Protein AF-0000000085050370 (afdb_homodimer)

Secondary structure (DSSP, 8-state):
-HHHHHHHHHHHHHHHHHHHHHHHHHHHHHHHHHHHHHHHSS-SS-HHHHHHHHHHHHHTT-HHHHHHHHHHHHHHHHHHHHHHHHHHHHHHTT-S-SSHHHHHHHHHHHHHHHHHHHHHTT--TTHHHHHHHHHHHHHHHHHHHHHHHTTTS--SS-HHHHHHHHHHHHHHHHHHHHH-------HHHHHHHHHHHHHHHHHHHHHHHHHHHTGGGGHHHHHHHHHHHHHHHHHHHHHHHHHHHHHS-------/-HHHHHHHHHHHHHHHHHHHHHHHHHHHHHHHHHHHHHHHSS-SS-HHHHHHHHHHHHHTT-HHHHHHHHHHHHHHHHHHHHHHHHHHHHHHTT-S-SSHHHHHHHHHHHHHHHHHHHHHTT--TTHHHHHHHHHHHHHHHHHHHHHHHTTTS--SS-HHHHHHHHHHHHHHHHHHHHH-------HHHHHHHHHHHHHHHHHHHHHHHHHHHTGGGGHHHHHHHHHHHHHHHHHHHHHHHHHHHHHS-S-TT--

pLDDT: mean 84.8, std 13.92, range [30.45, 98.19]

Sequence (510 aa):
MRRTLRQISGKRRSEMGDARLGVTLAFVAGAVNAGGFLAVGVYTSHMSGMVASFADDMVLGKLGPAVLALTYVMFFFLGAVTSSLLVNWARLKRLHSEFALTLGLEAVLLLLFGLLAAGLVGDIDLSLPLTIGLLCYLMGLQNSLMTKLSHAEIRTTHMTGIITDLGIEAGRFLFGRATHAEARFHPKKARLLVSLLGAFAAGGLTGAFGFSHMGFVTVLPLSLGLGLIALVPMLDDLSRQKRRRGLKGPTETANMRRTLRQISGKRRSEMGDARLGVTLAFVAGAVNAGGFLAVGVYTSHMSGMVASFADDMVLGKLGPAVLALTYVMFFFLGAVTSSLLVNWARLKRLHSEFALTLGLEAVLLLLFGLLAAGLVGDIDLSLPLTIGLLCYLMGLQNSLMTKLSHAEIRTTHMTGIITDLGIEAGRFLFGRATHAEARFHPKKARLLVSLLGAFAAGGLTGAFGFSHMGFVTVLPLSLGLGLIALVPMLDDLSRQKRRRGLKGPTETAN

Foldseek 3Di:
DVVVVVVVVVVVVLQVVLLVVLLLVLLLLLLCQLLLCVLQVDRQQDLVVLCVVLVVCVVVVNVVSNVLSVLSNVLLVVLLVVLVVQLVVCVVVPAPDSQLVLLQVLLVLLVVLLVLSVVCVPVVPPSNSVSSSSSNSSSSNSQNSSCVSNVNLGGNRPLVVLVVVLVVLVVLVVVCVVPVDPSPRDVVSNVSSVSSNVSSNNSNVQSNVCCVPVNSCSSVVSSVVSNVVSVVSVVVRVVVVVVVVVVVPPPPPDD/DVVVVVVVVVVVVLQVVLLVVLLLVLLLLLLCQLLLCVLQVDRQQDLVVLCVVLVVCVVVVNVVSNVLSVLSNVLLVVLLVVLVVQLVVCVVVPAPDSLLVLLQVLLVLLVVLLVLSVVCVPVVPPSRSVSSSSSNSSSSNSQNSSCVSNVNLGGNRPLVVLVVVLVVLVVLVVVCVVPVDPSPRDVVSNVSSVSSNVSSNNSNVQSNVCCVPVNSCSSVVSSVVSNVVSVVSVVVRVVVVVVVVVVVPPPDPDD

Nearest PDB structures (foldseek):
  8ex6-assembly1_A  TM=3.23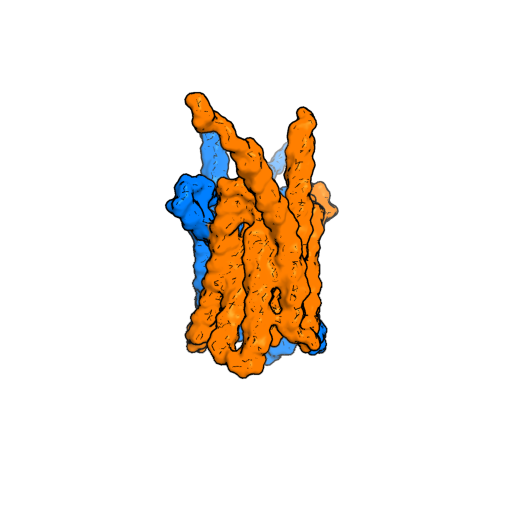5E-01  e=1.075E-02  Homo sapiens
  8ex4-assembly1_A  TM=3.701E-01  e=4.305E-02  Homo sapiens
  8jhq-assembly1_A  TM=2.964E-01  e=3.043E-02  Homo sapiens
  5ayo-assembly1_A  TM=4.835E-01  e=1.444E+00  Bdellovibrio bacteriovorus HD100
  8u3d-assembly1_A  TM=4.782E-01  e=2.042E+00  Homo sapiens

Organism: Asticcacaulis excentricus (strain ATCC 15261 / DSM 4724 / KCTC 12464 / NCIMB 9791 / VKM B-1370 / CB 48) (NCBI:txid573065)

Structure (mmCIF, N/CA/C/O backbone):
data_AF-0000000085050370-model_v1
#
loop_
_entity.id
_entity.type
_entity.pdbx_description
1 polymer 'Transmembrane protein'
#
loop_
_atom_site.group_PDB
_atom_site.id
_atom_site.type_symbol
_atom_site.label_atom_id
_atom_site.label_alt_id
_atom_site.label_comp_id
_atom_site.label_asym_id
_atom_site.label_entity_id
_atom_site.label_seq_id
_atom_site.pdbx_PDB_ins_code
_atom_site.Cartn_x
_atom_site.Cartn_y
_atom_site.Cartn_z
_atom_site.occupancy
_atom_site.B_iso_or_equiv
_atom_site.auth_seq_id
_atom_site.auth_comp_id
_atom_site.auth_asym_id
_atom_site.auth_atom_id
_atom_site.pdbx_PDB_model_num
ATOM 1 N N . MET A 1 1 ? 13.258 38.688 0.209 1 60.44 1 MET A N 1
ATOM 2 C CA . MET A 1 1 ? 12.375 38.281 -0.886 1 60.44 1 MET A CA 1
ATOM 3 C C . MET A 1 1 ? 13.094 37.344 -1.848 1 60.44 1 MET A C 1
ATOM 5 O O . MET A 1 1 ? 12.562 36.281 -2.209 1 60.44 1 MET A O 1
ATOM 9 N N . ARG A 1 2 ? 14.367 37.594 -2.285 1 59.91 2 ARG A N 1
ATOM 10 C CA . ARG A 1 2 ? 15.141 36.781 -3.197 1 59.91 2 ARG A CA 1
ATOM 11 C C . ARG A 1 2 ? 15.5 35.438 -2.555 1 59.91 2 ARG A C 1
ATOM 13 O O . ARG A 1 2 ? 15.453 34.406 -3.207 1 59.91 2 ARG A O 1
ATOM 20 N N . ARG A 1 3 ? 15.82 35.375 -1.263 1 61.56 3 ARG A N 1
ATOM 21 C CA . ARG A 1 3 ? 16.188 34.156 -0.565 1 61.56 3 ARG A CA 1
ATOM 22 C C . ARG A 1 3 ? 14.977 33.219 -0.448 1 61.56 3 ARG A C 1
ATOM 24 O O . ARG A 1 3 ? 15.109 32 -0.616 1 61.56 3 ARG A O 1
ATOM 31 N N . THR A 1 4 ? 13.828 33.781 -0.163 1 62.34 4 THR A N 1
ATOM 32 C CA . THR A 1 4 ? 12.594 33 -0.034 1 62.34 4 THR A CA 1
ATOM 33 C C . THR A 1 4 ? 12.188 32.406 -1.381 1 62.34 4 THR A C 1
ATOM 35 O O . THR A 1 4 ? 11.773 31.266 -1.458 1 62.34 4 THR A O 1
ATOM 38 N N . LEU A 1 5 ? 12.375 33.25 -2.428 1 60.25 5 LEU A N 1
ATOM 39 C CA . LEU A 1 5 ? 12.023 32.781 -3.766 1 60.25 5 LEU A CA 1
ATOM 40 C C . LEU A 1 5 ? 12.961 31.656 -4.211 1 60.25 5 LEU A C 1
ATOM 42 O O . LEU A 1 5 ? 12.531 30.688 -4.855 1 60.25 5 LEU A O 1
ATOM 46 N N . ARG A 1 6 ? 14.273 31.766 -3.881 1 55.59 6 ARG A N 1
ATOM 47 C CA . ARG A 1 6 ? 15.25 30.719 -4.203 1 55.59 6 ARG A CA 1
ATOM 48 C C . ARG A 1 6 ? 14.961 29.453 -3.412 1 55.59 6 ARG A C 1
ATOM 50 O O . ARG A 1 6 ? 15.109 28.344 -3.936 1 55.59 6 ARG A O 1
ATOM 57 N N . GLN A 1 7 ? 14.523 29.594 -2.217 1 61.25 7 GLN A N 1
ATOM 58 C CA . GLN A 1 7 ? 14.188 28.438 -1.379 1 61.25 7 GLN A CA 1
ATOM 59 C C . GLN A 1 7 ? 12.953 27.719 -1.905 1 61.25 7 GLN A C 1
ATOM 61 O O . GLN A 1 7 ? 12.914 26.484 -1.938 1 61.25 7 GLN A O 1
ATOM 66 N N . ILE A 1 8 ? 12.047 28.516 -2.312 1 59.47 8 ILE A N 1
ATOM 67 C CA . ILE A 1 8 ? 10.812 27.953 -2.859 1 59.47 8 ILE A CA 1
ATOM 68 C C . ILE A 1 8 ? 11.109 27.25 -4.188 1 59.47 8 ILE A C 1
ATOM 70 O O . ILE A 1 8 ? 10.609 26.156 -4.441 1 59.47 8 ILE A O 1
ATOM 74 N N . SER A 1 9 ? 11.914 27.859 -5.004 1 55.28 9 SER A N 1
ATOM 75 C CA . SER A 1 9 ? 12.289 27.281 -6.285 1 55.28 9 SER A CA 1
ATOM 76 C C . SER A 1 9 ? 13.078 25.984 -6.09 1 55.28 9 SER A C 1
ATOM 78 O O . SER A 1 9 ? 12.883 25.016 -6.832 1 55.28 9 SER A O 1
ATOM 80 N N . GLY A 1 10 ? 13.914 26 -5.105 1 56.84 10 GLY A N 1
ATOM 81 C CA . GLY A 1 10 ? 14.68 24.797 -4.785 1 56.84 10 GLY A CA 1
ATOM 82 C C . GLY A 1 10 ? 13.805 23.656 -4.309 1 56.84 10 GLY A C 1
ATOM 83 O O . GLY A 1 10 ? 13.992 22.5 -4.73 1 56.84 10 GLY A O 1
ATOM 84 N N . LYS A 1 11 ? 12.938 24.062 -3.535 1 62.97 11 LYS A N 1
ATOM 85 C CA . LYS A 1 11 ? 12.008 23.062 -3.018 1 62.97 11 LYS A CA 1
ATOM 86 C C . LYS A 1 11 ? 11.148 22.484 -4.137 1 62.97 11 LYS A C 1
ATOM 88 O O . LYS A 1 11 ? 10.93 21.266 -4.191 1 62.97 11 LYS A O 1
ATOM 93 N N . ARG A 1 12 ? 10.711 23.328 -4.969 1 64.44 12 ARG A N 1
ATOM 94 C CA . ARG A 1 12 ? 9.898 22.891 -6.102 1 64.44 12 ARG A CA 1
ATOM 95 C C . ARG A 1 12 ? 10.695 21.984 -7.031 1 64.44 12 ARG A C 1
ATOM 97 O O . ARG A 1 12 ? 10.172 21 -7.543 1 64.44 12 ARG A O 1
ATOM 104 N N . ARG A 1 13 ? 11.836 22.406 -7.23 1 59.69 13 ARG A N 1
ATOM 105 C CA . ARG A 1 13 ? 12.703 21.594 -8.078 1 59.69 13 ARG A CA 1
ATOM 106 C C . ARG A 1 13 ? 12.945 20.219 -7.469 1 59.69 13 ARG A C 1
ATOM 108 O O . ARG A 1 13 ? 12.961 19.203 -8.18 1 59.69 13 ARG A O 1
ATOM 115 N N . SER A 1 14 ? 12.945 20.25 -6.238 1 74.62 14 SER A N 1
ATOM 116 C CA . SER A 1 14 ? 13.164 18.984 -5.535 1 74.62 14 SER A CA 1
ATOM 117 C C . SER A 1 14 ? 11.938 18.094 -5.617 1 74.62 14 SER A C 1
ATOM 119 O O . SER A 1 14 ? 12.055 16.891 -5.855 1 74.62 14 SER A O 1
ATOM 121 N N . GLU A 1 15 ? 10.797 18.797 -5.66 1 80.12 15 GLU A N 1
ATOM 122 C CA . GLU A 1 15 ? 9.555 18.031 -5.727 1 80.12 15 GLU A CA 1
ATOM 123 C C . GLU A 1 15 ? 9.359 17.422 -7.109 1 80.12 15 GLU A C 1
ATOM 125 O O . GLU A 1 15 ? 8.922 16.281 -7.234 1 80.12 15 GLU A O 1
ATOM 130 N N . MET A 1 16 ? 9.664 18.203 -8.07 1 81.31 16 MET A N 1
ATOM 131 C CA . MET A 1 16 ? 9.531 17.719 -9.445 1 81.31 16 MET A CA 1
ATOM 132 C C . MET A 1 16 ? 10.539 16.609 -9.719 1 81.31 16 MET A C 1
ATOM 134 O O . MET A 1 16 ? 10.219 15.625 -10.398 1 81.31 16 MET A O 1
ATOM 138 N N . GLY A 1 17 ? 11.695 16.781 -9.211 1 85.88 17 GLY A N 1
ATOM 139 C CA . GLY A 1 17 ? 12.719 15.75 -9.336 1 85.88 17 GLY A CA 1
ATOM 140 C C . GLY A 1 17 ? 12.328 14.445 -8.672 1 85.88 17 GLY A C 1
ATOM 141 O O . GLY A 1 17 ? 12.516 13.367 -9.234 1 85.88 17 GLY A O 1
ATOM 142 N N . ASP A 1 18 ? 11.734 14.602 -7.539 1 89.12 18 ASP A N 1
ATOM 143 C CA . ASP A 1 18 ? 11.281 13.422 -6.805 1 89.12 18 ASP A CA 1
ATOM 144 C C . ASP A 1 18 ? 10.164 12.703 -7.559 1 89.12 18 ASP A C 1
ATOM 146 O O . ASP A 1 18 ? 10.125 11.469 -7.586 1 89.12 18 ASP A O 1
ATOM 150 N N . ALA A 1 19 ? 9.281 13.484 -8.141 1 92.44 19 ALA A N 1
ATOM 151 C CA . ALA A 1 19 ? 8.172 12.906 -8.891 1 92.44 19 ALA A CA 1
ATOM 152 C C . ALA A 1 19 ? 8.672 12.141 -10.109 1 92.44 19 ALA A C 1
ATOM 154 O O . ALA A 1 19 ? 8.227 11.023 -10.383 1 92.44 19 ALA A O 1
ATOM 155 N N . ARG A 1 20 ? 9.625 12.75 -10.82 1 92.12 20 ARG A N 1
ATOM 156 C CA . ARG A 1 20 ? 10.188 12.094 -12 1 92.12 20 ARG A CA 1
ATOM 157 C C . ARG A 1 20 ? 10.914 10.812 -11.617 1 92.12 20 ARG A C 1
ATOM 159 O O . ARG A 1 20 ? 10.758 9.781 -12.281 1 92.12 20 ARG A O 1
ATOM 166 N N . LEU A 1 21 ? 11.711 10.891 -10.562 1 91.94 21 LEU A N 1
ATOM 167 C CA . LEU A 1 21 ? 12.406 9.703 -10.07 1 91.94 21 LEU A CA 1
ATOM 168 C C . LEU A 1 21 ? 11.414 8.641 -9.609 1 91.94 21 LEU A C 1
ATOM 170 O O . LEU A 1 21 ? 11.578 7.457 -9.914 1 91.94 21 LEU A O 1
ATOM 174 N N . GLY A 1 22 ? 10.398 9.133 -8.906 1 94.75 22 GLY A N 1
ATOM 175 C CA . GLY A 1 22 ? 9.359 8.227 -8.445 1 94.75 22 GLY A CA 1
ATOM 176 C C . GLY A 1 22 ? 8.664 7.492 -9.57 1 94.75 22 GLY A C 1
ATOM 177 O O . GLY A 1 22 ? 8.453 6.281 -9.5 1 94.75 22 GLY A O 1
ATOM 178 N N . VAL A 1 23 ? 8.312 8.188 -10.609 1 96 23 VAL A N 1
ATOM 179 C CA . VAL A 1 23 ? 7.629 7.609 -11.766 1 96 23 VAL A CA 1
ATOM 180 C C . VAL A 1 23 ? 8.547 6.617 -12.469 1 96 23 VAL A C 1
ATOM 182 O O . VAL A 1 23 ? 8.117 5.527 -12.852 1 96 23 VAL A O 1
ATOM 185 N N . THR A 1 24 ? 9.781 6.977 -12.617 1 95.56 24 THR A N 1
ATOM 186 C CA . THR A 1 24 ? 10.758 6.086 -13.227 1 95.56 24 THR A CA 1
ATOM 187 C C . THR A 1 24 ? 10.914 4.809 -12.414 1 95.56 24 THR A C 1
ATOM 189 O O . THR A 1 24 ? 10.906 3.705 -12.961 1 95.56 24 THR A O 1
ATOM 192 N N . LEU A 1 25 ? 11.031 4.973 -11.133 1 95.62 25 LEU A N 1
ATOM 193 C CA . LEU A 1 25 ? 11.227 3.826 -10.258 1 95.62 25 LEU A CA 1
ATOM 194 C C . LEU A 1 25 ? 9.969 2.971 -10.195 1 95.62 25 LEU A C 1
ATOM 196 O O . LEU A 1 25 ? 10.047 1.747 -10.062 1 95.62 25 LEU A O 1
ATOM 200 N N . ALA A 1 26 ? 8.797 3.607 -10.297 1 96.44 26 ALA A N 1
ATOM 201 C CA . ALA A 1 26 ? 7.551 2.848 -10.375 1 96.44 26 ALA A CA 1
ATOM 202 C C . ALA A 1 26 ? 7.512 1.982 -11.633 1 96.44 26 ALA A C 1
ATOM 204 O O . ALA A 1 26 ? 7.059 0.836 -11.586 1 96.44 26 ALA A O 1
ATOM 205 N N . PHE A 1 27 ? 7.965 2.543 -12.734 1 96.75 27 PHE A N 1
ATOM 206 C CA . PHE A 1 27 ? 8.055 1.787 -13.977 1 96.75 27 PHE A CA 1
ATOM 207 C C . PHE A 1 27 ? 8.984 0.587 -13.812 1 96.75 27 PHE A C 1
ATOM 209 O O . PHE A 1 27 ? 8.633 -0.531 -14.195 1 96.75 27 PHE A O 1
ATOM 216 N N . VAL A 1 28 ? 10.133 0.808 -13.258 1 95.5 28 VAL A N 1
ATOM 217 C CA . VAL A 1 28 ? 11.117 -0.249 -13.039 1 95.5 28 VAL A CA 1
ATOM 218 C C . VAL A 1 28 ? 10.547 -1.307 -12.102 1 95.5 28 VAL A C 1
ATOM 220 O O . VAL A 1 28 ? 10.719 -2.506 -12.328 1 95.5 28 VAL A O 1
ATOM 223 N N . ALA A 1 29 ? 9.898 -0.861 -11.047 1 95.19 29 ALA A N 1
ATOM 224 C CA . ALA A 1 29 ? 9.289 -1.777 -10.086 1 95.19 29 ALA A CA 1
ATOM 225 C C . ALA A 1 29 ? 8.25 -2.666 -10.766 1 95.19 29 ALA A C 1
ATOM 227 O O . ALA A 1 29 ? 8.219 -3.879 -10.547 1 95.19 29 ALA A O 1
ATOM 228 N N . GLY A 1 30 ? 7.391 -2.043 -11.594 1 95.06 30 GLY A N 1
ATOM 229 C CA . GLY A 1 30 ? 6.41 -2.814 -12.344 1 95.06 30 GLY A CA 1
ATOM 230 C C . GLY A 1 30 ? 7.039 -3.838 -13.266 1 95.06 30 GLY A C 1
ATOM 231 O O . GLY A 1 30 ? 6.586 -4.98 -13.336 1 95.06 30 GLY A O 1
ATOM 232 N N . ALA A 1 31 ? 8.078 -3.441 -13.938 1 94.31 31 ALA A N 1
ATOM 233 C CA . ALA A 1 31 ? 8.766 -4.316 -14.883 1 94.31 31 ALA A CA 1
ATOM 234 C C . ALA A 1 31 ? 9.406 -5.504 -14.172 1 94.31 31 ALA A C 1
ATOM 236 O O . ALA A 1 31 ? 9.242 -6.652 -14.594 1 94.31 31 ALA A O 1
ATOM 237 N N . VAL A 1 32 ? 10.07 -5.219 -13.117 1 91.25 32 VAL A N 1
ATOM 238 C CA . VAL A 1 32 ? 10.789 -6.25 -12.367 1 91.25 32 VAL A CA 1
ATOM 239 C C . VAL A 1 32 ? 9.789 -7.18 -11.688 1 91.25 32 VAL A C 1
ATOM 241 O O . VAL A 1 32 ? 10.008 -8.391 -11.609 1 91.25 32 VAL A O 1
ATOM 244 N N . ASN A 1 33 ? 8.727 -6.613 -11.195 1 91.75 33 ASN A N 1
ATOM 245 C CA . ASN A 1 33 ? 7.695 -7.414 -10.547 1 91.75 33 ASN A CA 1
ATOM 246 C C . ASN A 1 33 ? 7.035 -8.383 -11.523 1 91.75 33 ASN A C 1
ATOM 248 O O . ASN A 1 33 ? 6.918 -9.578 -11.242 1 91.75 33 ASN A O 1
ATOM 252 N N . ALA A 1 34 ? 6.559 -7.914 -12.625 1 86.38 34 ALA A N 1
ATOM 253 C CA . ALA A 1 34 ? 5.887 -8.742 -13.625 1 86.38 34 ALA A CA 1
ATOM 254 C C . ALA A 1 34 ? 6.863 -9.711 -14.281 1 86.38 34 ALA A C 1
ATOM 256 O O . ALA A 1 34 ? 6.547 -10.883 -14.477 1 86.38 34 ALA A O 1
ATOM 257 N N . GLY A 1 35 ? 7.98 -9.211 -14.633 1 79.88 35 GLY A N 1
ATOM 258 C CA . GLY A 1 35 ? 9 -10.07 -15.203 1 79.88 35 GLY A CA 1
ATOM 259 C C . GLY A 1 35 ? 9.484 -11.148 -14.234 1 79.88 35 GLY A C 1
ATOM 260 O O . GLY A 1 35 ? 9.656 -12.305 -14.625 1 79.88 35 GLY A O 1
ATOM 261 N N . GLY A 1 36 ? 9.75 -10.703 -12.984 1 80 36 GLY A N 1
ATOM 262 C CA . GLY A 1 36 ? 10.117 -11.672 -11.969 1 80 36 GLY A CA 1
ATOM 263 C C . GLY A 1 36 ? 9.094 -12.766 -11.781 1 80 36 GLY A C 1
ATOM 264 O O . GLY A 1 36 ? 9.445 -13.938 -11.609 1 80 36 GLY A O 1
ATOM 265 N N . PHE A 1 37 ? 7.848 -12.414 -11.859 1 84.25 37 PHE A N 1
ATOM 266 C CA . PHE A 1 37 ? 6.781 -13.398 -11.719 1 84.25 37 PHE A CA 1
ATOM 267 C C . PHE A 1 37 ? 6.871 -14.453 -12.812 1 84.25 37 PHE A C 1
ATOM 269 O O . PHE A 1 37 ? 6.688 -15.648 -12.555 1 84.25 37 PHE A O 1
ATOM 276 N N . LEU A 1 38 ? 7.082 -14.031 -14.023 1 78.44 38 LEU A N 1
ATOM 277 C CA . LEU A 1 38 ? 7.188 -14.984 -15.117 1 78.44 38 LEU A CA 1
ATOM 278 C C . LEU A 1 38 ? 8.398 -15.898 -14.938 1 78.44 38 LEU A C 1
ATOM 280 O O . LEU A 1 38 ? 8.367 -17.062 -15.336 1 78.44 38 LEU A O 1
ATOM 284 N N . ALA A 1 39 ? 9.391 -15.352 -14.242 1 74.44 39 ALA A N 1
ATOM 285 C CA . ALA A 1 39 ? 10.625 -16.109 -14.047 1 74.44 39 ALA A CA 1
ATOM 286 C C . ALA A 1 39 ? 10.516 -17.031 -12.844 1 74.44 39 ALA A C 1
ATOM 288 O O . ALA A 1 39 ? 10.977 -18.188 -12.891 1 74.44 39 ALA A O 1
ATOM 289 N N . VAL A 1 40 ? 9.883 -16.531 -11.727 1 76.88 40 VAL A N 1
ATOM 290 C CA . VAL A 1 40 ? 9.984 -17.281 -10.484 1 76.88 40 VAL A CA 1
ATOM 291 C C . VAL A 1 40 ? 8.578 -17.641 -9.977 1 76.88 40 VAL A C 1
ATOM 293 O O . VAL A 1 40 ? 8.43 -18.422 -9.039 1 76.88 40 VAL A O 1
ATOM 296 N N . GLY A 1 41 ? 7.5 -17.062 -10.469 1 79.69 41 GLY A N 1
ATOM 297 C CA . GLY A 1 41 ? 6.129 -17.453 -10.18 1 79.69 41 GLY A CA 1
ATOM 298 C C . GLY A 1 41 ? 5.535 -16.734 -8.984 1 79.69 41 GLY A C 1
ATOM 299 O O . GLY A 1 41 ? 4.477 -17.125 -8.484 1 79.69 41 GLY A O 1
ATOM 300 N N . VAL A 1 42 ? 6.301 -15.703 -8.438 1 83.94 42 VAL A N 1
ATOM 301 C CA . VAL A 1 42 ? 5.836 -14.992 -7.246 1 83.94 42 VAL A CA 1
ATOM 302 C C . VAL A 1 42 ? 5.969 -13.492 -7.461 1 83.94 42 VAL A C 1
ATOM 304 O O . VAL A 1 42 ? 6.977 -13.016 -7.996 1 83.94 42 VAL A O 1
ATOM 307 N N . TYR A 1 43 ? 4.855 -12.773 -7.148 1 85.69 43 TYR A N 1
ATOM 308 C CA . TYR A 1 43 ? 4.965 -11.32 -7.137 1 85.69 43 TYR A CA 1
ATOM 309 C C . TYR A 1 43 ? 5.777 -10.852 -5.938 1 85.69 43 TYR A C 1
ATOM 311 O O . TYR A 1 43 ? 5.453 -11.172 -4.793 1 85.69 43 TYR A O 1
ATOM 319 N N . THR A 1 44 ? 6.785 -10.047 -6.203 1 88.25 44 THR A N 1
ATOM 320 C CA . THR A 1 44 ? 7.773 -9.758 -5.168 1 88.25 44 THR A CA 1
ATOM 321 C C . THR A 1 44 ? 7.543 -8.375 -4.57 1 88.25 44 THR A C 1
ATOM 323 O O . THR A 1 44 ? 8.227 -7.977 -3.627 1 88.25 44 THR A O 1
ATOM 326 N N . SER A 1 45 ? 6.633 -7.652 -5.133 1 85.62 45 SER A N 1
ATOM 327 C CA . SER A 1 45 ? 6.418 -6.293 -4.645 1 85.62 45 SER A CA 1
ATOM 328 C C . SER A 1 45 ? 5.199 -6.219 -3.732 1 85.62 45 SER A C 1
ATOM 330 O O . SER A 1 45 ? 4.938 -5.184 -3.117 1 85.62 45 SER A O 1
ATOM 332 N N . HIS A 1 46 ? 4.426 -7.262 -3.625 1 85.62 46 HIS A N 1
ATOM 333 C CA . HIS A 1 46 ? 3.156 -7.184 -2.91 1 85.62 46 HIS A CA 1
ATOM 334 C C . HIS A 1 46 ? 3.248 -7.863 -1.548 1 85.62 46 HIS A C 1
ATOM 336 O O . HIS A 1 46 ? 2.949 -9.055 -1.42 1 85.62 46 HIS A O 1
ATOM 342 N N . MET A 1 47 ? 3.502 -7.121 -0.51 1 89.19 47 MET A N 1
ATOM 343 C CA . MET A 1 47 ? 3.691 -7.656 0.834 1 89.19 47 MET A CA 1
ATOM 344 C C . MET A 1 47 ? 2.35 -7.984 1.483 1 89.19 47 MET A C 1
ATOM 346 O O . MET A 1 47 ? 2.256 -8.914 2.289 1 89.19 47 MET A O 1
ATOM 350 N N . SER A 1 48 ? 1.312 -7.27 1.07 1 88.31 48 SER A N 1
ATOM 351 C CA . SER A 1 48 ? -0.015 -7.598 1.581 1 88.31 48 SER A CA 1
ATOM 352 C C . SER A 1 48 ? -0.411 -9.023 1.214 1 88.31 48 SER A C 1
ATOM 354 O O . SER A 1 48 ? -0.903 -9.773 2.059 1 88.31 48 SER A O 1
ATOM 356 N N . GLY A 1 49 ? -0.155 -9.391 0.017 1 87.19 49 GLY A N 1
ATOM 357 C CA . GLY A 1 49 ? -0.428 -10.75 -0.425 1 87.19 49 GLY A CA 1
ATOM 358 C C . GLY A 1 49 ? 0.413 -11.789 0.29 1 87.19 49 GLY A C 1
ATOM 359 O O . GLY A 1 49 ? -0.08 -12.867 0.629 1 87.19 49 GLY A O 1
ATOM 360 N N . MET A 1 50 ? 1.685 -11.461 0.578 1 91.69 50 MET A N 1
ATOM 361 C CA . MET A 1 50 ? 2.576 -12.398 1.25 1 91.69 50 MET A CA 1
ATOM 362 C C . MET A 1 50 ? 2.131 -12.641 2.689 1 91.69 50 MET A C 1
ATOM 364 O O . MET A 1 50 ? 2.17 -13.773 3.174 1 91.69 50 MET A O 1
ATOM 368 N N . VAL A 1 51 ? 1.733 -11.594 3.348 1 91.88 51 VAL A N 1
ATOM 369 C CA . VAL A 1 51 ? 1.253 -11.727 4.719 1 91.88 51 VAL A CA 1
ATOM 370 C C . VAL A 1 51 ? -0.036 -12.539 4.742 1 91.88 51 VAL A C 1
ATOM 372 O O . VAL A 1 51 ? -0.22 -13.398 5.613 1 91.88 51 VAL A O 1
ATOM 375 N N . ALA A 1 52 ? -0.881 -12.281 3.773 1 90.44 52 ALA A N 1
ATOM 376 C CA . ALA A 1 52 ? -2.125 -13.047 3.68 1 90.44 52 ALA A CA 1
ATOM 377 C C . ALA A 1 52 ? -1.849 -14.516 3.373 1 90.44 52 ALA A C 1
ATOM 379 O O . ALA A 1 52 ? -2.473 -15.406 3.957 1 90.44 52 ALA A O 1
ATOM 380 N N . SER A 1 53 ? -0.942 -14.734 2.428 1 91.5 53 SER A N 1
ATOM 381 C CA . SER A 1 53 ? -0.608 -16.109 2.074 1 91.5 53 SER A CA 1
ATOM 382 C C . SER A 1 53 ? 0.001 -16.844 3.26 1 91.5 53 SER A C 1
ATOM 384 O O . SER A 1 53 ? -0.197 -18.062 3.41 1 91.5 53 SER A O 1
ATOM 386 N N . PHE A 1 54 ? 0.775 -16.125 4.062 1 93.62 54 PHE A N 1
ATOM 387 C CA . PHE A 1 54 ? 1.31 -16.719 5.281 1 93.62 54 PHE A CA 1
ATOM 388 C C . PHE A 1 54 ? 0.185 -17.25 6.156 1 93.62 54 PHE A C 1
ATOM 390 O O . PHE A 1 54 ? 0.241 -18.406 6.613 1 93.62 54 PHE A O 1
ATOM 397 N N . ALA A 1 55 ? -0.805 -16.469 6.406 1 91.31 55 ALA A N 1
ATOM 398 C CA . ALA A 1 55 ? -1.928 -16.859 7.258 1 91.31 55 ALA A CA 1
ATOM 399 C C . ALA A 1 55 ? -2.666 -18.062 6.668 1 91.31 55 ALA A C 1
ATOM 401 O O . ALA A 1 55 ? -2.949 -19.031 7.375 1 91.31 55 ALA A O 1
ATOM 402 N N . ASP A 1 56 ? -2.939 -18.047 5.391 1 90.44 56 ASP A N 1
ATOM 403 C CA . ASP A 1 56 ? -3.658 -19.125 4.719 1 90.44 56 ASP A CA 1
ATOM 404 C C . ASP A 1 56 ? -2.869 -20.422 4.777 1 90.44 56 ASP A C 1
ATOM 406 O O . ASP A 1 56 ? -3.418 -21.469 5.125 1 90.44 56 ASP A O 1
ATOM 410 N N . ASP A 1 57 ? -1.607 -20.328 4.387 1 92.81 57 ASP A N 1
ATOM 411 C CA . ASP A 1 57 ? -0.763 -21.516 4.34 1 92.81 57 ASP A CA 1
ATOM 412 C C . ASP A 1 57 ? -0.574 -22.109 5.73 1 92.81 57 ASP A C 1
ATOM 414 O O . ASP A 1 57 ? -0.522 -23.328 5.891 1 92.81 57 ASP A O 1
ATOM 418 N N . MET A 1 58 ? -0.519 -21.234 6.699 1 92.38 58 MET A N 1
ATOM 419 C CA . MET A 1 58 ? -0.387 -21.703 8.078 1 92.38 58 MET A CA 1
ATOM 420 C C . MET A 1 58 ? -1.617 -22.5 8.5 1 92.38 58 MET A C 1
ATOM 422 O O . MET A 1 58 ? -1.492 -23.578 9.086 1 92.38 58 MET A O 1
ATOM 426 N N . VAL A 1 59 ? -2.775 -22.094 8.234 1 91.5 59 VAL A N 1
ATOM 427 C CA . VAL A 1 59 ? -4.023 -22.734 8.641 1 91.5 59 VAL A CA 1
ATOM 428 C C . VAL A 1 59 ? -4.238 -24.016 7.832 1 91.5 59 VAL A C 1
ATOM 430 O O . VAL A 1 59 ? -4.781 -25 8.352 1 91.5 59 VAL A O 1
ATOM 433 N N . LEU A 1 60 ? -3.777 -24.016 6.57 1 90.81 60 LEU A N 1
ATOM 434 C CA . LEU A 1 60 ? -3.953 -25.172 5.699 1 90.81 60 LEU A CA 1
ATOM 435 C C . LEU A 1 60 ? -2.865 -26.203 5.949 1 90.81 60 LEU A C 1
ATOM 437 O O . LEU A 1 60 ? -2.861 -27.266 5.324 1 90.81 60 LEU A O 1
ATOM 441 N N . GLY A 1 61 ? -1.905 -25.875 6.75 1 92.69 61 GLY A N 1
ATOM 442 C CA . GLY A 1 61 ? -0.876 -26.828 7.133 1 92.69 61 GLY A CA 1
ATOM 443 C C . GLY A 1 61 ? 0.304 -26.859 6.18 1 92.69 61 GLY A C 1
ATOM 444 O O . GLY A 1 61 ? 1.113 -27.781 6.207 1 92.69 61 GLY A O 1
ATOM 445 N N . LYS A 1 62 ? 0.352 -25.938 5.344 1 94.5 62 LYS A N 1
ATOM 446 C CA . LYS A 1 62 ? 1.475 -25.797 4.418 1 94.5 62 LYS A CA 1
ATOM 447 C C . LYS A 1 62 ? 2.59 -24.953 5.023 1 94.5 62 LYS A C 1
ATOM 449 O O . LYS A 1 62 ? 2.814 -23.828 4.602 1 94.5 62 LYS A O 1
ATOM 454 N N . LEU A 1 63 ? 3.363 -25.547 5.832 1 94.5 63 LEU A N 1
ATOM 455 C CA . LEU A 1 63 ? 4.344 -24.828 6.625 1 94.5 63 LEU A CA 1
ATOM 456 C C . LEU A 1 63 ? 5.469 -24.297 5.742 1 94.5 63 LEU A C 1
ATOM 458 O O . LEU A 1 63 ? 5.973 -23.188 5.965 1 94.5 63 LEU A O 1
ATOM 462 N N . GLY A 1 64 ? 5.988 -25.062 4.766 1 92.69 64 GLY A N 1
ATOM 463 C CA . GLY A 1 64 ? 7.027 -24.609 3.852 1 92.69 64 GLY A CA 1
ATOM 464 C C . GLY A 1 64 ? 6.707 -23.281 3.182 1 92.69 64 GLY A C 1
ATOM 465 O O . GLY A 1 64 ? 7.398 -22.297 3.4 1 92.69 64 GLY A O 1
ATOM 466 N N . PRO A 1 65 ? 5.551 -23.344 2.443 1 92.06 65 PRO A N 1
ATOM 467 C CA . PRO A 1 65 ? 5.129 -22.094 1.794 1 92.06 65 PRO A CA 1
ATOM 468 C C . PRO A 1 65 ? 4.898 -20.953 2.789 1 92.06 65 PRO A C 1
ATOM 470 O O . PRO A 1 65 ? 5.195 -19.797 2.486 1 92.06 65 PRO A O 1
ATOM 473 N N . ALA A 1 66 ? 4.383 -21.25 3.959 1 94.19 66 ALA A N 1
ATOM 474 C CA . ALA A 1 66 ? 4.148 -20.219 4.977 1 94.19 66 ALA A CA 1
ATOM 475 C C . ALA A 1 66 ? 5.457 -19.578 5.414 1 94.19 66 ALA A C 1
ATOM 477 O O . ALA A 1 66 ? 5.551 -18.344 5.492 1 94.19 66 ALA A O 1
ATOM 478 N N . VAL A 1 67 ? 6.43 -20.375 5.66 1 94.44 67 VAL A N 1
ATOM 479 C CA . VAL A 1 67 ? 7.73 -19.891 6.105 1 94.44 67 VAL A CA 1
ATOM 480 C C . VAL A 1 67 ? 8.391 -19.078 4.98 1 94.44 67 VAL A C 1
ATOM 482 O O . VAL A 1 67 ? 9.023 -18.062 5.23 1 94.44 67 VAL A O 1
ATOM 485 N N . LEU A 1 68 ? 8.258 -19.516 3.805 1 93.06 68 LEU A N 1
ATOM 486 C CA . LEU A 1 68 ? 8.82 -18.812 2.664 1 93.06 68 LEU A CA 1
ATOM 487 C C . LEU A 1 68 ? 8.195 -17.422 2.521 1 93.06 68 LEU A C 1
ATOM 489 O O . LEU A 1 68 ? 8.891 -16.438 2.273 1 93.06 68 LEU A O 1
ATOM 493 N N . ALA A 1 69 ? 6.875 -17.375 2.664 1 93.75 69 ALA A N 1
ATOM 494 C CA . ALA A 1 69 ? 6.191 -16.094 2.594 1 93.75 69 ALA A CA 1
ATOM 495 C C . ALA A 1 69 ? 6.734 -15.117 3.641 1 93.75 69 ALA A C 1
ATOM 497 O O . ALA A 1 69 ? 7.027 -13.961 3.328 1 93.75 69 ALA A O 1
ATOM 498 N N . LEU A 1 70 ? 6.883 -15.602 4.812 1 95.06 70 LEU A N 1
ATOM 499 C CA . LEU A 1 70 ? 7.418 -14.781 5.891 1 95.06 70 LEU A CA 1
ATOM 500 C C . LEU A 1 70 ? 8.852 -14.359 5.594 1 95.06 70 LEU A C 1
ATOM 502 O O . LEU A 1 70 ? 9.242 -13.227 5.891 1 95.06 70 LEU A O 1
ATOM 506 N N . THR A 1 71 ? 9.625 -15.266 5.062 1 95.94 71 THR A N 1
ATOM 507 C CA . THR A 1 71 ? 11.008 -14.984 4.703 1 95.94 71 THR A CA 1
ATOM 508 C C . THR A 1 71 ? 11.086 -13.867 3.662 1 95.94 71 THR A C 1
ATOM 510 O O . THR A 1 71 ? 11.922 -12.969 3.77 1 95.94 71 THR A O 1
ATOM 513 N N . TYR A 1 72 ? 10.203 -13.898 2.695 1 96 72 TYR A N 1
ATOM 514 C CA . TYR A 1 72 ? 10.203 -12.883 1.646 1 96 72 TYR A CA 1
ATOM 515 C C . TYR A 1 72 ? 9.805 -11.523 2.201 1 96 72 TYR A C 1
ATOM 517 O O . TYR A 1 72 ? 10.367 -10.492 1.81 1 96 72 TYR A O 1
ATOM 525 N N . VAL A 1 73 ? 8.859 -11.539 3.141 1 96.81 73 VAL A N 1
ATOM 526 C CA . VAL A 1 73 ? 8.5 -10.305 3.834 1 96.81 73 VAL A CA 1
ATOM 527 C C . VAL A 1 73 ? 9.711 -9.742 4.562 1 96.81 73 VAL A C 1
ATOM 529 O O . VAL A 1 73 ? 9.953 -8.531 4.547 1 96.81 73 VAL A O 1
ATOM 532 N N . MET A 1 74 ? 10.477 -10.602 5.172 1 97.5 74 MET A N 1
ATOM 533 C CA . MET A 1 74 ? 11.656 -10.18 5.91 1 97.5 74 MET A CA 1
ATOM 534 C C . MET A 1 74 ? 12.711 -9.602 4.969 1 97.5 74 MET A C 1
ATOM 536 O O . MET A 1 74 ? 13.391 -8.633 5.309 1 97.5 74 MET A O 1
ATOM 540 N N . PHE A 1 75 ? 12.891 -10.219 3.824 1 97.44 75 PHE A N 1
ATOM 541 C CA . PHE A 1 75 ? 13.828 -9.68 2.84 1 97.44 75 PHE A CA 1
ATOM 542 C C . PHE A 1 75 ? 13.414 -8.281 2.412 1 97.44 75 PHE A C 1
ATOM 544 O O . PHE A 1 75 ? 14.25 -7.379 2.316 1 97.44 75 PHE A O 1
ATOM 551 N N . PHE A 1 76 ? 12.148 -8.094 2.15 1 97.75 76 PHE A N 1
ATOM 552 C CA . PHE A 1 76 ? 11.617 -6.77 1.825 1 97.75 76 PHE A CA 1
ATOM 553 C C . PHE A 1 76 ? 11.914 -5.777 2.945 1 97.75 76 PHE A C 1
ATOM 555 O O . PHE A 1 76 ? 12.406 -4.68 2.691 1 97.75 76 PHE A O 1
ATOM 562 N N . PHE A 1 77 ? 11.625 -6.207 4.141 1 97.88 77 PHE A N 1
ATOM 563 C CA . PHE A 1 77 ? 11.867 -5.398 5.332 1 97.88 77 PHE A CA 1
ATOM 564 C C . PHE A 1 77 ? 13.344 -5.02 5.434 1 97.88 77 PHE A C 1
ATOM 566 O O . PHE A 1 77 ? 13.672 -3.854 5.664 1 97.88 77 PHE A O 1
ATOM 573 N N . LEU A 1 78 ? 14.203 -5.945 5.273 1 98.19 78 LEU A N 1
ATOM 574 C CA . LEU A 1 78 ? 15.641 -5.703 5.371 1 98.19 78 LEU A CA 1
ATOM 575 C C . LEU A 1 78 ? 16.109 -4.754 4.27 1 98.19 78 LEU A C 1
ATOM 577 O O . LEU A 1 78 ? 17.016 -3.949 4.484 1 98.19 78 LEU A O 1
ATOM 581 N N . GLY A 1 79 ? 15.523 -4.902 3.064 1 98.06 79 GLY A N 1
ATOM 582 C CA . GLY A 1 79 ? 15.805 -3.934 2.016 1 98.06 79 GLY A CA 1
ATOM 583 C C . GLY A 1 79 ? 15.438 -2.514 2.406 1 98.06 79 GLY A C 1
ATOM 584 O O . GLY A 1 79 ? 16.219 -1.583 2.176 1 98.06 79 GLY A O 1
ATOM 585 N N . ALA A 1 80 ? 14.297 -2.379 2.998 1 97.75 80 ALA A N 1
ATOM 586 C CA . ALA A 1 80 ? 13.836 -1.067 3.453 1 97.75 80 ALA A CA 1
ATOM 587 C C . ALA A 1 80 ? 14.766 -0.51 4.531 1 97.75 80 ALA A C 1
ATOM 589 O O . ALA A 1 80 ? 15.07 0.685 4.539 1 97.75 80 ALA A O 1
ATOM 590 N N . VAL A 1 81 ? 15.242 -1.364 5.438 1 97.56 81 VAL A N 1
ATOM 591 C CA . VAL A 1 81 ? 16.172 -0.965 6.484 1 97.56 81 VAL A CA 1
ATOM 592 C C . VAL A 1 81 ? 17.469 -0.456 5.859 1 97.56 81 VAL A C 1
ATOM 594 O O . VAL A 1 81 ? 17.969 0.609 6.23 1 97.56 81 VAL A O 1
ATOM 597 N N . THR A 1 82 ? 17.984 -1.201 4.961 1 97.81 82 THR A N 1
ATOM 598 C CA . THR A 1 82 ? 19.234 -0.846 4.297 1 97.81 82 THR A CA 1
ATOM 599 C C . THR A 1 82 ? 19.125 0.522 3.629 1 97.81 82 THR A C 1
ATOM 601 O O . THR A 1 82 ? 20.016 1.358 3.764 1 97.81 82 THR A O 1
ATOM 604 N N . SER A 1 83 ? 18.047 0.697 2.893 1 97.19 83 SER A N 1
ATOM 605 C CA . SER A 1 83 ? 17.812 1.977 2.229 1 97.19 83 SER A CA 1
ATOM 606 C C . SER A 1 83 ? 17.766 3.121 3.236 1 97.19 83 SER A C 1
ATOM 608 O O . SER A 1 83 ? 18.359 4.176 3.012 1 97.19 83 SER A O 1
ATOM 610 N N . SER A 1 84 ? 17.031 2.906 4.312 1 95.44 84 SER A N 1
ATOM 611 C CA . SER A 1 84 ? 16.938 3.924 5.355 1 95.44 84 SER A CA 1
ATOM 612 C C . SER A 1 84 ? 18.297 4.254 5.93 1 95.44 84 SER A C 1
ATOM 614 O O . SER A 1 84 ? 18.625 5.426 6.137 1 95.44 84 SER A O 1
ATOM 616 N N . LEU A 1 85 ? 19.141 3.281 6.172 1 95 85 LEU A N 1
ATOM 617 C CA . LEU A 1 85 ? 20.484 3.477 6.695 1 95 85 LEU A CA 1
ATOM 618 C C . LEU A 1 85 ? 21.344 4.262 5.711 1 95 85 LEU A C 1
ATOM 620 O O . LEU A 1 85 ? 22.047 5.195 6.098 1 95 85 LEU A O 1
ATOM 624 N N . LEU A 1 86 ? 21.281 3.912 4.473 1 93.94 86 LEU A N 1
ATOM 625 C CA . LEU A 1 86 ? 22.094 4.543 3.443 1 93.94 86 LEU A CA 1
ATOM 626 C C . LEU A 1 86 ? 21.703 6.004 3.254 1 93.94 86 LEU A C 1
ATOM 628 O O . LEU A 1 86 ? 22.578 6.871 3.113 1 93.94 86 LEU A O 1
ATOM 632 N N . VAL A 1 87 ? 20.422 6.242 3.188 1 92.19 87 VAL A N 1
ATOM 633 C CA . VAL A 1 87 ? 19.953 7.613 3.008 1 92.19 87 VAL A CA 1
ATOM 634 C C . VAL A 1 87 ? 20.375 8.461 4.203 1 92.19 87 VAL A C 1
ATOM 636 O O . VAL A 1 87 ? 20.828 9.602 4.039 1 92.19 87 VAL A O 1
ATOM 639 N N . ASN A 1 88 ? 20.203 7.906 5.426 1 90.5 88 ASN A N 1
ATOM 640 C CA . ASN A 1 88 ? 20.625 8.633 6.617 1 90.5 88 ASN A CA 1
ATOM 641 C C . ASN A 1 88 ? 22.141 8.875 6.621 1 90.5 88 ASN A C 1
ATOM 643 O O . ASN A 1 88 ? 22.594 9.938 7.051 1 90.5 88 ASN A O 1
ATOM 647 N N . TRP A 1 89 ? 22.859 7.926 6.219 1 89.81 89 TRP A N 1
ATOM 648 C CA . TRP A 1 89 ? 24.312 8.062 6.121 1 89.81 89 TRP A CA 1
ATOM 649 C C . TRP A 1 89 ? 24.688 9.148 5.121 1 89.81 89 TRP A C 1
ATOM 651 O O . TRP A 1 89 ? 25.578 9.961 5.379 1 89.81 89 TRP A O 1
ATOM 661 N N . ALA A 1 90 ? 24.047 9.133 3.98 1 87.62 90 ALA A N 1
ATOM 662 C CA . ALA A 1 90 ? 24.297 10.148 2.965 1 87.62 90 ALA A CA 1
ATOM 663 C C . ALA A 1 90 ? 23.984 11.547 3.502 1 87.62 90 ALA A C 1
ATOM 665 O O . ALA A 1 90 ? 24.688 12.508 3.193 1 87.62 90 ALA A O 1
ATOM 666 N N . ARG A 1 91 ? 22.938 11.625 4.238 1 85.44 91 ARG A N 1
ATOM 667 C CA . ARG A 1 91 ? 22.562 12.906 4.84 1 85.44 91 ARG A CA 1
ATOM 668 C C . ARG A 1 91 ? 23.594 13.352 5.871 1 85.44 91 ARG A C 1
ATOM 670 O O . ARG A 1 91 ? 23.938 14.531 5.953 1 85.44 91 ARG A O 1
ATOM 677 N N . LEU A 1 92 ? 24.031 12.406 6.695 1 83.94 92 LEU A N 1
ATOM 678 C CA . LEU A 1 92 ? 25.047 12.703 7.703 1 83.94 92 LEU A CA 1
ATOM 679 C C . LEU A 1 92 ? 26.328 13.211 7.055 1 83.94 92 LEU A C 1
ATOM 681 O O . LEU A 1 92 ? 26.969 14.141 7.562 1 83.94 92 LEU A O 1
ATOM 685 N N . LYS A 1 93 ? 26.688 12.625 5.957 1 83.5 93 LYS A N 1
ATOM 686 C CA . LYS A 1 93 ? 27.922 13 5.262 1 83.5 93 LYS A CA 1
ATOM 687 C C . LYS A 1 93 ? 27.703 14.211 4.363 1 83.5 93 LYS A C 1
ATOM 689 O O . LYS A 1 93 ? 28.625 14.656 3.682 1 83.5 93 LYS A O 1
ATOM 694 N N . ARG A 1 94 ? 26.438 14.695 4.32 1 81 94 ARG A N 1
ATOM 695 C CA . ARG A 1 94 ? 26.062 15.867 3.543 1 81 94 ARG A CA 1
ATOM 696 C C . ARG A 1 94 ? 26.375 15.672 2.064 1 81 94 ARG A C 1
ATOM 698 O O . ARG A 1 94 ? 26.969 16.547 1.427 1 81 94 ARG A O 1
ATOM 705 N N . LEU A 1 95 ? 26.156 14.508 1.737 1 75.62 95 LEU A N 1
ATOM 706 C CA . LEU A 1 95 ? 26.312 14.25 0.31 1 75.62 95 LEU A CA 1
ATOM 707 C C . LEU A 1 95 ? 25.266 14.992 -0.501 1 75.62 95 LEU A C 1
ATOM 709 O O . LEU A 1 95 ? 24.156 15.234 -0.018 1 75.62 95 LEU A O 1
ATOM 713 N N . HIS A 1 96 ? 25.609 15.422 -1.665 1 73.69 96 HIS A N 1
ATOM 714 C CA . HIS A 1 96 ? 24.688 16.188 -2.508 1 73.69 96 HIS A CA 1
ATOM 715 C C . HIS A 1 96 ? 23.5 15.328 -2.938 1 73.69 96 HIS A C 1
ATOM 717 O O . HIS A 1 96 ? 22.375 15.82 -3.029 1 73.69 96 HIS A O 1
ATOM 723 N N . SER A 1 97 ? 23.812 14.141 -3.211 1 80.94 97 SER A N 1
ATOM 724 C CA . SER A 1 97 ? 22.719 13.273 -3.631 1 80.94 97 SER A CA 1
ATOM 725 C C . SER A 1 97 ? 22.438 12.195 -2.586 1 80.94 97 SER A C 1
ATOM 727 O O . SER A 1 97 ? 23.25 11.289 -2.391 1 80.94 97 SER A O 1
ATOM 729 N N . GLU A 1 98 ? 21.312 12.305 -1.947 1 84.69 98 GLU A N 1
ATOM 730 C CA . GLU A 1 98 ? 20.922 11.375 -0.894 1 84.69 98 GLU A CA 1
ATOM 731 C C . GLU A 1 98 ? 20.484 10.031 -1.477 1 84.69 98 GLU A C 1
ATOM 733 O O . GLU A 1 98 ? 20.516 9.008 -0.789 1 84.69 98 GLU A O 1
ATOM 738 N N . PHE A 1 99 ? 20.156 10.031 -2.746 1 86.69 99 PHE A N 1
ATOM 739 C CA . PHE A 1 99 ? 19.531 8.852 -3.328 1 86.69 99 PHE A CA 1
ATOM 740 C C . PHE A 1 99 ? 20.531 8.062 -4.16 1 86.69 99 PHE A C 1
ATOM 742 O O . PHE A 1 99 ? 20.297 6.898 -4.496 1 86.69 99 PHE A O 1
ATOM 749 N N . ALA A 1 100 ? 21.672 8.625 -4.492 1 87.94 100 ALA A N 1
ATOM 750 C CA . ALA A 1 100 ? 22.578 8.07 -5.496 1 87.94 100 ALA A CA 1
ATOM 751 C C . ALA A 1 100 ? 23.125 6.723 -5.047 1 87.94 100 ALA A C 1
ATOM 753 O O . ALA A 1 100 ? 23.172 5.77 -5.828 1 87.94 100 ALA A O 1
ATOM 754 N N . LEU A 1 101 ? 23.5 6.637 -3.799 1 89.44 101 LEU A N 1
ATOM 755 C CA . LEU A 1 101 ? 24.094 5.41 -3.281 1 89.44 101 LEU A CA 1
ATOM 756 C C . LEU A 1 101 ? 23.078 4.273 -3.289 1 89.44 101 LEU A C 1
ATOM 758 O O . LEU A 1 101 ? 23.391 3.156 -3.711 1 89.44 101 LEU A O 1
ATOM 762 N N . THR A 1 102 ? 21.875 4.562 -2.803 1 93.56 102 THR A N 1
ATOM 763 C CA . THR A 1 102 ? 20.828 3.555 -2.758 1 93.56 102 THR A CA 1
ATOM 764 C C . THR A 1 102 ? 20.422 3.121 -4.168 1 93.56 102 THR A C 1
ATOM 766 O O . THR A 1 102 ? 20.234 1.932 -4.426 1 93.56 102 THR A O 1
ATOM 769 N N . LEU A 1 103 ? 20.312 4.059 -5.039 1 93.62 103 LEU A N 1
ATOM 770 C CA . LEU A 1 103 ? 19.969 3.768 -6.43 1 93.62 103 LEU A CA 1
ATOM 771 C C . LEU A 1 103 ? 21.062 2.932 -7.094 1 93.62 103 LEU A C 1
ATOM 773 O O . LEU A 1 103 ? 20.766 2.041 -7.895 1 93.62 103 LEU A O 1
ATOM 777 N N . GLY A 1 104 ? 22.344 3.318 -6.824 1 93.81 104 GLY A N 1
ATOM 778 C CA . GLY A 1 104 ? 23.453 2.523 -7.32 1 93.81 104 GLY A CA 1
ATOM 779 C C . GLY A 1 104 ? 23.422 1.085 -6.84 1 93.81 104 GLY A C 1
ATOM 780 O O . GLY A 1 104 ? 23.656 0.159 -7.617 1 93.81 104 GLY A O 1
ATOM 781 N N . LEU A 1 105 ? 23.188 0.938 -5.555 1 95.5 105 LEU A N 1
ATOM 782 C CA . LEU A 1 105 ? 23.062 -0.403 -4.996 1 95.5 105 LEU A CA 1
ATOM 783 C C . LEU A 1 105 ? 21.938 -1.175 -5.688 1 95.5 105 LEU A C 1
ATOM 785 O O . LEU A 1 105 ? 22.094 -2.357 -5.996 1 95.5 105 LEU A O 1
ATOM 789 N N . GLU A 1 106 ? 20.797 -0.549 -5.898 1 95.5 106 GLU A N 1
ATOM 790 C CA . GLU A 1 106 ? 19.672 -1.176 -6.594 1 95.5 106 GLU A CA 1
ATOM 791 C C . GLU A 1 106 ? 20.078 -1.644 -7.988 1 95.5 106 GLU A C 1
ATOM 793 O O . GLU A 1 106 ? 19.719 -2.744 -8.406 1 95.5 106 GLU A O 1
ATOM 798 N N . ALA A 1 107 ? 20.797 -0.79 -8.695 1 95.5 107 ALA A N 1
ATOM 799 C CA . ALA A 1 107 ? 21.25 -1.125 -10.047 1 95.5 107 ALA A CA 1
ATOM 800 C C . ALA A 1 107 ? 22.125 -2.371 -10.039 1 95.5 107 ALA A C 1
ATOM 802 O O . ALA A 1 107 ? 21.953 -3.271 -10.859 1 95.5 107 ALA A O 1
ATOM 803 N N . VAL A 1 108 ? 23.062 -2.428 -9.125 1 95.5 108 VAL A N 1
ATOM 804 C CA . VAL A 1 108 ? 24 -3.545 -9.023 1 95.5 108 VAL A CA 1
ATOM 805 C C . VAL A 1 108 ? 23.25 -4.82 -8.656 1 95.5 108 VAL A C 1
ATOM 807 O O . VAL A 1 108 ? 23.5 -5.883 -9.227 1 95.5 108 VAL A O 1
ATOM 810 N N . LEU A 1 109 ? 22.375 -4.73 -7.68 1 95 109 LEU A N 1
ATOM 811 C CA . LEU A 1 109 ? 21.594 -5.891 -7.234 1 95 109 LEU A CA 1
ATOM 812 C C . LEU A 1 109 ? 20.688 -6.398 -8.352 1 95 109 LEU A C 1
ATOM 814 O O . LEU A 1 109 ? 20.453 -7.602 -8.461 1 95 109 LEU A O 1
ATOM 818 N N . LEU A 1 110 ? 20.078 -5.488 -9.109 1 93.44 110 LEU A N 1
ATOM 819 C CA . LEU A 1 110 ? 19.266 -5.883 -10.25 1 93.44 110 LEU A CA 1
ATOM 820 C C . LEU A 1 110 ? 20.094 -6.66 -11.273 1 93.44 110 LEU A C 1
ATOM 822 O O . LEU A 1 110 ? 19.609 -7.629 -11.859 1 93.44 110 LEU A O 1
ATOM 826 N N . LEU A 1 111 ? 21.328 -6.188 -11.531 1 91.31 111 LEU A N 1
ATOM 827 C CA . LEU A 1 111 ? 22.234 -6.91 -12.414 1 91.31 111 LEU A CA 1
ATOM 828 C C . LEU A 1 111 ? 22.547 -8.305 -11.867 1 91.31 111 LEU A C 1
ATOM 830 O O . LEU A 1 111 ? 22.578 -9.281 -12.617 1 91.31 111 LEU A O 1
ATOM 834 N N . LEU A 1 112 ? 22.797 -8.352 -10.578 1 89.69 112 LEU A N 1
ATOM 835 C CA . LEU A 1 112 ? 23.047 -9.633 -9.93 1 89.69 112 LEU A CA 1
ATOM 836 C C . LEU A 1 112 ? 21.844 -10.555 -10.086 1 89.69 112 LEU A C 1
ATOM 838 O O . LEU A 1 112 ? 22.016 -11.766 -10.281 1 89.69 112 LEU A O 1
ATOM 842 N N . PHE A 1 113 ? 20.641 -10.039 -9.938 1 87.75 113 PHE A N 1
ATOM 843 C CA . PHE A 1 113 ? 19.422 -10.812 -10.164 1 87.75 113 PHE A CA 1
ATOM 844 C C . PHE A 1 113 ? 19.406 -11.391 -11.578 1 87.75 113 PHE A C 1
ATOM 846 O O . PHE A 1 113 ? 19.078 -12.562 -11.766 1 87.75 113 PHE A O 1
ATOM 853 N N . GLY A 1 114 ? 19.703 -10.586 -12.547 1 82.94 114 GLY A N 1
ATOM 854 C CA . GLY A 1 114 ? 19.734 -11.062 -13.914 1 82.94 114 GLY A CA 1
ATOM 855 C C . GLY A 1 114 ? 20.719 -12.211 -14.117 1 82.94 114 GLY A C 1
ATOM 856 O O . GLY A 1 114 ? 20.406 -13.18 -14.805 1 82.94 114 GLY A O 1
ATOM 857 N N . LEU A 1 115 ? 21.875 -12.094 -13.523 1 81.5 115 LEU A N 1
ATOM 858 C CA . LEU A 1 115 ? 22.906 -13.117 -13.648 1 81.5 115 LEU A CA 1
ATOM 859 C C . LEU A 1 115 ? 22.484 -14.414 -12.961 1 81.5 115 LEU A C 1
ATOM 861 O O . LEU A 1 115 ? 22.688 -15.5 -13.5 1 81.5 115 LEU A O 1
ATOM 865 N N . LEU A 1 116 ? 21.922 -14.281 -11.781 1 78.62 116 LEU A N 1
ATOM 866 C CA . LEU A 1 116 ? 21.438 -15.453 -11.047 1 78.62 116 LEU A CA 1
ATOM 867 C C . LEU A 1 116 ? 20.297 -16.125 -11.789 1 78.62 116 LEU A C 1
ATOM 869 O O . LEU A 1 116 ? 20.219 -17.359 -11.828 1 78.62 116 LEU A O 1
ATOM 873 N N . ALA A 1 117 ? 19.438 -15.305 -12.305 1 75.19 117 ALA A N 1
ATOM 874 C CA . ALA A 1 117 ? 18.266 -15.836 -13.008 1 75.19 117 ALA A CA 1
ATOM 875 C C . ALA A 1 117 ? 18.672 -16.531 -14.297 1 75.19 117 ALA A C 1
ATOM 877 O O . ALA A 1 117 ? 18.062 -17.531 -14.695 1 75.19 117 ALA A O 1
ATOM 878 N N . ALA A 1 118 ? 19.656 -16.047 -14.984 1 71 118 ALA A N 1
ATOM 879 C CA . ALA A 1 118 ? 20.172 -16.672 -16.203 1 71 118 ALA A CA 1
ATOM 880 C C . ALA A 1 118 ? 20.812 -18.016 -15.898 1 71 118 ALA A C 1
ATOM 882 O O . ALA A 1 118 ? 20.766 -18.938 -16.719 1 71 118 ALA A O 1
ATOM 883 N N . GLY A 1 119 ? 21.469 -18.047 -14.688 1 62.84 119 GLY A N 1
ATOM 884 C CA . GLY A 1 119 ? 22.062 -19.312 -14.305 1 62.84 119 GLY A CA 1
ATOM 885 C C . GLY A 1 119 ? 21.047 -20.328 -13.828 1 62.84 119 GLY A C 1
ATOM 886 O O . GLY A 1 119 ? 21.359 -21.531 -13.711 1 62.84 119 GLY A O 1
ATOM 887 N N . LEU A 1 120 ? 19.984 -19.859 -13.117 1 59.03 120 LEU A N 1
ATOM 888 C CA . LEU A 1 120 ? 18.891 -20.734 -12.68 1 59.03 120 LEU A CA 1
ATOM 889 C C . LEU A 1 120 ? 18.375 -21.578 -13.844 1 59.03 120 LEU A C 1
ATOM 891 O O . LEU A 1 120 ? 17.875 -22.688 -13.641 1 59.03 120 LEU A O 1
ATOM 895 N N . VAL A 1 121 ? 18.219 -21.156 -15.055 1 52.72 121 VAL A N 1
ATOM 896 C CA . VAL A 1 121 ? 17.812 -21.969 -16.188 1 52.72 121 VAL A CA 1
ATOM 897 C C . VAL A 1 121 ? 18.578 -23.297 -16.188 1 52.72 121 VAL A C 1
ATOM 899 O O . VAL A 1 121 ? 18.062 -24.312 -16.656 1 52.72 121 VAL A O 1
ATOM 902 N N . GLY A 1 122 ? 19.609 -23.328 -15.43 1 48.94 122 GLY A N 1
ATOM 903 C CA . GLY A 1 122 ? 20.219 -24.656 -15.375 1 48.94 122 GLY A CA 1
ATOM 904 C C . GLY A 1 122 ? 19.875 -25.422 -14.102 1 48.94 122 GLY A C 1
ATOM 905 O O . GLY A 1 122 ? 19.359 -26.531 -14.164 1 48.94 122 GLY A O 1
ATOM 906 N N . ASP A 1 123 ? 20.391 -25.203 -12.922 1 50.47 123 ASP A N 1
ATOM 907 C CA . ASP A 1 123 ? 20.203 -25.906 -11.664 1 50.47 123 ASP A CA 1
ATOM 908 C C . ASP A 1 123 ? 19.25 -25.141 -10.742 1 50.47 123 ASP A C 1
ATOM 910 O O . ASP A 1 123 ? 19.672 -24.219 -10.047 1 50.47 123 ASP A O 1
ATOM 914 N N . ILE A 1 124 ? 17.938 -25.297 -10.82 1 51.81 124 ILE A N 1
ATOM 915 C CA . ILE A 1 124 ? 16.75 -24.578 -10.375 1 51.81 124 ILE A CA 1
ATOM 916 C C . ILE A 1 124 ? 16.703 -24.562 -8.852 1 51.81 124 ILE A C 1
ATOM 918 O O . ILE A 1 124 ? 16.141 -23.641 -8.25 1 51.81 124 ILE A O 1
ATOM 922 N N . ASP A 1 125 ? 17.422 -25.469 -7.965 1 58.28 125 ASP A N 1
ATOM 923 C CA . ASP A 1 125 ? 16.953 -25.797 -6.625 1 58.28 125 ASP A CA 1
ATOM 924 C C . ASP A 1 125 ? 17.125 -24.625 -5.664 1 58.28 125 ASP A C 1
ATOM 926 O O . ASP A 1 125 ? 16.141 -24.125 -5.105 1 58.28 125 ASP A O 1
ATOM 930 N N . LEU A 1 126 ? 18.281 -24.375 -5.16 1 55.22 126 LEU A N 1
ATOM 931 C CA . LEU A 1 126 ? 18.562 -23.406 -4.109 1 55.22 126 LEU A CA 1
ATOM 932 C C . LEU A 1 126 ? 18.531 -21.984 -4.66 1 55.22 126 LEU A C 1
ATOM 934 O O . LEU A 1 126 ? 18.391 -21.016 -3.902 1 55.22 126 LEU A O 1
ATOM 938 N N . SER A 1 127 ? 18.25 -21.875 -5.957 1 76.12 127 SER A N 1
ATOM 939 C CA . SER A 1 127 ? 18.453 -20.594 -6.633 1 76.12 127 SER A CA 1
ATOM 940 C C . SER A 1 127 ? 17.141 -19.812 -6.73 1 76.12 127 SER A C 1
ATOM 942 O O . SER A 1 127 ? 17.156 -18.578 -6.645 1 76.12 127 SER A O 1
ATOM 944 N N . LEU A 1 128 ? 16.078 -20.609 -6.469 1 83.25 128 LEU A N 1
ATOM 945 C CA . LEU A 1 128 ? 14.805 -19.938 -6.723 1 83.25 128 LEU A CA 1
ATOM 946 C C . LEU A 1 128 ? 14.391 -19.094 -5.527 1 83.25 128 LEU A C 1
ATOM 948 O O . LEU A 1 128 ? 14.156 -17.891 -5.672 1 83.25 128 LEU A O 1
ATOM 952 N N . PRO A 1 129 ? 14.469 -19.656 -4.289 1 86.19 129 PRO A N 1
ATOM 953 C CA . PRO A 1 129 ? 14.109 -18.828 -3.133 1 86.19 129 PRO A CA 1
ATOM 954 C C . PRO A 1 129 ? 15.023 -17.625 -2.953 1 86.19 129 PRO A C 1
ATOM 956 O O . PRO A 1 129 ? 14.578 -16.562 -2.525 1 86.19 129 PRO A O 1
ATOM 959 N N . LEU A 1 130 ? 16.25 -17.797 -3.285 1 87.5 130 LEU A N 1
ATOM 960 C CA . LEU A 1 130 ? 17.203 -16.703 -3.139 1 87.5 130 LEU A CA 1
ATOM 961 C C . LEU A 1 130 ? 16.906 -15.586 -4.145 1 87.5 130 LEU A C 1
ATOM 963 O O . LEU A 1 130 ? 17.031 -14.406 -3.822 1 87.5 130 LEU A O 1
ATOM 967 N N . THR A 1 131 ? 16.594 -16.016 -5.344 1 88.19 131 THR A N 1
ATOM 968 C CA . THR A 1 131 ? 16.266 -15.039 -6.379 1 88.19 131 THR A CA 1
ATOM 969 C C . THR A 1 131 ? 15.008 -14.25 -6.008 1 88.19 131 THR A C 1
ATOM 971 O O . THR A 1 131 ? 14.961 -13.031 -6.176 1 88.19 131 THR A O 1
ATOM 974 N N . ILE A 1 132 ? 14.055 -14.93 -5.457 1 91 132 ILE A N 1
ATOM 975 C CA . ILE A 1 132 ? 12.828 -14.281 -5.004 1 91 132 ILE A CA 1
ATOM 976 C C . ILE A 1 132 ? 13.141 -13.336 -3.846 1 91 132 ILE A C 1
ATOM 978 O O . ILE A 1 132 ? 12.672 -12.195 -3.824 1 91 132 ILE A O 1
ATOM 982 N N . GLY A 1 133 ? 13.914 -13.859 -2.928 1 93.75 133 GLY A N 1
ATOM 983 C CA . GLY A 1 133 ? 14.328 -13.031 -1.808 1 93.75 133 GLY A CA 1
ATOM 984 C C . GLY A 1 133 ? 15.055 -11.773 -2.234 1 93.75 133 GLY A C 1
ATOM 985 O O . GLY A 1 133 ? 14.82 -10.695 -1.683 1 93.75 133 GLY A O 1
ATOM 986 N N . LEU A 1 134 ? 15.93 -11.906 -3.18 1 93.5 134 LEU A N 1
ATOM 987 C CA . LEU A 1 134 ? 16.688 -10.773 -3.701 1 93.5 134 LEU A CA 1
ATOM 988 C C . LEU A 1 134 ? 15.742 -9.734 -4.309 1 93.5 134 LEU A C 1
ATOM 990 O O . LEU A 1 134 ? 15.922 -8.531 -4.105 1 93.5 134 LEU A O 1
ATOM 994 N N . LEU A 1 135 ? 14.773 -10.188 -5.062 1 93.44 135 LEU A N 1
ATOM 995 C CA . LEU A 1 135 ? 13.812 -9.281 -5.672 1 93.44 135 LEU A CA 1
ATOM 996 C C . LEU A 1 135 ? 12.984 -8.57 -4.609 1 93.44 135 LEU A C 1
ATOM 998 O O . LEU A 1 135 ? 12.711 -7.375 -4.719 1 93.44 135 LEU A O 1
ATOM 1002 N N . CYS A 1 136 ? 12.539 -9.312 -3.588 1 96 136 CYS A N 1
ATOM 1003 C CA . CYS A 1 136 ? 11.82 -8.703 -2.479 1 96 136 CYS A CA 1
ATOM 1004 C C . CYS A 1 136 ? 12.68 -7.648 -1.788 1 96 136 CYS A C 1
ATOM 1006 O O . CYS A 1 136 ? 12.195 -6.555 -1.477 1 96 136 CYS A O 1
ATOM 1008 N N . TYR A 1 137 ? 13.938 -8.016 -1.544 1 97.31 137 TYR A N 1
ATOM 1009 C CA . TYR A 1 137 ? 14.891 -7.09 -0.938 1 97.31 137 TYR A CA 1
ATOM 1010 C C . TYR A 1 137 ? 15.008 -5.812 -1.763 1 97.31 137 TYR A C 1
ATOM 1012 O O . TYR A 1 137 ? 14.984 -4.707 -1.215 1 97.31 137 TYR A O 1
ATOM 1020 N N . LEU A 1 138 ? 15.094 -5.973 -3.059 1 95.88 138 LEU A N 1
ATOM 1021 C CA . LEU A 1 138 ? 15.219 -4.855 -3.99 1 95.88 138 LEU A CA 1
ATOM 1022 C C . LEU A 1 138 ? 13.992 -3.953 -3.924 1 95.88 138 LEU A C 1
ATOM 1024 O O . LEU A 1 138 ? 14.117 -2.727 -3.953 1 95.88 138 LEU A O 1
ATOM 1028 N N . MET A 1 139 ? 12.82 -4.539 -3.908 1 95.38 139 MET A N 1
ATOM 1029 C CA . MET A 1 139 ? 11.578 -3.764 -3.857 1 95.38 139 MET A CA 1
ATOM 1030 C C . MET A 1 139 ? 11.477 -2.992 -2.547 1 95.38 139 MET A C 1
ATOM 1032 O O . MET A 1 139 ? 11.039 -1.839 -2.533 1 95.38 139 MET A O 1
ATOM 1036 N N . GLY A 1 140 ? 11.875 -3.637 -1.422 1 96.69 140 GLY A N 1
ATOM 1037 C CA . GLY A 1 140 ? 11.922 -2.932 -0.15 1 96.69 140 GLY A CA 1
ATOM 1038 C C . GLY A 1 140 ? 12.891 -1.766 -0.147 1 96.69 140 GLY A C 1
ATOM 1039 O O . GLY A 1 140 ? 12.57 -0.689 0.363 1 96.69 140 GLY A O 1
ATOM 1040 N N . LEU A 1 141 ? 14.062 -2.018 -0.745 1 97 141 LEU A N 1
ATOM 1041 C CA . LEU A 1 141 ? 15.102 -1 -0.871 1 97 141 LEU A CA 1
ATOM 1042 C C . LEU A 1 141 ? 14.578 0.214 -1.635 1 97 141 LEU A C 1
ATOM 1044 O O . LEU A 1 141 ? 14.742 1.351 -1.187 1 97 141 LEU A O 1
ATOM 1048 N N . GLN A 1 142 ? 13.945 -0.058 -2.738 1 95.31 142 GLN A N 1
ATOM 1049 C CA . GLN A 1 142 ? 13.445 0.995 -3.615 1 95.31 142 GLN A CA 1
ATOM 1050 C C . GLN A 1 142 ? 12.305 1.764 -2.957 1 95.31 142 GLN A C 1
ATOM 1052 O O . GLN A 1 142 ? 12.258 2.992 -3.029 1 95.31 142 GLN A O 1
ATOM 1057 N N . ASN A 1 143 ? 11.367 1.134 -2.361 1 95.31 143 ASN A N 1
ATOM 1058 C CA . ASN A 1 143 ? 10.227 1.776 -1.717 1 95.31 143 ASN A CA 1
ATOM 1059 C C . ASN A 1 143 ? 10.672 2.707 -0.591 1 95.31 143 ASN A C 1
ATOM 1061 O O . ASN A 1 143 ? 10.164 3.824 -0.469 1 95.31 143 ASN A O 1
ATOM 1065 N N . SER A 1 144 ? 11.555 2.182 0.225 1 95.56 144 SER A N 1
ATOM 1066 C CA . SER A 1 144 ? 12.07 2.98 1.333 1 95.56 144 SER A CA 1
ATOM 1067 C C . SER A 1 144 ? 12.805 4.219 0.83 1 95.56 144 SER A C 1
ATOM 1069 O O . SER A 1 144 ? 12.68 5.301 1.407 1 95.56 144 SER A O 1
ATOM 1071 N N . LEU A 1 145 ? 13.531 4.098 -0.226 1 94.25 145 LEU A N 1
ATOM 1072 C CA . LEU A 1 145 ? 14.242 5.223 -0.824 1 94.25 145 LEU A CA 1
ATOM 1073 C C . LEU A 1 145 ? 13.281 6.332 -1.22 1 94.25 145 LEU A C 1
ATOM 1075 O O . LEU A 1 145 ? 13.445 7.48 -0.803 1 94.25 145 LEU A O 1
ATOM 1079 N N . MET A 1 146 ? 12.227 5.961 -1.956 1 93 146 MET A N 1
ATOM 1080 C CA . MET A 1 146 ? 11.297 6.965 -2.463 1 93 146 MET A CA 1
ATOM 1081 C C . MET A 1 146 ? 10.445 7.535 -1.335 1 93 146 MET A C 1
ATOM 1083 O O . MET A 1 146 ? 10.125 8.727 -1.338 1 93 146 MET A O 1
ATOM 1087 N N . THR A 1 147 ? 10.102 6.691 -0.425 1 91.12 147 THR A N 1
ATOM 1088 C CA . THR A 1 147 ? 9.336 7.16 0.727 1 91.12 147 THR A CA 1
ATOM 1089 C C . THR A 1 147 ? 10.117 8.211 1.505 1 91.12 147 THR A C 1
ATOM 1091 O O . THR A 1 147 ? 9.578 9.266 1.843 1 91.12 147 THR A O 1
ATOM 1094 N N . LYS A 1 148 ? 11.344 7.992 1.734 1 90.38 148 LYS A N 1
ATOM 1095 C CA . LYS A 1 148 ? 12.18 8.922 2.494 1 90.38 148 LYS A CA 1
ATOM 1096 C C . LYS A 1 148 ? 12.43 10.203 1.706 1 90.38 148 LYS A C 1
ATOM 1098 O O . LYS A 1 148 ? 12.375 11.305 2.264 1 90.38 148 LYS A O 1
ATOM 1103 N N . LEU A 1 149 ? 12.664 10.102 0.453 1 87.81 149 LEU A N 1
ATOM 1104 C CA . LEU A 1 149 ? 12.984 11.266 -0.373 1 87.81 149 LEU A CA 1
ATOM 1105 C C . LEU A 1 149 ? 11.766 12.172 -0.53 1 87.81 149 LEU A C 1
ATOM 1107 O O . LEU A 1 149 ? 11.906 13.398 -0.582 1 87.81 149 LEU A O 1
ATOM 1111 N N . SER A 1 150 ? 10.609 11.555 -0.584 1 88.38 150 SER A N 1
ATOM 1112 C CA . SER A 1 150 ? 9.398 12.305 -0.896 1 88.38 150 SER A CA 1
ATOM 1113 C C . SER A 1 150 ? 8.602 12.625 0.367 1 88.38 150 SER A C 1
ATOM 1115 O O . SER A 1 150 ? 7.477 13.117 0.29 1 88.38 150 SER A O 1
ATOM 1117 N N . HIS A 1 151 ? 9.141 12.297 1.492 1 85.38 151 HIS A N 1
ATOM 1118 C CA . HIS A 1 151 ? 8.453 12.492 2.764 1 85.38 151 HIS A CA 1
ATOM 1119 C C . HIS A 1 151 ? 7.105 11.773 2.773 1 85.38 151 HIS A C 1
ATOM 1121 O O . HIS A 1 151 ? 6.082 12.383 3.098 1 85.38 151 HIS A O 1
ATOM 1127 N N . ALA A 1 152 ? 7.09 10.508 2.258 1 78.25 152 ALA A N 1
ATOM 1128 C CA . ALA A 1 152 ? 5.992 9.539 2.322 1 78.25 152 ALA A CA 1
ATOM 1129 C C . ALA A 1 152 ? 4.906 9.883 1.309 1 78.25 152 ALA A C 1
ATOM 1131 O O . ALA A 1 152 ? 3.787 9.367 1.392 1 78.25 152 ALA A O 1
ATOM 1132 N N . GLU A 1 153 ? 5.242 10.711 0.326 1 79.75 153 GLU A N 1
ATOM 1133 C CA . GLU A 1 153 ? 4.258 11.086 -0.685 1 79.75 153 GLU A CA 1
ATOM 1134 C C . GLU A 1 153 ? 4.285 10.125 -1.868 1 79.75 153 GLU A C 1
ATOM 1136 O O . GLU A 1 153 ? 3.268 9.922 -2.535 1 79.75 153 GLU A O 1
ATOM 1141 N N . ILE A 1 154 ? 5.434 9.625 -2.082 1 86.19 154 ILE A N 1
ATOM 1142 C CA . ILE A 1 154 ? 5.594 8.773 -3.254 1 86.19 154 ILE A CA 1
ATOM 1143 C C . ILE A 1 154 ? 6.027 7.371 -2.818 1 86.19 154 ILE A C 1
ATOM 1145 O O . ILE A 1 154 ? 7.008 7.219 -2.086 1 86.19 154 ILE A O 1
ATOM 1149 N N . ARG A 1 155 ? 5.227 6.414 -3.238 1 87.25 155 ARG A N 1
ATOM 1150 C CA . ARG A 1 155 ? 5.562 5.004 -3.084 1 87.25 155 ARG A CA 1
ATOM 1151 C C . ARG A 1 155 ? 5.43 4.262 -4.41 1 87.25 155 ARG A C 1
ATOM 1153 O O . ARG A 1 155 ? 4.43 4.414 -5.113 1 87.25 155 ARG A O 1
ATOM 1160 N N . THR A 1 156 ? 6.422 3.467 -4.723 1 89.06 156 THR A N 1
ATOM 1161 C CA . THR A 1 156 ? 6.562 3 -6.098 1 89.06 156 THR A CA 1
ATOM 1162 C C . THR A 1 156 ? 5.84 1.668 -6.293 1 89.06 156 THR A C 1
ATOM 1164 O O . THR A 1 156 ? 5.492 1.304 -7.418 1 89.06 156 THR A O 1
ATOM 1167 N N . THR A 1 157 ? 5.73 0.878 -5.227 1 87.69 157 THR A N 1
ATOM 1168 C CA . THR A 1 157 ? 5.125 -0.437 -5.398 1 87.69 157 THR A CA 1
ATOM 1169 C C . THR A 1 157 ? 3.852 -0.561 -4.566 1 87.69 157 THR A C 1
ATOM 1171 O O . THR A 1 157 ? 3.334 -1.663 -4.375 1 87.69 157 THR A O 1
ATOM 1174 N N . HIS A 1 158 ? 3.369 0.458 -3.959 1 88.25 158 HIS A N 1
ATOM 1175 C CA . HIS A 1 158 ? 2.174 0.438 -3.121 1 88.25 158 HIS A CA 1
ATOM 1176 C C . HIS A 1 158 ? 0.941 0.865 -3.91 1 88.25 158 HIS A C 1
ATOM 1178 O O . HIS A 1 158 ? 0.35 1.91 -3.629 1 88.25 158 HIS A O 1
ATOM 1184 N N . MET A 1 159 ? 0.45 0.059 -4.738 1 91.12 159 MET A N 1
ATOM 1185 C CA . MET A 1 159 ? -0.64 0.434 -5.633 1 91.12 159 MET A CA 1
ATOM 1186 C C . MET A 1 159 ? -1.97 0.467 -4.887 1 91.12 159 MET A C 1
ATOM 1188 O O . MET A 1 159 ? -2.855 1.256 -5.223 1 91.12 159 MET A O 1
ATOM 1192 N N . THR A 1 160 ? -2.066 -0.376 -3.846 1 92.25 160 THR A N 1
ATOM 1193 C CA . THR A 1 160 ? -3.277 -0.334 -3.033 1 92.25 160 THR A CA 1
ATOM 1194 C C . THR A 1 160 ? -3.482 1.058 -2.441 1 92.25 160 THR A C 1
ATOM 1196 O O . THR A 1 160 ? -4.582 1.61 -2.51 1 92.25 160 THR A O 1
ATOM 1199 N N . GLY A 1 161 ? -2.418 1.599 -1.902 1 91.88 161 GLY A N 1
ATOM 1200 C CA . GLY A 1 161 ? -2.49 2.949 -1.368 1 91.88 161 GLY A CA 1
ATOM 1201 C C . GLY A 1 161 ? -2.781 3.994 -2.428 1 91.88 161 GLY A C 1
ATOM 1202 O O . GLY A 1 161 ? -3.562 4.918 -2.197 1 91.88 161 GLY A O 1
ATOM 1203 N N . ILE A 1 162 ? -2.232 3.865 -3.578 1 93.62 162 ILE A N 1
ATOM 1204 C CA . ILE A 1 162 ? -2.41 4.82 -4.668 1 93.62 162 ILE A CA 1
ATOM 1205 C C . ILE A 1 162 ? -3.861 4.801 -5.137 1 93.62 162 ILE A C 1
ATOM 1207 O O . ILE A 1 162 ? -4.473 5.855 -5.324 1 93.62 162 ILE A O 1
ATOM 1211 N N . ILE A 1 163 ? -4.383 3.658 -5.258 1 95.38 163 ILE A N 1
ATOM 1212 C CA . ILE A 1 163 ? -5.758 3.531 -5.73 1 95.38 163 ILE A CA 1
ATOM 1213 C C . ILE A 1 163 ? -6.719 4.055 -4.664 1 95.38 163 ILE A C 1
ATOM 1215 O O . ILE A 1 163 ? -7.727 4.688 -4.984 1 95.38 163 ILE A O 1
ATOM 1219 N N . THR A 1 164 ? -6.41 3.744 -3.408 1 95.38 164 THR A N 1
ATOM 1220 C CA . THR A 1 164 ? -7.195 4.316 -2.32 1 95.38 164 THR A CA 1
ATOM 1221 C C . THR A 1 164 ? -7.195 5.84 -2.395 1 95.38 164 THR A C 1
ATOM 1223 O O . THR A 1 164 ? -8.25 6.469 -2.338 1 95.38 164 THR A O 1
ATOM 1226 N N . ASP A 1 165 ? -6.027 6.441 -2.527 1 95 165 ASP A N 1
ATOM 1227 C CA . ASP A 1 165 ? -5.902 7.895 -2.566 1 95 165 ASP A CA 1
ATOM 1228 C C . ASP A 1 165 ? -6.605 8.477 -3.791 1 95 165 ASP A C 1
ATOM 1230 O O . ASP A 1 165 ? -7.18 9.562 -3.727 1 95 165 ASP A O 1
ATOM 1234 N N . LEU A 1 166 ? -6.48 7.777 -4.867 1 95.75 166 LEU A N 1
ATOM 1235 C CA . LEU A 1 166 ? -7.199 8.203 -6.062 1 95.75 166 LEU A CA 1
ATOM 1236 C C . LEU A 1 166 ? -8.703 8.195 -5.824 1 95.75 166 LEU A C 1
ATOM 1238 O O . LEU A 1 166 ? -9.414 9.102 -6.277 1 95.75 166 LEU A O 1
ATOM 1242 N N . GLY A 1 167 ? -9.203 7.164 -5.203 1 96.75 167 GLY A N 1
ATOM 1243 C CA . GLY A 1 167 ? -10.609 7.121 -4.836 1 96.75 167 GLY A CA 1
ATOM 1244 C C . GLY A 1 167 ? -11.031 8.273 -3.945 1 96.75 167 GLY A C 1
ATOM 1245 O O . GLY A 1 167 ? -12.102 8.852 -4.133 1 96.75 167 GLY A O 1
ATOM 1246 N N . ILE A 1 168 ? -10.211 8.562 -2.998 1 95.31 168 ILE A N 1
ATOM 1247 C CA . ILE A 1 168 ? -10.477 9.664 -2.086 1 95.31 168 ILE A CA 1
ATOM 1248 C C . ILE A 1 168 ? -10.555 10.977 -2.871 1 95.31 168 ILE A C 1
ATOM 1250 O O . ILE A 1 168 ? -11.508 11.75 -2.707 1 95.31 168 ILE A O 1
ATOM 1254 N N . GLU A 1 169 ? -9.578 11.227 -3.754 1 94.56 169 GLU A N 1
ATOM 1255 C CA . GLU A 1 169 ? -9.562 12.461 -4.543 1 94.56 169 GLU A CA 1
ATOM 1256 C C . GLU A 1 169 ? -10.758 12.523 -5.492 1 94.56 169 GLU A C 1
ATOM 1258 O O . GLU A 1 169 ? -11.344 13.586 -5.691 1 94.56 169 GLU A O 1
ATOM 1263 N N . ALA A 1 170 ? -11.07 11.422 -6.055 1 95.38 170 ALA A N 1
ATOM 1264 C CA . ALA A 1 170 ? -12.242 11.367 -6.922 1 95.38 170 ALA A CA 1
ATOM 1265 C C . ALA A 1 170 ? -13.516 11.688 -6.141 1 95.38 170 ALA A C 1
ATOM 1267 O O . ALA A 1 170 ? -14.383 12.414 -6.625 1 95.38 170 ALA A O 1
ATOM 1268 N N . GLY A 1 171 ? -13.625 11.102 -4.969 1 94.5 171 GLY A N 1
ATOM 1269 C CA . GLY A 1 171 ? -14.758 11.406 -4.109 1 94.5 171 GLY A CA 1
ATOM 1270 C C . GLY A 1 171 ? -14.852 12.875 -3.738 1 94.5 171 GLY A C 1
ATOM 1271 O O . GLY A 1 171 ? -15.938 13.453 -3.709 1 94.5 171 GLY A O 1
ATOM 1272 N N . ARG A 1 172 ? -13.703 13.438 -3.428 1 93.06 172 ARG A N 1
ATOM 1273 C CA . ARG A 1 172 ? -13.656 14.859 -3.117 1 93.06 172 ARG A CA 1
ATOM 1274 C C . ARG A 1 172 ? -14.125 15.695 -4.309 1 93.06 172 ARG A C 1
ATOM 1276 O O . ARG A 1 172 ? -14.875 16.656 -4.145 1 93.06 172 ARG A O 1
ATOM 1283 N N . PHE A 1 173 ? -13.617 15.336 -5.465 1 92.25 173 PHE A N 1
ATOM 1284 C CA . PHE A 1 173 ? -13.969 16.047 -6.688 1 92.25 173 PHE A CA 1
ATOM 1285 C C . PHE A 1 173 ? -15.469 15.969 -6.941 1 92.25 173 PHE A C 1
ATOM 1287 O O . PHE A 1 173 ? -16.109 16.984 -7.207 1 92.25 173 PHE A O 1
ATOM 1294 N N . LEU A 1 174 ? -16.016 14.812 -6.844 1 92.19 174 LEU A N 1
ATOM 1295 C CA . LEU A 1 174 ? -17.438 14.594 -7.094 1 92.19 174 LEU A CA 1
ATO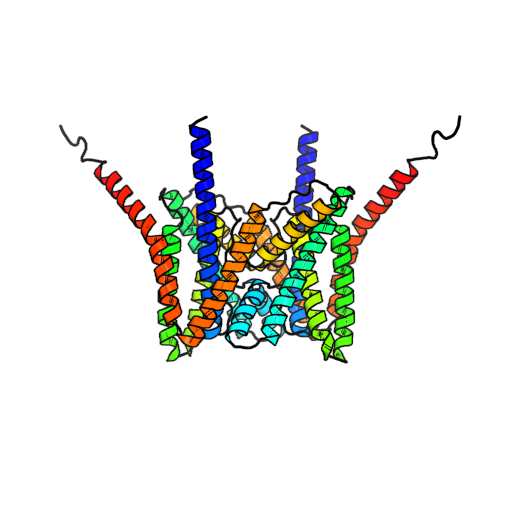M 1296 C C . LEU A 1 174 ? -18.281 15.305 -6.051 1 92.19 174 LEU A C 1
ATOM 1298 O O . LEU A 1 174 ? -19.328 15.875 -6.383 1 92.19 174 LEU A O 1
ATOM 1302 N N . PHE A 1 175 ? -17.828 15.211 -4.852 1 90.5 175 PHE A N 1
ATOM 1303 C CA . PHE A 1 175 ? -18.562 15.867 -3.775 1 90.5 175 PHE A CA 1
ATOM 1304 C C . PHE A 1 175 ? -18.562 17.375 -3.957 1 90.5 175 PHE A C 1
ATOM 1306 O O . PHE A 1 175 ? -19.594 18.031 -3.77 1 90.5 175 PHE A O 1
ATOM 1313 N N . GLY A 1 176 ? -17.422 17.938 -4.219 1 87.06 176 GLY A N 1
ATOM 1314 C CA . GLY A 1 176 ? -17.344 19.359 -4.477 1 87.06 176 GLY A CA 1
ATOM 1315 C C . GLY A 1 176 ? -18.203 19.812 -5.629 1 87.06 176 GLY A C 1
ATOM 1316 O O . GLY A 1 176 ? -18.875 20.859 -5.543 1 87.06 176 GLY A O 1
ATOM 1317 N N . ARG A 1 177 ? -18.234 19.125 -6.641 1 85.94 177 ARG A N 1
ATOM 1318 C CA . ARG A 1 177 ? -19.031 19.453 -7.812 1 85.94 177 ARG A CA 1
ATOM 1319 C C . ARG A 1 177 ? -20.531 19.406 -7.488 1 85.94 177 ARG A C 1
ATOM 1321 O O . ARG A 1 177 ? -21.312 20.219 -7.977 1 85.94 177 ARG A O 1
ATOM 1328 N N . ALA A 1 178 ? -20.875 18.5 -6.664 1 84.56 178 ALA A N 1
ATOM 1329 C CA . ALA A 1 178 ? -22.297 18.281 -6.363 1 84.56 178 ALA A CA 1
ATOM 1330 C C . ALA A 1 178 ? -22.797 19.297 -5.336 1 84.56 178 ALA A C 1
ATOM 1332 O O . ALA A 1 178 ? -23.938 19.75 -5.41 1 84.56 178 ALA A O 1
ATOM 1333 N N . THR A 1 179 ? -21.984 19.672 -4.344 1 83.38 179 THR A N 1
ATOM 1334 C CA . THR A 1 179 ? -22.469 20.469 -3.225 1 83.38 179 THR A CA 1
ATOM 1335 C C . THR A 1 179 ? -21.891 21.875 -3.279 1 83.38 179 THR A C 1
ATOM 1337 O O . THR A 1 179 ? -22.344 22.766 -2.557 1 83.38 179 THR A O 1
ATOM 1340 N N . HIS A 1 180 ? -20.891 22.047 -4.188 1 74.62 180 HIS A N 1
ATOM 1341 C CA . HIS A 1 180 ? -20.188 23.328 -4.262 1 74.62 180 HIS A CA 1
ATOM 1342 C C . HIS A 1 180 ? -19.469 23.641 -2.945 1 74.62 180 HIS A C 1
ATOM 1344 O O . HIS A 1 180 ? -19.172 24.797 -2.664 1 74.62 180 HIS A O 1
ATOM 1350 N N . ALA A 1 181 ? -19.422 22.625 -2.152 1 72.19 181 ALA A N 1
ATOM 1351 C CA . ALA A 1 181 ? -18.688 22.781 -0.9 1 72.19 181 ALA A CA 1
ATOM 1352 C C . ALA A 1 181 ? -17.188 22.578 -1.114 1 72.19 181 ALA A C 1
ATOM 1354 O O . ALA A 1 181 ? -16.766 21.984 -2.115 1 72.19 181 ALA A O 1
ATOM 1355 N N . GLU A 1 182 ? -16.391 23.281 -0.297 1 66.38 182 GLU A N 1
ATOM 1356 C CA . GLU A 1 182 ? -14.938 23.172 -0.418 1 66.38 182 GLU A CA 1
ATOM 1357 C C . GLU A 1 182 ? -14.453 21.766 -0.076 1 66.38 182 GLU A C 1
ATOM 1359 O O . GLU A 1 182 ? -14.656 21.297 1.043 1 66.38 182 GLU A O 1
ATOM 1364 N N . ALA A 1 183 ? -14.539 20.984 -1.046 1 66.88 183 ALA A N 1
ATOM 1365 C CA . ALA A 1 183 ? -13.836 19.719 -0.844 1 66.88 183 ALA A CA 1
ATOM 1366 C C . ALA A 1 183 ? -12.414 19.781 -1.409 1 66.88 183 ALA A C 1
ATOM 1368 O O . ALA A 1 183 ? -12.211 20.234 -2.535 1 66.88 183 ALA A O 1
ATOM 1369 N N . ARG A 1 184 ? -11.375 19.891 -0.572 1 78.62 184 ARG A N 1
ATOM 1370 C CA . ARG A 1 184 ? -9.977 20.141 -0.9 1 78.62 184 ARG A CA 1
ATOM 1371 C C . ARG A 1 184 ? -9.445 19.109 -1.884 1 78.62 184 ARG A C 1
ATOM 1373 O O . ARG A 1 184 ? -8.727 18.188 -1.493 1 78.62 184 ARG A O 1
ATOM 1380 N N . PHE A 1 185 ? -10.023 19.141 -3.15 1 82.75 185 PHE A N 1
ATOM 1381 C CA . PHE A 1 185 ? -9.477 18.344 -4.242 1 82.75 185 PHE A CA 1
ATOM 1382 C C . PHE A 1 185 ? -8.094 18.844 -4.637 1 82.75 185 PHE A C 1
ATOM 1384 O O . PHE A 1 185 ? -7.879 20.047 -4.77 1 82.75 185 PHE A O 1
ATOM 1391 N N . HIS A 1 186 ? -7.078 17.953 -4.688 1 88.62 186 HIS A N 1
ATOM 1392 C CA . HIS A 1 186 ? -5.703 18.281 -5.051 1 88.62 186 HIS A CA 1
ATOM 1393 C C . HIS A 1 186 ? -5.332 17.688 -6.402 1 88.62 186 HIS A C 1
ATOM 1395 O O . HIS A 1 186 ? -4.836 16.547 -6.473 1 88.62 186 HIS A O 1
ATOM 1401 N N . PRO A 1 187 ? -5.555 18.469 -7.512 1 89.94 187 PRO A N 1
ATOM 1402 C CA . PRO A 1 187 ? -5.305 17.938 -8.852 1 89.94 187 PRO A CA 1
ATOM 1403 C C . PRO A 1 187 ? -3.857 17.484 -9.047 1 89.94 187 PRO A C 1
ATOM 1405 O O . PRO A 1 187 ? -3.594 16.531 -9.766 1 89.94 187 PRO A O 1
ATOM 1408 N N . LYS A 1 188 ? -2.879 18.188 -8.5 1 90.75 188 LYS A N 1
ATOM 1409 C CA . LYS A 1 188 ? -1.471 17.812 -8.617 1 90.75 188 LYS A CA 1
ATOM 1410 C C . LYS A 1 188 ? -1.207 16.453 -7.992 1 90.75 188 LYS A C 1
ATOM 1412 O O . LYS A 1 188 ? -0.476 15.633 -8.555 1 90.75 188 LYS A O 1
ATOM 1417 N N . LYS A 1 189 ? -1.813 16.234 -6.871 1 91.5 189 LYS A N 1
ATOM 1418 C CA . LYS A 1 189 ? -1.687 14.938 -6.207 1 91.5 189 LYS A CA 1
ATOM 1419 C C . LYS A 1 189 ? -2.305 13.828 -7.055 1 91.5 189 LYS A C 1
ATOM 1421 O O . LYS A 1 189 ? -1.706 12.758 -7.223 1 91.5 189 LYS A O 1
ATOM 1426 N N . ALA A 1 190 ? -3.514 14.109 -7.574 1 94.12 190 ALA A N 1
ATOM 1427 C CA . ALA A 1 190 ? -4.203 13.125 -8.406 1 94.12 190 ALA A CA 1
ATOM 1428 C C . ALA A 1 190 ? -3.375 12.773 -9.641 1 94.12 190 ALA A C 1
ATOM 1430 O O . ALA A 1 190 ? -3.268 11.602 -10 1 94.12 190 ALA A O 1
ATOM 1431 N N . ARG A 1 191 ? -2.795 13.758 -10.266 1 94.69 191 ARG A N 1
ATOM 1432 C CA . ARG A 1 191 ? -1.969 13.531 -11.445 1 94.69 191 ARG A CA 1
ATOM 1433 C C . ARG A 1 191 ? -0.741 12.695 -11.109 1 94.69 191 ARG A C 1
ATOM 1435 O O . ARG A 1 191 ? -0.346 11.82 -11.883 1 94.69 191 ARG A O 1
ATOM 1442 N N . LEU A 1 192 ? -0.118 12.984 -9.992 1 94.69 192 LEU A N 1
ATOM 1443 C CA . LEU A 1 192 ? 1.03 12.211 -9.539 1 94.69 192 LEU A CA 1
ATOM 1444 C C . LEU A 1 192 ? 0.644 10.75 -9.312 1 94.69 192 LEU A C 1
ATOM 1446 O O . LEU A 1 192 ? 1.341 9.844 -9.758 1 94.69 192 LEU A O 1
ATOM 1450 N N . LEU A 1 193 ? -0.487 10.586 -8.688 1 95.81 193 LEU A N 1
ATOM 1451 C CA . LEU A 1 193 ? -0.949 9.234 -8.375 1 95.81 193 LEU A CA 1
ATOM 1452 C C . LEU A 1 193 ? -1.243 8.461 -9.656 1 95.81 193 LEU A C 1
ATOM 1454 O O . LEU A 1 193 ? -0.857 7.293 -9.781 1 95.81 193 LEU A O 1
ATOM 1458 N N . VAL A 1 194 ? -1.86 9.094 -10.586 1 96.81 194 VAL A N 1
ATOM 1459 C CA . VAL A 1 194 ? -2.166 8.469 -11.867 1 96.81 194 VAL A CA 1
ATOM 1460 C C . VAL A 1 194 ? -0.87 8.133 -12.602 1 96.81 194 VAL A C 1
ATOM 1462 O O . VAL A 1 194 ? -0.758 7.07 -13.219 1 96.81 194 VAL A O 1
ATOM 1465 N N . SER A 1 195 ? 0.072 9.047 -12.531 1 96.94 195 SER A N 1
ATOM 1466 C CA . SER A 1 195 ? 1.353 8.828 -13.188 1 96.94 195 SER A CA 1
ATOM 1467 C C . SER A 1 195 ? 2.09 7.637 -12.586 1 96.94 195 SER A C 1
ATOM 1469 O O . SER A 1 195 ? 2.686 6.836 -13.305 1 96.94 195 SER A O 1
ATOM 1471 N N . LEU A 1 196 ? 2.072 7.504 -11.281 1 96.19 196 LEU A N 1
ATOM 1472 C CA . LEU A 1 196 ? 2.73 6.395 -10.602 1 96.19 196 LEU A CA 1
ATOM 1473 C C . LEU A 1 196 ? 2.057 5.07 -10.93 1 96.19 196 LEU A C 1
ATOM 1475 O O . LEU A 1 196 ? 2.732 4.094 -11.266 1 96.19 196 LEU A O 1
ATOM 1479 N N . LEU A 1 197 ? 0.727 5.086 -10.875 1 96.44 197 LEU A N 1
ATOM 1480 C CA . LEU A 1 197 ? -0.048 3.895 -11.211 1 96.44 197 LEU A CA 1
ATOM 1481 C C . LEU A 1 197 ? 0.181 3.492 -12.664 1 96.44 197 LEU A C 1
ATOM 1483 O O . LEU A 1 197 ? 0.398 2.316 -12.961 1 96.44 197 LEU A O 1
ATOM 1487 N N . GLY A 1 198 ? 0.083 4.473 -13.531 1 97.19 198 GLY A N 1
ATOM 1488 C CA . GLY A 1 198 ? 0.322 4.227 -14.945 1 97.19 198 GLY A CA 1
ATOM 1489 C C . GLY A 1 198 ? 1.72 3.713 -15.234 1 97.19 198 GLY A C 1
ATOM 1490 O O . GLY A 1 198 ? 1.899 2.826 -16.062 1 97.19 198 GLY A O 1
ATOM 1491 N N . ALA A 1 199 ? 2.715 4.273 -14.602 1 96.94 199 ALA A N 1
ATOM 1492 C CA . ALA A 1 199 ? 4.102 3.848 -14.781 1 96.94 199 ALA A CA 1
ATOM 1493 C C . ALA A 1 199 ? 4.297 2.412 -14.305 1 96.94 199 ALA A C 1
ATOM 1495 O O . ALA A 1 199 ? 4.961 1.614 -14.977 1 96.94 199 ALA A O 1
ATOM 1496 N N . PHE A 1 200 ? 3.748 2.068 -13.188 1 96.75 200 PHE A N 1
ATOM 1497 C CA . PHE A 1 200 ? 3.834 0.711 -12.664 1 96.75 200 PHE A CA 1
ATOM 1498 C C . PHE A 1 200 ? 3.201 -0.285 -13.625 1 96.75 200 PHE A C 1
ATOM 1500 O O . PHE A 1 200 ? 3.785 -1.33 -13.922 1 96.75 200 PHE A O 1
ATOM 1507 N N . ALA A 1 201 ? 1.979 0.037 -14.102 1 96.25 201 ALA A N 1
ATOM 1508 C CA . ALA A 1 201 ? 1.275 -0.826 -15.039 1 96.25 201 ALA A CA 1
ATOM 1509 C C . ALA A 1 201 ? 2.049 -0.953 -16.359 1 96.25 201 ALA A C 1
ATOM 1511 O O . ALA A 1 201 ? 2.207 -2.055 -16.875 1 96.25 201 ALA A O 1
ATOM 1512 N N . ALA A 1 202 ? 2.488 0.16 -16.875 1 96.94 202 ALA A N 1
ATOM 1513 C CA . ALA A 1 202 ? 3.262 0.158 -18.109 1 96.94 202 ALA A CA 1
ATOM 1514 C C . ALA A 1 202 ? 4.559 -0.63 -17.953 1 96.94 202 ALA A C 1
ATOM 1516 O O . ALA A 1 202 ? 4.973 -1.351 -18.859 1 96.94 202 ALA A O 1
ATOM 1517 N N . GLY A 1 203 ? 5.227 -0.435 -16.828 1 96.5 203 GLY A N 1
ATOM 1518 C CA . GLY A 1 203 ? 6.395 -1.241 -16.516 1 96.5 203 GLY A CA 1
ATOM 1519 C C . GLY A 1 203 ? 6.098 -2.729 -16.469 1 96.5 203 GLY A C 1
ATOM 1520 O O . GLY A 1 203 ? 6.855 -3.533 -17.016 1 96.5 203 GLY A O 1
ATOM 1521 N N . GLY A 1 204 ? 5 -3.014 -15.789 1 95.12 204 GLY A N 1
ATOM 1522 C CA . GLY A 1 204 ? 4.586 -4.406 -15.75 1 95.12 204 GLY A CA 1
ATOM 1523 C C . GLY A 1 204 ? 4.383 -5.004 -17.125 1 95.12 204 GLY A C 1
ATOM 1524 O O . GLY A 1 204 ? 4.848 -6.113 -17.406 1 95.12 204 GLY A O 1
ATOM 1525 N N . LEU A 1 205 ? 3.711 -4.316 -18.031 1 95.38 205 LEU A N 1
ATOM 1526 C CA . LEU A 1 205 ? 3.482 -4.77 -19.391 1 95.38 205 LEU A CA 1
ATOM 1527 C C . LEU A 1 205 ? 4.801 -4.949 -20.141 1 95.38 205 LEU A C 1
ATOM 1529 O O . LEU A 1 205 ? 5.012 -5.965 -20.797 1 95.38 205 LEU A O 1
ATOM 1533 N N . THR A 1 206 ? 5.66 -3.986 -20.016 1 95.12 206 THR A N 1
ATOM 1534 C CA . THR A 1 206 ? 6.957 -4.023 -20.688 1 95.12 206 THR A CA 1
ATOM 1535 C C . THR A 1 206 ? 7.816 -5.156 -20.125 1 95.12 206 THR A C 1
ATOM 1537 O O . THR A 1 206 ? 8.484 -5.867 -20.891 1 95.12 206 THR A O 1
ATOM 1540 N N . GLY A 1 207 ? 7.844 -5.262 -18.797 1 92.62 207 GLY A N 1
ATOM 1541 C CA . GLY A 1 207 ? 8.602 -6.332 -18.156 1 92.62 207 GLY A CA 1
ATOM 1542 C C . GLY A 1 207 ? 8.094 -7.715 -18.531 1 92.62 207 GLY A C 1
ATOM 1543 O O . GLY A 1 207 ? 8.883 -8.594 -18.891 1 92.62 207 GLY A O 1
ATOM 1544 N N . ALA A 1 208 ? 6.777 -7.895 -18.422 1 91.88 208 ALA A N 1
ATOM 1545 C CA . ALA A 1 208 ? 6.188 -9.18 -18.797 1 91.88 208 ALA A CA 1
ATOM 1546 C C . ALA A 1 208 ? 6.504 -9.523 -20.25 1 91.88 208 ALA A C 1
ATOM 1548 O O . ALA A 1 208 ? 6.855 -10.664 -20.562 1 91.88 208 ALA A O 1
ATOM 1549 N N . PHE A 1 209 ? 6.383 -8.547 -21.094 1 92.81 209 PHE A N 1
ATOM 1550 C CA . PHE A 1 209 ? 6.68 -8.75 -22.516 1 92.81 209 PHE A CA 1
ATOM 1551 C C . PHE A 1 209 ? 8.148 -9.086 -22.719 1 92.81 209 PHE A C 1
ATOM 1553 O O . PHE A 1 209 ? 8.484 -10.023 -23.438 1 92.81 209 PHE A O 1
ATOM 1560 N N . GLY A 1 210 ? 9.023 -8.359 -22.125 1 91.31 210 GLY A N 1
ATOM 1561 C CA . GLY A 1 210 ? 10.453 -8.586 -22.25 1 91.31 210 GLY A CA 1
ATOM 1562 C C . GLY A 1 210 ? 10.891 -9.938 -21.734 1 91.31 210 GLY A C 1
ATOM 1563 O O . GLY A 1 210 ? 11.617 -10.664 -22.406 1 91.31 210 GLY A O 1
ATOM 1564 N N . PHE A 1 211 ? 10.469 -10.297 -20.562 1 86.5 211 PHE A N 1
ATOM 1565 C CA . PHE A 1 211 ? 10.883 -11.555 -19.953 1 86.5 211 PHE A CA 1
ATOM 1566 C C . PHE A 1 211 ? 10.312 -12.742 -20.719 1 86.5 211 PHE A C 1
ATOM 1568 O O . PHE A 1 211 ? 10.945 -13.797 -20.797 1 86.5 211 PHE A O 1
ATOM 1575 N N . SER A 1 212 ? 9.094 -12.57 -21.234 1 86.44 212 SER A N 1
ATOM 1576 C CA . SER A 1 212 ? 8.477 -13.648 -22 1 86.44 212 SER A CA 1
ATOM 1577 C C . SER A 1 212 ? 9.188 -13.859 -23.328 1 86.44 212 SER A C 1
ATOM 1579 O O . SER A 1 212 ? 9.305 -14.992 -23.797 1 86.44 212 SER A O 1
ATOM 1581 N N . HIS A 1 213 ? 9.766 -12.82 -23.969 1 88.5 213 HIS A N 1
ATOM 1582 C CA . HIS A 1 213 ? 10.297 -12.914 -25.328 1 88.5 213 HIS A CA 1
ATOM 1583 C C . HIS A 1 213 ? 11.82 -12.883 -25.328 1 88.5 213 HIS A C 1
ATOM 1585 O O . HIS A 1 213 ? 12.453 -13.477 -26.203 1 88.5 213 HIS A O 1
ATOM 1591 N N . MET A 1 214 ? 12.414 -12.141 -24.391 1 87.12 214 MET A N 1
ATOM 1592 C CA . MET A 1 214 ? 13.859 -11.945 -24.406 1 87.12 214 MET A CA 1
ATOM 1593 C C . MET A 1 214 ? 14.516 -12.609 -23.203 1 87.12 214 MET A C 1
ATOM 1595 O O . MET A 1 214 ? 15.742 -12.703 -23.125 1 87.12 214 MET A O 1
ATOM 1599 N N . GLY A 1 215 ? 13.672 -13.031 -22.25 1 82.38 215 GLY A N 1
ATOM 1600 C CA . GLY A 1 215 ? 14.219 -13.664 -21.047 1 82.38 215 GLY A CA 1
ATOM 1601 C C . GLY A 1 215 ? 14.836 -12.68 -20.078 1 82.38 215 GLY A C 1
ATOM 1602 O O . GLY A 1 215 ? 14.352 -11.555 -19.938 1 82.38 215 GLY A O 1
ATOM 1603 N N . PHE A 1 216 ? 15.859 -13.109 -19.406 1 82.12 216 PHE A N 1
ATOM 1604 C CA . PHE A 1 216 ? 16.391 -12.383 -18.266 1 82.12 216 PHE A CA 1
ATOM 1605 C C . PHE A 1 216 ? 17.25 -11.203 -18.734 1 82.12 216 PHE A C 1
ATOM 1607 O O . PHE A 1 216 ? 17.578 -10.32 -17.938 1 82.12 216 PHE A O 1
ATOM 1614 N N . VAL A 1 217 ? 17.578 -11.117 -20.047 1 85.75 217 VAL A N 1
ATOM 1615 C CA . VAL A 1 217 ? 18.344 -10 -20.594 1 85.75 217 VAL A CA 1
ATOM 1616 C C . VAL A 1 217 ? 17.562 -8.703 -20.422 1 85.75 217 VAL A C 1
ATOM 1618 O O . VAL A 1 217 ? 18.141 -7.613 -20.453 1 85.75 217 VAL A O 1
ATOM 1621 N N . THR A 1 218 ? 16.266 -8.852 -20.219 1 88.81 218 THR A N 1
ATOM 1622 C CA . THR A 1 218 ? 15.383 -7.699 -20.031 1 88.81 218 THR A CA 1
ATOM 1623 C C . THR A 1 218 ? 15.812 -6.871 -18.828 1 88.81 218 THR A C 1
ATOM 1625 O O . THR A 1 218 ? 15.555 -5.668 -18.766 1 88.81 218 THR A O 1
ATOM 1628 N N . VAL A 1 219 ? 16.484 -7.434 -17.875 1 89.5 219 VAL A N 1
ATOM 1629 C CA . VAL A 1 219 ? 16.906 -6.754 -16.656 1 89.5 219 VAL A CA 1
ATOM 1630 C C . VAL A 1 219 ? 18.047 -5.781 -16.953 1 89.5 219 VAL A C 1
ATOM 1632 O O . VAL A 1 219 ? 18.219 -4.785 -16.25 1 89.5 219 VAL A O 1
ATOM 1635 N N . LEU A 1 220 ? 18.766 -5.98 -18.016 1 90.94 220 LEU A N 1
ATOM 1636 C CA . LEU A 1 220 ? 19.984 -5.23 -18.312 1 90.94 220 LEU A CA 1
ATOM 1637 C C . LEU A 1 220 ? 19.672 -3.764 -18.578 1 90.94 220 LEU A C 1
ATOM 1639 O O . LEU A 1 220 ? 20.25 -2.875 -17.938 1 90.94 220 LEU A O 1
ATOM 1643 N N . PRO A 1 221 ? 18.719 -3.529 -19.516 1 93 221 PRO A N 1
ATOM 1644 C CA . PRO A 1 221 ? 18.422 -2.113 -19.734 1 93 221 PRO A CA 1
ATOM 1645 C C . PRO A 1 221 ? 17.891 -1.417 -18.5 1 93 221 PRO A C 1
ATOM 1647 O O . PRO A 1 221 ? 18.141 -0.226 -18.297 1 93 221 PRO A O 1
ATOM 1650 N N . LEU A 1 222 ? 17.125 -2.084 -17.688 1 94.56 222 LEU A N 1
ATOM 1651 C CA . LEU A 1 222 ? 16.594 -1.508 -16.453 1 94.56 222 LEU A CA 1
ATOM 1652 C C . LEU A 1 222 ? 17.734 -1.184 -15.484 1 94.56 222 LEU A C 1
ATOM 1654 O O . LEU A 1 222 ? 17.781 -0.081 -14.938 1 94.56 222 LEU A O 1
ATOM 1658 N N . SER A 1 223 ? 18.594 -2.156 -15.289 1 94.75 223 SER A N 1
ATOM 1659 C CA . SER A 1 223 ? 19.734 -1.986 -14.383 1 94.75 223 SER A CA 1
ATOM 1660 C C . SER A 1 223 ? 20.656 -0.881 -14.867 1 94.75 223 SER A C 1
ATOM 1662 O O . SER A 1 223 ? 21.109 -0.052 -14.078 1 94.75 223 SER A O 1
ATOM 1664 N N . LEU A 1 224 ? 20.953 -0.865 -16.141 1 92.38 224 LEU A N 1
ATOM 1665 C CA . LEU A 1 224 ? 21.828 0.145 -16.719 1 92.38 224 LEU A CA 1
ATOM 1666 C C . LEU A 1 224 ? 21.203 1.532 -16.609 1 92.38 224 LEU A C 1
ATOM 1668 O O . LEU A 1 224 ? 21.906 2.514 -16.344 1 92.38 224 LEU A O 1
ATOM 1672 N N . GLY A 1 225 ? 19.922 1.605 -16.922 1 93.38 225 GLY A N 1
ATOM 1673 C CA . GLY A 1 225 ? 19.219 2.873 -16.766 1 93.38 225 GLY A CA 1
ATOM 1674 C C . GLY A 1 225 ? 19.312 3.434 -15.367 1 93.38 225 GLY A C 1
ATOM 1675 O O . GLY A 1 225 ? 19.625 4.605 -15.18 1 93.38 225 GLY A O 1
ATOM 1676 N N . LEU A 1 226 ? 19.062 2.605 -14.352 1 93.38 226 LEU A N 1
ATOM 1677 C CA . LEU A 1 226 ? 19.141 3.02 -12.953 1 93.38 226 LEU A CA 1
ATOM 1678 C C . LEU A 1 226 ? 20.578 3.408 -12.594 1 93.38 226 LEU A C 1
ATOM 1680 O O . LEU A 1 226 ? 20.797 4.387 -11.875 1 93.38 226 LEU A O 1
ATOM 1684 N N . GLY A 1 227 ? 21.516 2.594 -13.086 1 92.81 227 GLY A N 1
ATOM 1685 C CA . GLY A 1 227 ? 22.922 2.895 -12.852 1 92.81 227 GLY A CA 1
ATOM 1686 C C . GLY A 1 227 ? 23.344 4.246 -13.398 1 92.81 227 GLY A C 1
ATOM 1687 O O . GLY A 1 227 ? 24.094 4.973 -12.75 1 92.81 227 GLY A O 1
ATOM 1688 N N . LEU A 1 228 ? 22.859 4.578 -14.547 1 91.56 228 LEU A N 1
ATOM 1689 C CA . LEU A 1 228 ? 23.188 5.852 -15.18 1 91.56 228 LEU A CA 1
ATOM 1690 C C . LEU A 1 228 ? 22.594 7.016 -14.383 1 91.56 228 LEU A C 1
ATOM 1692 O O . LEU A 1 228 ? 23.25 8.047 -14.211 1 91.56 228 LEU A O 1
ATOM 1696 N N . ILE A 1 229 ? 21.406 6.875 -13.906 1 90.31 229 ILE A N 1
ATOM 1697 C CA . ILE A 1 229 ? 20.766 7.91 -13.094 1 90.31 229 ILE A CA 1
ATOM 1698 C C . ILE A 1 229 ? 21.547 8.109 -11.805 1 90.31 229 ILE A C 1
ATOM 1700 O O . ILE A 1 229 ? 21.719 9.242 -11.336 1 90.31 229 ILE A O 1
ATOM 1704 N N . ALA A 1 230 ? 22.016 7.035 -11.227 1 89 230 ALA A N 1
ATOM 1705 C CA . ALA A 1 230 ? 22.75 7.078 -9.961 1 89 230 ALA A CA 1
ATOM 1706 C C . ALA A 1 230 ? 24.156 7.645 -10.164 1 89 230 ALA A C 1
ATOM 1708 O O . ALA A 1 230 ? 24.703 8.281 -9.266 1 89 230 ALA A O 1
ATOM 1709 N N . LEU A 1 231 ? 24.766 7.391 -11.273 1 85.81 231 LEU A N 1
ATOM 1710 C CA . LEU A 1 231 ? 26.156 7.711 -11.539 1 85.81 231 LEU A CA 1
ATOM 1711 C C . LEU A 1 231 ? 26.359 9.219 -11.641 1 85.81 231 LEU A C 1
ATOM 1713 O O . LEU A 1 231 ? 27.375 9.75 -11.18 1 85.81 231 LEU A O 1
ATOM 1717 N N . VAL A 1 232 ? 25.453 9.906 -12.203 1 82.06 232 VAL A N 1
ATOM 1718 C CA . VAL A 1 232 ? 25.625 11.336 -12.453 1 82.06 232 VAL A CA 1
ATOM 1719 C C . VAL A 1 232 ? 25.781 12.078 -11.133 1 82.06 232 VAL A C 1
ATOM 1721 O O . VAL A 1 232 ? 26.766 12.773 -10.906 1 82.06 232 VAL A O 1
ATOM 1724 N N . PRO A 1 233 ? 24.906 11.867 -10.281 1 79.38 233 PRO A N 1
ATOM 1725 C CA . PRO A 1 233 ? 25.078 12.555 -9 1 79.38 233 PRO A CA 1
ATOM 1726 C C . PRO A 1 233 ? 26.25 12.008 -8.188 1 79.38 233 PRO A C 1
ATOM 1728 O O . PRO A 1 233 ? 26.875 12.75 -7.426 1 79.38 233 PRO A O 1
ATOM 1731 N N . MET A 1 234 ? 26.516 10.82 -8.328 1 79.19 234 MET A N 1
ATOM 1732 C CA . MET A 1 234 ? 27.641 10.234 -7.602 1 79.19 234 MET A CA 1
ATOM 1733 C C . MET A 1 234 ? 28.969 10.867 -8.031 1 79.19 234 MET A C 1
ATOM 1735 O O . MET A 1 234 ? 29.828 11.125 -7.199 1 79.19 234 MET A O 1
ATOM 1739 N N . LEU A 1 235 ? 29.078 11.078 -9.305 1 77.69 235 LEU A N 1
ATOM 1740 C CA . LEU A 1 235 ? 30.297 11.695 -9.828 1 77.69 235 LEU A CA 1
ATOM 1741 C C . LEU A 1 235 ? 30.391 13.156 -9.406 1 77.69 235 LEU A C 1
ATOM 1743 O O . LEU A 1 235 ? 31.484 13.656 -9.117 1 77.69 235 LEU A O 1
ATOM 1747 N N . ASP A 1 236 ? 29.281 13.812 -9.383 1 77.06 236 ASP A N 1
ATOM 1748 C CA . ASP A 1 236 ? 29.25 15.195 -8.922 1 77.06 236 ASP A CA 1
ATOM 1749 C C . ASP A 1 236 ? 29.703 15.289 -7.461 1 77.06 236 ASP A C 1
ATOM 1751 O O . ASP A 1 236 ? 30.438 16.203 -7.094 1 77.06 236 ASP A O 1
ATOM 1755 N N . ASP A 1 237 ? 29.312 14.383 -6.711 1 76.25 237 ASP A N 1
ATOM 1756 C CA . ASP A 1 237 ? 29.672 14.391 -5.297 1 76.25 237 ASP A CA 1
ATOM 1757 C C . ASP A 1 237 ? 31.156 14.086 -5.105 1 76.25 237 ASP A C 1
ATOM 1759 O O . ASP A 1 237 ? 31.812 14.688 -4.254 1 76.25 237 ASP A O 1
ATOM 1763 N N . LEU A 1 238 ? 31.672 13.211 -5.879 1 73.25 238 LEU A N 1
ATOM 1764 C CA . LEU A 1 238 ? 33.094 12.86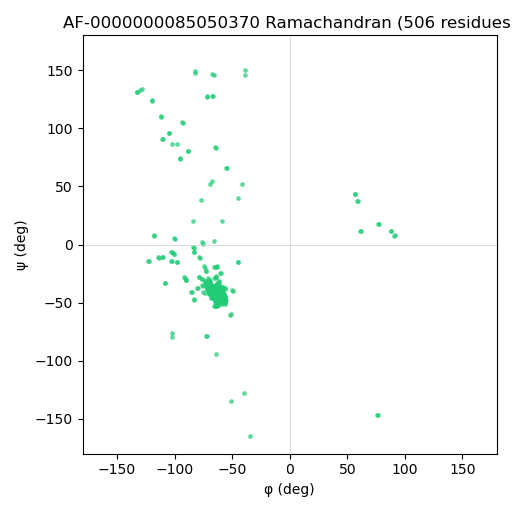7 -5.805 1 73.25 238 LEU A CA 1
ATOM 1765 C C . LEU A 1 238 ? 33.969 14.047 -6.234 1 73.25 238 LEU A C 1
ATOM 1767 O O . LEU A 1 238 ? 35 14.312 -5.629 1 73.25 238 LEU A O 1
ATOM 1771 N N . SER A 1 239 ? 33.5 14.727 -7.25 1 74.69 239 SER A N 1
ATOM 1772 C CA . SER A 1 239 ? 34.25 15.883 -7.742 1 74.69 239 SER A CA 1
ATOM 1773 C C . SER A 1 239 ? 34.25 17.016 -6.73 1 74.69 239 SER A C 1
ATOM 1775 O O . SER A 1 239 ? 35.25 17.734 -6.57 1 74.69 239 SER A O 1
ATOM 1777 N N . ARG A 1 240 ? 33.188 17.109 -6.129 1 72.75 240 ARG A N 1
ATOM 1778 C CA . ARG A 1 240 ? 33.094 18.156 -5.125 1 72.75 240 ARG A CA 1
ATOM 1779 C C . ARG A 1 240 ? 33.938 17.844 -3.91 1 72.75 240 ARG A C 1
ATOM 1781 O O . ARG A 1 240 ? 34.562 18.75 -3.33 1 72.75 240 ARG A O 1
ATOM 1788 N N . GLN A 1 241 ? 33.969 16.656 -3.533 1 68.31 241 GLN A N 1
ATOM 1789 C CA . GLN A 1 241 ? 34.781 16.25 -2.402 1 68.31 241 GLN A CA 1
ATOM 1790 C C . GLN A 1 241 ? 36.281 16.422 -2.723 1 68.31 241 GLN A C 1
ATOM 1792 O O . GLN A 1 241 ? 37.062 16.844 -1.867 1 68.31 241 GLN A O 1
ATOM 1797 N N . LYS A 1 242 ? 36.625 16.109 -3.959 1 68.06 242 LYS A N 1
ATOM 1798 C CA . LYS A 1 242 ? 38 16.297 -4.387 1 68.06 242 LYS A CA 1
ATOM 1799 C C . LYS A 1 242 ? 38.375 17.781 -4.387 1 68.06 242 LYS A C 1
ATOM 1801 O O . LYS A 1 242 ? 39.469 18.141 -4.008 1 68.06 242 LYS A O 1
ATOM 1806 N N . ARG A 1 243 ? 37.469 18.5 -4.832 1 65.56 243 ARG A N 1
ATOM 1807 C CA . ARG A 1 243 ? 37.688 19.953 -4.871 1 65.56 243 ARG A CA 1
ATOM 1808 C C . ARG A 1 243 ? 37.844 20.516 -3.461 1 65.56 243 ARG A C 1
ATOM 1810 O O . ARG A 1 243 ? 38.656 21.391 -3.217 1 65.56 243 ARG A O 1
ATOM 1817 N N . ARG A 1 244 ? 37.031 19.984 -2.625 1 62.91 244 ARG A N 1
ATOM 1818 C CA . ARG A 1 244 ? 37.094 20.438 -1.24 1 62.91 244 ARG A CA 1
ATOM 1819 C C . ARG A 1 244 ? 38.406 19.984 -0.582 1 62.91 244 ARG A C 1
ATOM 1821 O O . ARG A 1 244 ? 38.969 20.719 0.218 1 62.91 244 ARG A O 1
ATOM 1828 N N . ARG A 1 245 ? 38.812 18.844 -0.919 1 62.25 245 ARG A N 1
ATOM 1829 C CA . ARG A 1 245 ? 40.094 18.344 -0.398 1 62.25 245 ARG A CA 1
ATOM 1830 C C . ARG A 1 245 ? 41.25 19.078 -1.033 1 62.25 245 ARG A C 1
ATOM 1832 O O . ARG A 1 245 ? 42.281 19.312 -0.382 1 62.25 245 ARG A O 1
ATOM 1839 N N . GLY A 1 246 ? 41.094 19.359 -2.297 1 57.94 246 GLY A N 1
ATOM 1840 C CA . GLY A 1 246 ? 42.156 20.109 -2.959 1 57.94 246 GLY A CA 1
ATOM 1841 C C . GLY A 1 246 ? 42.281 21.531 -2.445 1 57.94 246 GLY A C 1
ATOM 1842 O O . GLY A 1 246 ? 43.375 22.094 -2.412 1 57.94 246 GLY A O 1
ATOM 1843 N N . LEU A 1 247 ? 41.188 22.172 -2.266 1 54.56 247 LEU A N 1
ATOM 1844 C CA . LEU A 1 247 ? 41.25 23.531 -1.753 1 54.56 247 LEU A CA 1
ATOM 1845 C C . LEU A 1 247 ? 41.781 23.547 -0.328 1 54.56 247 LEU A C 1
ATOM 1847 O O . LEU A 1 247 ? 42.188 24.609 0.173 1 54.56 247 LEU A O 1
ATOM 1851 N N . LYS A 1 248 ? 41.594 22.531 0.445 1 51.84 248 LYS A N 1
ATOM 1852 C CA . LYS A 1 248 ? 42.281 22.5 1.737 1 51.84 248 LYS A CA 1
ATOM 1853 C C . LYS A 1 248 ? 43.781 22.359 1.563 1 51.84 248 LYS A C 1
ATOM 1855 O O . LYS A 1 248 ? 44.281 21.266 1.289 1 51.84 248 LYS A O 1
ATOM 1860 N N . GLY A 1 249 ? 44.5 23.219 0.79 1 45.41 249 GLY A N 1
ATOM 1861 C CA . GLY A 1 249 ? 45.938 23.359 0.58 1 45.41 249 GLY A CA 1
ATOM 1862 C C . GLY A 1 249 ? 46.75 23.156 1.842 1 45.41 249 GLY A C 1
ATOM 1863 O O . GLY A 1 249 ? 46.188 23.172 2.947 1 45.41 249 GLY A O 1
ATOM 1864 N N . PRO A 1 250 ? 48 22.562 1.686 1 48.06 250 PRO A N 1
ATOM 1865 C CA . PRO A 1 250 ? 49 22.438 2.744 1 48.06 250 PRO A CA 1
ATOM 1866 C C . PRO A 1 250 ? 49.125 23.688 3.604 1 48.06 250 PRO A C 1
ATOM 1868 O O . PRO A 1 250 ? 49.562 24.734 3.117 1 48.06 250 PRO A O 1
ATOM 1871 N N . THR A 1 251 ? 48.125 24.234 4.156 1 41.38 251 THR A N 1
ATOM 1872 C CA . THR A 1 251 ? 48.469 25.375 5.004 1 41.38 251 THR A CA 1
ATOM 1873 C C . THR A 1 251 ? 49.812 25.156 5.695 1 41.38 251 THR A C 1
ATOM 1875 O O . THR A 1 251 ? 50.281 24.031 5.797 1 41.38 251 THR A O 1
ATOM 1878 N N . GLU A 1 252 ? 50.125 26.094 6.895 1 40 252 GLU A N 1
ATOM 1879 C CA . GLU A 1 252 ? 51.281 26.75 7.523 1 40 252 GLU A CA 1
ATOM 1880 C C . GLU A 1 252 ? 52.094 25.75 8.367 1 40 252 GLU A C 1
ATOM 1882 O O . GLU A 1 252 ? 51.688 25.422 9.484 1 40 252 GLU A O 1
ATOM 1887 N N . THR A 1 253 ? 52.312 24.469 7.98 1 38.41 253 THR A N 1
ATOM 1888 C CA . THR A 1 253 ? 53.406 24 8.812 1 38.41 253 THR A CA 1
ATOM 1889 C C . THR A 1 253 ? 54.656 24.891 8.617 1 38.41 253 THR A C 1
ATOM 1891 O O . THR A 1 253 ? 55.75 24.375 8.461 1 38.41 253 THR A O 1
ATOM 1894 N N . ALA A 1 254 ? 54.438 26.141 8.094 1 35.78 254 ALA A N 1
ATOM 1895 C CA . ALA A 1 254 ? 55.719 26.844 7.984 1 35.78 254 ALA A CA 1
ATOM 1896 C C . ALA A 1 254 ? 56.5 26.797 9.305 1 35.78 254 ALA A C 1
ATOM 1898 O O . ALA A 1 254 ? 55.938 26.438 10.344 1 35.78 254 ALA A O 1
ATOM 1899 N N . ASN A 1 255 ? 57.125 28.078 9.773 1 30.45 255 ASN A N 1
ATOM 1900 C CA . ASN A 1 255 ? 58.188 28.453 10.719 1 30.45 255 ASN A CA 1
ATOM 1901 C C . ASN A 1 255 ? 57.75 28.172 12.164 1 30.45 255 ASN A C 1
ATOM 1903 O O . ASN A 1 255 ? 56.625 28.516 12.562 1 30.45 255 ASN A O 1
ATOM 1907 N N . MET B 1 1 ? -5.137 28.875 28.344 1 59.91 1 MET B N 1
ATOM 1908 C CA . MET B 1 1 ? -4.438 27.672 28.766 1 59.91 1 MET B CA 1
ATOM 1909 C C . MET B 1 1 ? -5.395 26.484 28.828 1 59.91 1 MET B C 1
ATOM 1911 O O . MET B 1 1 ? -5.094 25.422 28.312 1 59.91 1 MET B O 1
ATOM 1915 N N . ARG B 1 2 ? -6.613 26.594 29.391 1 58.88 2 ARG B N 1
ATOM 1916 C CA . ARG B 1 2 ? -7.602 25.516 29.516 1 58.88 2 ARG B CA 1
ATOM 1917 C C . ARG B 1 2 ? -8.148 25.125 28.141 1 58.88 2 ARG B C 1
ATOM 1919 O O . ARG B 1 2 ? -8.344 23.953 27.859 1 58.88 2 ARG B O 1
ATOM 1926 N N . ARG B 1 3 ? -8.383 26.078 27.25 1 61.47 3 ARG B N 1
ATOM 1927 C CA . ARG B 1 3 ? -8.906 25.797 25.906 1 61.47 3 ARG B CA 1
ATOM 1928 C C . ARG B 1 3 ? -7.898 25.031 25.078 1 61.47 3 ARG B C 1
ATOM 1930 O O . ARG B 1 3 ? -8.266 24.094 24.344 1 61.47 3 ARG B O 1
ATOM 1937 N N . THR B 1 4 ? -6.633 25.406 25.172 1 62.12 4 THR B N 1
ATOM 1938 C CA . THR B 1 4 ? -5.566 24.734 24.438 1 62.12 4 THR B CA 1
ATOM 1939 C C . THR B 1 4 ? -5.383 23.297 24.938 1 62.12 4 THR B C 1
ATOM 1941 O O . THR B 1 4 ? -5.203 22.375 24.141 1 62.12 4 THR B O 1
ATOM 1944 N N . LEU B 1 5 ? -5.516 23.141 26.281 1 59.69 5 LEU B N 1
ATOM 1945 C CA . LEU B 1 5 ? -5.371 21.812 26.859 1 59.69 5 LEU B CA 1
ATOM 1946 C C . LEU B 1 5 ? -6.531 20.922 26.453 1 59.69 5 LEU B C 1
ATOM 1948 O O . LEU B 1 5 ? -6.336 19.719 26.188 1 59.69 5 LEU B O 1
ATOM 1952 N N . ARG B 1 6 ? -7.773 21.469 26.391 1 55.16 6 ARG B N 1
ATOM 1953 C CA . ARG B 1 6 ? -8.945 20.703 25.953 1 55.16 6 ARG B CA 1
ATOM 1954 C C . ARG B 1 6 ? -8.836 20.344 24.484 1 55.16 6 ARG B C 1
ATOM 1956 O O . ARG B 1 6 ? -9.227 19.234 24.078 1 55.16 6 ARG B O 1
ATOM 1963 N N . GLN B 1 7 ? -8.281 21.203 23.719 1 61.38 7 GLN B N 1
ATOM 1964 C CA . GLN B 1 7 ? -8.102 20.953 22.297 1 61.38 7 GLN B CA 1
ATOM 1965 C C . GLN B 1 7 ? -7.066 19.859 22.062 1 61.38 7 GLN B C 1
ATOM 1967 O O . GLN B 1 7 ? -7.262 18.984 21.203 1 61.38 7 GLN B O 1
ATOM 1972 N N . ILE B 1 8 ? -6.074 19.938 22.844 1 59.31 8 ILE B N 1
ATOM 1973 C CA . ILE B 1 8 ? -5.016 18.938 22.734 1 59.31 8 ILE B CA 1
ATOM 1974 C C . ILE B 1 8 ? -5.535 17.578 23.203 1 59.31 8 ILE B C 1
ATOM 1976 O O . ILE B 1 8 ? -5.273 16.562 22.562 1 59.31 8 ILE B O 1
ATOM 1980 N N . SER B 1 9 ? -6.266 17.578 24.266 1 54 9 SER B N 1
ATOM 1981 C CA . SER B 1 9 ? -6.852 16.344 24.781 1 54 9 SER B CA 1
ATOM 1982 C C . SER B 1 9 ? -7.844 15.742 23.797 1 54 9 SER B C 1
ATOM 1984 O O . SER B 1 9 ? -7.891 14.523 23.625 1 54 9 SER B O 1
ATOM 1986 N N . GLY B 1 10 ? -8.602 16.609 23.172 1 56.31 10 GLY B N 1
ATOM 1987 C CA . GLY B 1 10 ? -9.547 16.156 22.156 1 56.31 10 GLY B CA 1
ATOM 1988 C C . GLY B 1 10 ? -8.875 15.547 20.953 1 56.31 10 GLY B C 1
ATOM 1989 O O . GLY B 1 10 ? -9.305 14.5 20.453 1 56.31 10 GLY B O 1
ATOM 1990 N N . LYS B 1 11 ? -7.879 16.219 20.641 1 62.22 11 LYS B N 1
ATOM 1991 C CA . LYS B 1 11 ? -7.121 15.719 19.5 1 62.22 11 LYS B CA 1
ATOM 1992 C C . LYS B 1 11 ? -6.469 14.375 19.812 1 62.22 11 LYS B C 1
ATOM 1994 O O . LYS B 1 11 ? -6.484 13.461 18.969 1 62.22 11 LYS B O 1
ATOM 1999 N N . ARG B 1 12 ? -5.934 14.289 20.953 1 63.72 12 ARG B N 1
ATOM 2000 C CA . ARG B 1 12 ? -5.312 13.047 21.391 1 63.72 12 ARG B CA 1
ATOM 2001 C C . ARG B 1 12 ? -6.336 11.914 21.453 1 63.72 12 ARG B C 1
ATOM 2003 O O . ARG B 1 12 ? -6.047 10.781 21.078 1 63.72 12 ARG B O 1
ATOM 2010 N N . ARG B 1 13 ? -7.395 12.266 21.984 1 59 13 ARG B N 1
ATOM 2011 C CA . ARG B 1 13 ? -8.461 11.273 22.078 1 59 13 ARG B CA 1
ATOM 2012 C C . ARG B 1 13 ? -8.906 10.812 20.688 1 59 13 ARG B C 1
ATOM 2014 O O . ARG B 1 13 ? -9.164 9.625 20.469 1 59 13 ARG B O 1
ATOM 2021 N N . SER B 1 14 ? -8.797 11.703 19.844 1 74.38 14 SER B N 1
ATOM 2022 C CA . SER B 1 14 ? -9.188 11.383 18.484 1 74.38 14 SER B CA 1
ATOM 2023 C C . SER B 1 14 ? -8.156 10.484 17.812 1 74.38 14 SER B C 1
ATOM 2025 O O . SER B 1 14 ? -8.516 9.516 17.141 1 74.38 14 SER B O 1
ATOM 2027 N N . GLU B 1 15 ? -6.91 10.719 18.266 1 80 15 GLU B N 1
ATOM 2028 C CA . GLU B 1 15 ? -5.848 9.914 17.656 1 80 15 GLU B CA 1
ATOM 2029 C C . GLU B 1 15 ? -5.875 8.484 18.188 1 80 15 GLU B C 1
ATOM 2031 O O . GLU B 1 15 ? -5.676 7.535 17.438 1 80 15 GLU B O 1
ATOM 2036 N N . MET B 1 16 ? -6.102 8.391 19.453 1 81.19 16 MET B N 1
ATOM 2037 C CA . MET B 1 16 ? -6.176 7.066 20.047 1 81.19 16 MET B CA 1
ATOM 2038 C C . MET B 1 16 ? -7.391 6.301 19.547 1 81.19 16 MET B C 1
ATOM 2040 O O . MET B 1 16 ? -7.316 5.094 19.312 1 81.19 16 MET B O 1
ATOM 2044 N N . GLY B 1 17 ? -8.453 7.004 19.391 1 85.88 17 GLY B N 1
ATOM 2045 C CA . GLY B 1 17 ? -9.648 6.398 18.844 1 85.88 17 GLY B CA 1
ATOM 2046 C C . GLY B 1 17 ? -9.461 5.91 17.406 1 85.88 17 GLY B C 1
ATOM 2047 O O . GLY B 1 17 ? -9.898 4.809 17.062 1 85.88 17 GLY B O 1
ATOM 2048 N N . ASP B 1 18 ? -8.766 6.699 16.672 1 89.12 18 ASP B N 1
ATOM 2049 C CA . ASP B 1 18 ? -8.484 6.328 15.289 1 89.12 18 ASP B CA 1
ATOM 2050 C C . ASP B 1 18 ? -7.586 5.098 15.227 1 89.12 18 ASP B C 1
ATOM 2052 O O . ASP B 1 18 ? -7.777 4.227 14.375 1 89.12 18 ASP B O 1
ATOM 2056 N N . ALA B 1 19 ? -6.621 5.059 16.125 1 92.38 19 ALA B N 1
ATOM 2057 C CA . ALA B 1 19 ? -5.703 3.922 16.156 1 92.38 19 ALA B CA 1
ATOM 2058 C C . ALA B 1 19 ? -6.438 2.633 16.516 1 92.38 19 ALA B C 1
ATOM 2060 O O . ALA B 1 19 ? -6.227 1.597 15.875 1 92.38 19 ALA B O 1
ATOM 2061 N N . ARG B 1 20 ? -7.305 2.727 17.516 1 92.12 20 ARG B N 1
ATOM 2062 C CA . ARG B 1 20 ? -8.07 1.553 17.922 1 92.12 20 ARG B CA 1
ATOM 2063 C C . ARG B 1 20 ? -8.992 1.085 16.812 1 92.12 20 ARG B C 1
ATOM 2065 O O . ARG B 1 20 ? -9.086 -0.113 16.531 1 92.12 20 ARG B O 1
ATOM 2072 N N . LEU B 1 21 ? -9.68 2.029 16.188 1 91.94 21 LEU B N 1
ATOM 2073 C CA . LEU B 1 21 ? -10.539 1.703 15.055 1 91.94 21 LEU B CA 1
ATOM 2074 C C . LEU B 1 21 ? -9.734 1.117 13.906 1 91.94 21 LEU B C 1
ATOM 2076 O O . LEU B 1 21 ? -10.141 0.126 13.297 1 91.94 21 LEU B O 1
ATOM 2080 N N . GLY B 1 22 ? -8.578 1.756 13.68 1 94.75 22 GLY B N 1
ATOM 2081 C CA . GLY B 1 22 ? -7.703 1.267 12.625 1 94.75 22 GLY B CA 1
ATOM 2082 C C . GLY B 1 22 ? -7.242 -0.162 12.852 1 94.75 22 GLY B C 1
ATOM 2083 O O . GLY B 1 22 ? -7.258 -0.975 11.922 1 94.75 22 GLY B O 1
ATOM 2084 N N . VAL B 1 23 ? -6.859 -0.486 14.039 1 96 23 VAL B N 1
ATOM 2085 C CA . VAL B 1 23 ? -6.383 -1.822 14.383 1 96 23 VAL B CA 1
ATOM 2086 C C . VAL B 1 23 ? -7.527 -2.828 14.258 1 96 23 VAL B C 1
ATOM 2088 O O . VAL B 1 23 ? -7.336 -3.922 13.719 1 96 23 VAL B O 1
ATOM 2091 N N . THR B 1 24 ? -8.672 -2.455 14.703 1 95.56 24 THR B N 1
ATOM 2092 C CA . THR B 1 24 ? -9.852 -3.311 14.578 1 95.56 24 THR B CA 1
ATOM 2093 C C . THR B 1 24 ? -10.18 -3.572 13.109 1 95.56 24 THR B C 1
ATOM 2095 O O . THR B 1 24 ? -10.422 -4.715 12.719 1 95.56 24 THR B O 1
ATOM 2098 N N . LEU B 1 25 ? -10.164 -2.539 12.352 1 95.56 25 LEU B N 1
ATOM 2099 C CA . LEU B 1 25 ? -10.5 -2.662 10.938 1 95.56 25 LEU B CA 1
ATOM 2100 C C . LEU B 1 25 ? -9.422 -3.439 10.188 1 95.56 25 LEU B C 1
ATOM 2102 O O . LEU B 1 25 ? -9.719 -4.168 9.234 1 95.56 25 LEU B O 1
ATOM 2106 N N . ALA B 1 26 ? -8.172 -3.297 10.617 1 96.44 26 ALA B N 1
ATOM 2107 C CA . ALA B 1 26 ? -7.098 -4.102 10.031 1 96.44 26 ALA B CA 1
ATOM 2108 C C . ALA B 1 26 ? -7.324 -5.59 10.305 1 96.44 26 ALA B C 1
ATOM 2110 O O . ALA B 1 26 ? -7.09 -6.426 9.43 1 96.44 26 ALA B O 1
ATOM 2111 N N . PHE B 1 27 ? -7.746 -5.902 11.508 1 96.81 27 PHE B N 1
ATOM 2112 C CA . PHE B 1 27 ? -8.078 -7.277 11.852 1 96.81 27 PHE B CA 1
ATOM 2113 C C . PHE B 1 27 ? -9.195 -7.809 10.961 1 96.81 27 PHE B C 1
ATOM 2115 O O . PHE B 1 27 ? -9.094 -8.906 10.406 1 96.81 27 PHE B O 1
ATOM 2122 N N . VAL B 1 28 ? -10.234 -7.047 10.82 1 95.56 28 VAL B N 1
ATOM 2123 C CA . VAL B 1 28 ? -11.375 -7.434 10 1 95.56 28 VAL B CA 1
ATOM 2124 C C . VAL B 1 28 ? -10.938 -7.594 8.547 1 95.56 28 VAL B C 1
ATOM 2126 O O . VAL B 1 28 ? -11.359 -8.539 7.867 1 95.56 28 VAL B O 1
ATOM 2129 N N . ALA B 1 29 ? -10.148 -6.664 8.055 1 95.25 29 ALA B N 1
ATOM 2130 C CA . ALA B 1 29 ? -9.648 -6.727 6.688 1 95.25 29 ALA B CA 1
ATOM 2131 C C . ALA B 1 29 ? -8.852 -8.008 6.453 1 95.25 29 ALA B C 1
ATOM 2133 O O . ALA B 1 29 ? -9.031 -8.68 5.438 1 95.25 29 ALA B O 1
ATOM 2134 N N . GLY B 1 30 ? -7.949 -8.328 7.41 1 95.06 30 GLY B N 1
ATOM 2135 C CA . GLY B 1 30 ? -7.195 -9.57 7.312 1 95.06 30 GLY B CA 1
ATOM 2136 C C . GLY B 1 30 ? -8.078 -10.805 7.293 1 95.06 30 GLY B C 1
ATOM 2137 O O . GLY B 1 30 ? -7.859 -11.719 6.496 1 95.06 30 GLY B O 1
ATOM 2138 N N . ALA B 1 31 ? -9.07 -10.812 8.125 1 94.31 31 ALA B N 1
ATOM 2139 C CA . ALA B 1 31 ? -9.984 -11.945 8.227 1 94.31 31 ALA B CA 1
ATOM 2140 C C . ALA B 1 31 ? -10.773 -12.133 6.934 1 94.31 31 ALA B C 1
ATOM 2142 O O . ALA B 1 31 ? -10.867 -13.242 6.406 1 94.31 31 ALA B O 1
ATOM 2143 N N . VAL B 1 32 ? -11.297 -11.07 6.453 1 91.25 32 VAL B N 1
ATOM 2144 C CA . VAL B 1 32 ? -12.133 -11.109 5.258 1 91.25 32 VAL B CA 1
ATOM 2145 C C . VAL B 1 32 ? -11.273 -11.445 4.039 1 91.25 32 VAL B C 1
ATOM 2147 O O . VAL B 1 32 ? -11.719 -12.172 3.145 1 91.25 32 VAL B O 1
ATOM 2150 N N . ASN B 1 33 ? -10.094 -10.906 4.004 1 91.81 33 ASN B N 1
ATOM 2151 C CA . ASN B 1 33 ? -9.188 -11.195 2.902 1 91.81 33 ASN B CA 1
ATOM 2152 C C . ASN B 1 33 ? -8.805 -12.672 2.855 1 91.81 33 ASN B C 1
ATOM 2154 O O . ASN B 1 33 ? -8.891 -13.305 1.802 1 91.81 33 ASN B O 1
ATOM 2158 N N . ALA B 1 34 ? -8.344 -13.219 3.916 1 86.5 34 ALA B N 1
ATOM 2159 C CA . ALA B 1 34 ? -7.934 -14.617 3.98 1 86.5 34 ALA B CA 1
ATOM 2160 C C . ALA B 1 34 ? -9.125 -15.555 3.826 1 86.5 34 ALA B C 1
ATOM 2162 O O . ALA B 1 34 ? -9.055 -16.547 3.111 1 86.5 34 ALA B O 1
ATOM 2163 N N . GLY B 1 35 ? -10.156 -15.242 4.512 1 79.81 35 GLY B N 1
ATOM 2164 C CA . GLY B 1 35 ? -11.375 -16.031 4.375 1 79.81 35 GLY B CA 1
ATOM 2165 C C . GLY B 1 35 ? -11.953 -15.984 2.973 1 79.81 35 GLY B C 1
ATOM 2166 O O . GLY B 1 35 ? -12.375 -17.016 2.439 1 79.81 35 GLY B O 1
ATOM 2167 N N . GLY B 1 36 ? -12.023 -14.758 2.422 1 79.88 36 GLY B N 1
ATOM 2168 C CA . GLY B 1 36 ? -12.477 -14.625 1.047 1 79.88 36 GLY B CA 1
ATOM 2169 C C . GLY B 1 36 ? -11.656 -15.438 0.065 1 79.88 36 GLY B C 1
ATOM 2170 O O . GLY B 1 36 ? -12.203 -16.047 -0.853 1 79.88 36 GLY B O 1
ATOM 2171 N N . PHE B 1 37 ? -10.367 -15.5 0.291 1 84.38 37 PHE B N 1
ATOM 2172 C CA . PHE B 1 37 ? -9.5 -16.281 -0.58 1 84.38 37 PHE B CA 1
ATOM 2173 C C . PHE B 1 37 ? -9.883 -17.75 -0.55 1 84.38 37 PHE B C 1
ATOM 2175 O O . PHE B 1 37 ? -9.906 -18.406 -1.59 1 84.38 37 PHE B O 1
ATOM 2182 N N . LEU B 1 38 ? -10.125 -18.281 0.611 1 78.44 38 LEU B N 1
ATOM 2183 C CA . LEU B 1 38 ? -10.5 -19.688 0.717 1 78.44 38 LEU B CA 1
ATOM 2184 C C . LEU B 1 38 ? -11.836 -19.938 0.034 1 78.44 38 LEU B C 1
ATOM 2186 O O . LEU B 1 38 ? -12.062 -21.031 -0.508 1 78.44 38 LEU B O 1
ATOM 2190 N N . ALA B 1 39 ? -12.648 -18.891 0.01 1 74.44 39 ALA B N 1
ATOM 2191 C CA . ALA B 1 39 ? -13.984 -19.031 -0.567 1 74.44 39 ALA B CA 1
ATOM 2192 C C . ALA B 1 39 ? -13.953 -18.844 -2.08 1 74.44 39 ALA B C 1
ATOM 2194 O O . ALA B 1 39 ? -14.617 -19.562 -2.822 1 74.44 39 ALA B O 1
ATOM 2195 N N . VAL B 1 40 ? -13.133 -17.828 -2.555 1 76.94 40 VAL B N 1
ATOM 2196 C CA . VAL B 1 40 ? -13.266 -17.453 -3.957 1 76.94 40 VAL B CA 1
ATOM 2197 C C . VAL B 1 40 ? -11.914 -17.594 -4.656 1 76.94 40 VAL B C 1
ATOM 2199 O O . VAL B 1 40 ? -11.828 -17.5 -5.883 1 76.94 40 VAL B O 1
ATOM 2202 N N . GLY B 1 41 ? -10.789 -17.734 -3.986 1 79.88 41 GLY B N 1
ATOM 2203 C CA . GLY B 1 41 ? -9.5 -18.078 -4.566 1 79.88 41 GLY B CA 1
ATOM 2204 C C . GLY B 1 41 ? -8.688 -16.844 -4.945 1 79.88 41 GLY B C 1
ATOM 2205 O O . GLY B 1 41 ? -7.672 -16.969 -5.637 1 79.88 41 GLY B O 1
ATOM 2206 N N . VAL B 1 42 ? -9.195 -15.609 -4.535 1 84.25 42 VAL B N 1
ATOM 2207 C CA . VAL B 1 42 ? -8.516 -14.375 -4.902 1 84.25 42 VAL B CA 1
ATOM 2208 C C . VAL B 1 42 ? -8.383 -13.477 -3.676 1 84.25 42 VAL B C 1
ATOM 2210 O O . VAL B 1 42 ? -9.32 -13.352 -2.889 1 84.25 42 VAL B O 1
ATOM 2213 N N . TYR B 1 43 ? -7.125 -12.977 -3.484 1 85.81 43 TYR B N 1
ATOM 2214 C CA . TYR B 1 43 ? -6.965 -11.953 -2.457 1 85.81 43 TYR B CA 1
ATOM 2215 C C . TYR B 1 43 ? -7.578 -10.625 -2.904 1 85.81 43 TYR B C 1
ATOM 2217 O O . TYR B 1 43 ? -7.219 -10.094 -3.955 1 85.81 43 TYR B O 1
ATOM 2225 N N . THR B 1 44 ? -8.445 -10.086 -2.072 1 88.38 44 THR B N 1
ATOM 2226 C CA . THR B 1 44 ? -9.273 -8.977 -2.525 1 88.38 44 THR B CA 1
ATOM 2227 C C . THR B 1 44 ? -8.742 -7.648 -1.987 1 88.38 44 THR B C 1
ATOM 2229 O O . THR B 1 44 ? -9.266 -6.582 -2.322 1 88.38 44 THR B O 1
ATOM 2232 N N . SER B 1 45 ? -7.766 -7.719 -1.142 1 85.81 45 SER B N 1
ATOM 2233 C CA . SER B 1 45 ? -7.266 -6.484 -0.546 1 85.81 45 SER B CA 1
ATOM 2234 C C . SER B 1 45 ? -5.984 -6.02 -1.231 1 85.81 45 SER B C 1
ATOM 2236 O O . SER B 1 45 ? -5.488 -4.922 -0.957 1 85.81 45 SER B O 1
ATOM 2238 N N . HIS B 1 46 ? -5.41 -6.797 -2.098 1 85.94 46 HIS B N 1
ATOM 2239 C CA . HIS B 1 46 ? -4.098 -6.484 -2.646 1 85.94 46 HIS B CA 1
ATOM 2240 C C . HIS B 1 46 ? -4.207 -5.965 -4.074 1 85.94 46 HIS B C 1
ATOM 2242 O O . HIS B 1 46 ? -4.141 -6.742 -5.031 1 85.94 46 HIS B O 1
ATOM 2248 N N . MET B 1 47 ? -4.227 -4.68 -4.262 1 89.44 47 MET B N 1
ATOM 2249 C CA . MET B 1 47 ? -4.406 -4.059 -5.57 1 89.44 47 MET B CA 1
ATOM 2250 C C . MET B 1 47 ? -3.109 -4.078 -6.367 1 89.44 47 MET B C 1
ATOM 2252 O O . MET B 1 47 ? -3.133 -4.156 -7.598 1 89.44 47 MET B O 1
ATOM 2256 N N . SER B 1 48 ? -1.979 -4.074 -5.66 1 88.44 48 SER B N 1
ATOM 2257 C CA . SER B 1 48 ? -0.703 -4.188 -6.359 1 88.44 48 SER B CA 1
ATOM 2258 C C . SER B 1 48 ? -0.61 -5.496 -7.137 1 88.44 48 SER B C 1
ATOM 2260 O O . SER B 1 48 ? -0.199 -5.508 -8.297 1 88.44 48 SER B O 1
ATOM 2262 N N . GLY B 1 49 ? -1.038 -6.539 -6.527 1 87.44 49 GLY B N 1
ATOM 2263 C CA . GLY B 1 49 ? -1.061 -7.832 -7.195 1 87.44 49 GLY B CA 1
ATOM 2264 C C . GLY B 1 49 ? -2.023 -7.883 -8.367 1 87.44 49 GLY B C 1
ATOM 2265 O O . GLY B 1 49 ? -1.717 -8.477 -9.406 1 87.44 49 GLY B O 1
ATOM 2266 N N . MET B 1 50 ? -3.178 -7.215 -8.242 1 91.81 50 MET B N 1
ATOM 2267 C CA . MET B 1 50 ? -4.176 -7.215 -9.305 1 91.81 50 MET B CA 1
ATOM 2268 C C . MET B 1 50 ? -3.672 -6.445 -10.523 1 91.81 50 MET B C 1
ATOM 2270 O O . MET B 1 50 ? -3.883 -6.871 -11.664 1 91.81 50 MET B O 1
ATOM 2274 N N . VAL B 1 51 ? -3.029 -5.344 -10.281 1 91.88 51 VAL B N 1
ATOM 2275 C CA . VAL B 1 51 ? -2.475 -4.551 -11.375 1 91.88 51 VAL B CA 1
ATOM 2276 C C . VAL B 1 51 ? -1.364 -5.336 -12.07 1 91.88 51 VAL B C 1
ATOM 2278 O O . VAL B 1 51 ? -1.274 -5.34 -13.297 1 91.88 51 VAL B O 1
ATOM 2281 N N . ALA B 1 52 ? -0.568 -6.004 -11.273 1 90.56 52 ALA B N 1
ATOM 2282 C CA . ALA B 1 52 ? 0.5 -6.824 -11.844 1 90.56 52 ALA B CA 1
ATOM 2283 C C . ALA B 1 52 ? -0.069 -7.992 -12.641 1 90.56 52 ALA B C 1
ATOM 2285 O O . ALA B 1 52 ? 0.42 -8.305 -13.734 1 90.56 52 ALA B O 1
ATOM 2286 N N . SER B 1 53 ? -1.072 -8.633 -12.055 1 91.56 53 SER B N 1
ATOM 2287 C CA . SER B 1 53 ? -1.689 -9.758 -12.758 1 91.56 53 SER B CA 1
ATOM 2288 C C . SER B 1 53 ? -2.326 -9.312 -14.062 1 91.56 53 SER B C 1
ATOM 2290 O O . SER B 1 53 ? -2.348 -10.062 -15.039 1 91.56 53 SER B O 1
ATOM 2292 N N . PHE B 1 54 ? -2.885 -8.117 -14.055 1 93.75 54 PHE B N 1
ATOM 2293 C CA . PHE B 1 54 ? -3.42 -7.562 -15.289 1 93.75 54 PHE B CA 1
ATOM 2294 C C . PHE B 1 54 ? -2.35 -7.523 -16.375 1 93.75 54 PHE B C 1
ATOM 2296 O O . PHE B 1 54 ? -2.584 -7.965 -17.5 1 93.75 54 PHE B O 1
ATOM 2303 N N . ALA B 1 55 ? -1.208 -6.977 -16.078 1 91.56 55 ALA B N 1
ATOM 2304 C CA . ALA B 1 55 ? -0.114 -6.855 -17.031 1 91.56 55 ALA B CA 1
ATOM 2305 C C . ALA B 1 55 ? 0.336 -8.227 -17.531 1 91.56 55 ALA B C 1
ATOM 2307 O O . ALA B 1 55 ? 0.487 -8.438 -18.734 1 91.56 55 ALA B O 1
ATOM 2308 N N . ASP B 1 56 ? 0.498 -9.172 -16.641 1 90.5 56 ASP B N 1
ATOM 2309 C CA . ASP B 1 56 ? 0.943 -10.516 -16.984 1 90.5 56 ASP B CA 1
ATOM 2310 C C . ASP B 1 56 ? -0.071 -11.219 -17.891 1 90.5 56 ASP B C 1
ATOM 2312 O O . ASP B 1 56 ? 0.295 -11.781 -18.922 1 90.5 56 ASP B O 1
ATOM 2316 N N . ASP B 1 57 ? -1.317 -11.188 -17.438 1 92.88 57 ASP B N 1
ATOM 2317 C CA . ASP B 1 57 ? -2.373 -11.867 -18.188 1 92.88 57 ASP B CA 1
ATOM 2318 C C . ASP B 1 57 ? -2.559 -11.25 -19.562 1 92.88 57 ASP B C 1
ATOM 2320 O O . ASP B 1 57 ? -2.828 -11.961 -20.531 1 92.88 57 ASP B O 1
ATOM 2324 N N . MET B 1 58 ? -2.371 -9.969 -19.625 1 92.56 58 MET B N 1
ATOM 2325 C CA . MET B 1 58 ? -2.48 -9.289 -20.906 1 92.56 58 MET B CA 1
ATOM 2326 C C . MET B 1 58 ? -1.394 -9.758 -21.875 1 92.56 58 MET B C 1
ATOM 2328 O O . MET B 1 58 ? -1.673 -10.062 -23.031 1 92.56 58 MET B O 1
ATOM 2332 N N . VAL B 1 59 ? -0.202 -9.883 -21.5 1 91.56 59 VAL B N 1
ATOM 2333 C CA . VAL B 1 59 ? 0.934 -10.258 -22.328 1 91.56 59 VAL B CA 1
ATOM 2334 C C . VAL B 1 59 ? 0.839 -11.742 -22.688 1 91.56 59 VAL B C 1
ATOM 2336 O O . VAL B 1 59 ? 1.228 -12.148 -23.781 1 91.56 59 VAL B O 1
ATOM 2339 N N . LEU B 1 60 ? 0.291 -12.547 -21.766 1 90.94 60 LEU B N 1
ATOM 2340 C CA . LEU B 1 60 ? 0.177 -13.984 -21.984 1 90.94 60 LEU B CA 1
ATOM 2341 C C . LEU B 1 60 ? -1.062 -14.312 -22.812 1 90.94 60 LEU B C 1
ATOM 2343 O O . LEU B 1 60 ? -1.315 -15.477 -23.125 1 90.94 60 LEU B O 1
ATOM 2347 N N . GLY B 1 61 ? -1.872 -13.344 -23.078 1 92.81 61 GLY B N 1
ATOM 2348 C CA . GLY B 1 61 ? -3.029 -13.523 -23.938 1 92.81 61 GLY B CA 1
ATOM 2349 C C . GLY B 1 61 ? -4.262 -13.992 -23.188 1 92.81 61 GLY B C 1
ATOM 2350 O O . GLY B 1 61 ? -5.227 -14.453 -23.797 1 92.81 61 GLY B O 1
ATOM 2351 N N . LYS B 1 62 ? -4.215 -13.945 -21.938 1 94.56 62 LYS B N 1
ATOM 2352 C CA . LYS B 1 62 ? -5.359 -14.297 -21.094 1 94.56 62 LYS B CA 1
ATOM 2353 C C . LYS B 1 62 ? -6.246 -13.086 -20.844 1 94.56 62 LYS B C 1
ATOM 2355 O O . LYS B 1 62 ? -6.297 -12.578 -19.719 1 94.56 62 LYS B O 1
ATOM 2360 N N . LEU B 1 63 ? -7.047 -12.781 -21.766 1 94.5 63 LEU B N 1
ATOM 2361 C CA . LEU B 1 63 ? -7.809 -11.539 -21.734 1 94.5 63 LEU B CA 1
ATOM 2362 C C . LEU B 1 63 ? -8.883 -11.586 -20.641 1 94.5 63 LEU B C 1
ATOM 2364 O O . LEU B 1 63 ? -9.148 -10.586 -19.984 1 94.5 63 LEU B O 1
ATOM 2368 N N . GLY B 1 64 ? -9.602 -12.695 -20.453 1 92.75 64 GLY B N 1
ATOM 2369 C CA . GLY B 1 64 ? -10.609 -12.852 -19.422 1 92.75 64 GLY B CA 1
ATOM 2370 C C . GLY B 1 64 ? -10.102 -12.484 -18.031 1 92.75 64 GLY B C 1
ATOM 2371 O O . GLY B 1 64 ? -10.57 -11.516 -17.438 1 92.75 64 GLY B O 1
ATOM 2372 N N . PRO B 1 65 ? -9.047 -13.266 -17.641 1 92.12 65 PRO B N 1
ATOM 2373 C CA . PRO B 1 65 ? -8.453 -12.953 -16.344 1 92.12 65 PRO B CA 1
ATOM 2374 C C . PRO B 1 65 ? -7.938 -11.516 -16.25 1 92.12 65 PRO B C 1
ATOM 2376 O O . PRO B 1 65 ? -8.039 -10.891 -15.195 1 92.12 65 PRO B O 1
ATOM 2379 N N . ALA B 1 66 ? -7.387 -10.984 -17.328 1 94.31 66 ALA B N 1
ATOM 2380 C CA . ALA B 1 66 ? -6.883 -9.617 -17.344 1 94.31 66 ALA B CA 1
ATOM 2381 C C . ALA B 1 66 ? -8.008 -8.617 -17.078 1 94.31 66 ALA B C 1
ATOM 2383 O O . ALA B 1 66 ? -7.859 -7.707 -16.25 1 94.31 66 ALA B O 1
ATOM 2384 N N . VAL B 1 67 ? -9.094 -8.805 -17.75 1 94.56 67 VAL B N 1
ATOM 2385 C CA . VAL B 1 67 ? -10.234 -7.91 -17.609 1 94.56 67 VAL B CA 1
ATOM 2386 C C . VAL B 1 67 ? -10.82 -8.031 -16.203 1 94.56 67 VAL B C 1
ATOM 2388 O O . VAL B 1 67 ? -11.227 -7.039 -15.609 1 94.56 67 VAL B O 1
ATOM 2391 N N . LEU B 1 68 ? -10.867 -9.195 -15.695 1 93.06 68 LEU B N 1
ATOM 2392 C CA . LEU B 1 68 ? -11.383 -9.406 -14.352 1 93.06 68 LEU B CA 1
ATOM 2393 C C . LEU B 1 68 ? -10.516 -8.688 -13.32 1 93.06 68 LEU B C 1
ATOM 2395 O O . LEU B 1 68 ? -11.039 -8.062 -12.398 1 93.06 68 LEU B O 1
ATOM 2399 N N . ALA B 1 69 ? -9.203 -8.797 -13.484 1 93.81 69 ALA B N 1
ATOM 2400 C CA . ALA B 1 69 ? -8.297 -8.102 -12.578 1 93.81 69 ALA B CA 1
ATOM 2401 C C . ALA B 1 69 ? -8.562 -6.594 -12.586 1 93.81 69 ALA B C 1
ATOM 2403 O O . ALA B 1 69 ? -8.664 -5.973 -11.523 1 93.81 69 ALA B O 1
ATOM 2404 N N . LEU B 1 70 ? -8.711 -6.062 -13.734 1 95.12 70 LEU B N 1
ATOM 2405 C CA . LEU B 1 70 ? -8.992 -4.637 -13.867 1 95.12 70 LEU B CA 1
ATOM 2406 C C . LEU B 1 70 ? -10.344 -4.293 -13.25 1 95.12 70 LEU B C 1
ATOM 2408 O O . LEU B 1 70 ? -10.492 -3.238 -12.625 1 95.12 70 LEU B O 1
ATOM 2412 N N . THR B 1 71 ? -11.312 -5.145 -13.461 1 96 71 THR B N 1
ATOM 2413 C CA . THR B 1 71 ? -12.641 -4.945 -12.906 1 96 71 THR B CA 1
ATOM 2414 C C . THR B 1 71 ? -12.594 -4.91 -11.383 1 96 71 THR B C 1
ATOM 2416 O O . THR B 1 71 ? -13.234 -4.062 -10.75 1 96 71 THR B O 1
ATOM 2419 N N . TYR B 1 72 ? -11.82 -5.777 -10.781 1 96 72 TYR B N 1
ATOM 2420 C CA . TYR B 1 72 ? -11.711 -5.832 -9.328 1 96 72 TYR B CA 1
ATOM 2421 C C . TYR B 1 72 ? -11.016 -4.59 -8.789 1 96 72 TYR B C 1
ATOM 2423 O O . TYR B 1 72 ? -11.414 -4.059 -7.742 1 96 72 TYR B O 1
ATOM 2431 N N . VAL B 1 73 ? -10.023 -4.113 -9.531 1 96.88 73 VAL B N 1
ATOM 2432 C CA . VAL B 1 73 ? -9.383 -2.854 -9.18 1 96.88 73 VAL B CA 1
ATOM 2433 C C . VAL B 1 73 ? -10.406 -1.724 -9.195 1 96.88 73 VAL B C 1
ATOM 2435 O O . VAL B 1 73 ? -10.414 -0.867 -8.305 1 96.88 73 VAL B O 1
ATOM 2438 N N . MET B 1 74 ? -11.266 -1.729 -10.172 1 97.5 74 MET B N 1
ATOM 2439 C CA . MET B 1 74 ? -12.289 -0.696 -10.297 1 97.5 74 MET B CA 1
ATOM 2440 C C . MET B 1 74 ? -13.289 -0.77 -9.148 1 97.5 74 MET B C 1
ATOM 2442 O O . MET B 1 74 ? -13.742 0.261 -8.648 1 97.5 74 MET B O 1
ATOM 2446 N N . PHE B 1 75 ? -13.664 -1.963 -8.773 1 97.44 75 PHE B N 1
ATOM 2447 C CA . PHE B 1 75 ? -14.555 -2.117 -7.625 1 97.44 75 PHE B CA 1
ATOM 2448 C C . PHE B 1 75 ? -13.922 -1.542 -6.363 1 97.44 75 PHE B C 1
ATOM 2450 O O . PHE B 1 75 ? -14.578 -0.836 -5.598 1 97.44 75 PHE B O 1
ATOM 2457 N N . PHE B 1 76 ? -12.672 -1.844 -6.148 1 97.75 76 PHE B N 1
ATOM 2458 C CA . PHE B 1 76 ? -11.938 -1.273 -5.027 1 97.75 76 PHE B CA 1
ATOM 2459 C C . PHE B 1 76 ? -11.945 0.249 -5.09 1 97.75 76 PHE B C 1
ATOM 2461 O O . PHE B 1 76 ? -12.242 0.915 -4.094 1 97.75 76 PHE B O 1
ATOM 2468 N N . PHE B 1 77 ? -11.648 0.75 -6.25 1 97.94 77 PHE B N 1
ATOM 2469 C CA . PHE B 1 77 ? -11.641 2.188 -6.492 1 97.94 77 PHE B CA 1
ATOM 2470 C C . PHE B 1 77 ? -13 2.799 -6.176 1 97.94 77 PHE B C 1
ATOM 2472 O O . PHE B 1 77 ? -13.078 3.818 -5.488 1 97.94 77 PHE B O 1
ATOM 2479 N N . LEU B 1 78 ? -14.023 2.213 -6.652 1 98.19 78 LEU B N 1
ATOM 2480 C CA . LEU B 1 78 ? -15.375 2.717 -6.434 1 98.19 78 LEU B CA 1
ATOM 2481 C C . LEU B 1 78 ? -15.742 2.676 -4.953 1 98.19 78 LEU B C 1
ATOM 2483 O O . LEU B 1 78 ? -16.469 3.547 -4.461 1 98.19 78 LEU B O 1
ATOM 2487 N N . GLY B 1 79 ? -15.305 1.613 -4.258 1 98.06 79 GLY B N 1
ATOM 2488 C CA . GLY B 1 79 ? -15.477 1.586 -2.814 1 98.06 79 GLY B CA 1
ATOM 2489 C C . GLY B 1 79 ? -14.82 2.762 -2.113 1 98.06 79 GLY B C 1
ATOM 2490 O O . GLY B 1 79 ? -15.422 3.379 -1.232 1 98.06 79 GLY B O 1
ATOM 2491 N N . ALA B 1 80 ? -13.625 3.057 -2.525 1 97.75 80 ALA B N 1
ATOM 2492 C CA . ALA B 1 80 ? -12.898 4.188 -1.956 1 97.75 80 ALA B CA 1
ATOM 2493 C C . ALA B 1 80 ? -13.609 5.504 -2.246 1 97.75 80 ALA B C 1
ATOM 2495 O O . ALA B 1 80 ? -13.688 6.379 -1.383 1 97.75 80 ALA B O 1
ATOM 2496 N N . VAL B 1 81 ? -14.172 5.648 -3.445 1 97.56 81 VAL B N 1
ATOM 2497 C CA . VAL B 1 81 ? -14.922 6.84 -3.828 1 97.56 81 VAL B CA 1
ATOM 2498 C C . VAL B 1 81 ? -16.141 6.988 -2.924 1 97.56 81 VAL B C 1
ATOM 2500 O O . VAL B 1 81 ? -16.406 8.07 -2.395 1 97.56 81 VAL B O 1
ATOM 2503 N N . THR B 1 82 ? -16.859 5.938 -2.781 1 97.81 82 THR B N 1
ATOM 2504 C CA . THR B 1 82 ? -18.078 5.945 -1.963 1 97.81 82 THR B CA 1
ATOM 2505 C C . THR B 1 82 ? -17.75 6.387 -0.537 1 97.81 82 THR B C 1
ATOM 2507 O O . THR B 1 82 ? -18.469 7.223 0.031 1 97.81 82 THR B O 1
ATOM 2510 N N . SER B 1 83 ? -16.734 5.777 0.02 1 97.12 83 SER B N 1
ATOM 2511 C CA . SER B 1 83 ? -16.312 6.137 1.374 1 97.12 83 SER B CA 1
ATOM 2512 C C . SER B 1 83 ? -15.977 7.621 1.473 1 97.12 83 SER B C 1
ATOM 2514 O O . SER B 1 83 ? -16.375 8.297 2.424 1 97.12 83 SER B O 1
ATOM 2516 N N . SER B 1 84 ? -15.203 8.102 0.508 1 95.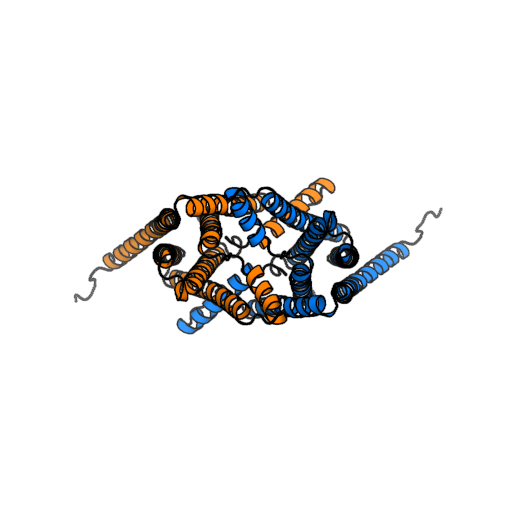44 84 SER B N 1
ATOM 2517 C CA . SER B 1 84 ? -14.844 9.516 0.487 1 95.44 84 SER B CA 1
ATOM 2518 C C . SER B 1 84 ? -16.078 10.398 0.424 1 95.44 84 SER B C 1
ATOM 2520 O O . SER B 1 84 ? -16.156 11.406 1.13 1 95.44 84 SER B O 1
ATOM 2522 N N . LEU B 1 85 ? -17.062 10.07 -0.373 1 94.94 85 LEU B N 1
ATOM 2523 C CA . LEU B 1 85 ? -18.297 10.828 -0.495 1 94.94 85 LEU B CA 1
ATOM 2524 C C . LEU B 1 85 ? -19.062 10.828 0.821 1 94.94 85 LEU B C 1
ATOM 2526 O O . LEU B 1 85 ? -19.547 11.867 1.267 1 94.94 85 LEU B O 1
ATOM 2530 N N . LEU B 1 86 ? -19.156 9.695 1.438 1 93.88 86 LEU B N 1
ATOM 2531 C CA . LEU B 1 86 ? -19.938 9.547 2.672 1 93.88 86 LEU B CA 1
ATOM 2532 C C . LEU B 1 86 ? -19.281 10.336 3.807 1 93.88 86 LEU B C 1
ATOM 2534 O O . LEU B 1 86 ? -19.984 10.992 4.586 1 93.88 86 LEU B O 1
ATOM 2538 N N . VAL B 1 87 ? -18 10.219 3.922 1 92.25 87 VAL B N 1
ATOM 2539 C CA . VAL B 1 87 ? -17.297 10.938 4.98 1 92.25 87 VAL B CA 1
ATOM 2540 C C . VAL B 1 87 ? -17.453 12.445 4.773 1 92.25 87 VAL B C 1
ATOM 2542 O O . VAL B 1 87 ? -17.688 13.188 5.73 1 92.25 87 VAL B O 1
ATOM 2545 N N . ASN B 1 88 ? -17.297 12.898 3.51 1 90.5 88 ASN B N 1
ATOM 2546 C CA . ASN B 1 88 ? -17.469 14.312 3.219 1 90.5 88 ASN B CA 1
ATOM 2547 C C . ASN B 1 88 ? -18.906 14.766 3.51 1 90.5 88 ASN B C 1
ATOM 2549 O O . ASN B 1 88 ? -19.125 15.875 3.996 1 90.5 88 ASN B O 1
ATOM 2553 N N . TRP B 1 89 ? -19.812 13.961 3.172 1 89.81 89 TRP B N 1
ATOM 2554 C CA . TRP B 1 89 ? -21.219 14.258 3.457 1 89.81 89 TRP B CA 1
ATOM 2555 C C . TRP B 1 89 ? -21.453 14.359 4.961 1 89.81 89 TRP B C 1
ATOM 2557 O O . TRP B 1 89 ? -22.156 15.266 5.422 1 89.81 89 TRP B O 1
ATOM 2567 N N . ALA B 1 90 ? -20.922 13.414 5.688 1 87.69 90 ALA B N 1
ATOM 2568 C CA . ALA B 1 90 ? -21.062 13.438 7.145 1 87.69 90 ALA B CA 1
ATOM 2569 C C . ALA B 1 90 ? -20.453 14.711 7.73 1 87.69 90 ALA B C 1
ATOM 2571 O O . ALA B 1 90 ? -20.984 15.281 8.68 1 87.69 90 ALA B O 1
ATOM 2572 N N . ARG B 1 91 ? -19.359 15.094 7.188 1 85.31 91 ARG B N 1
ATOM 2573 C CA . ARG B 1 91 ? -18.703 16.312 7.637 1 85.31 91 ARG B CA 1
ATOM 2574 C C . ARG B 1 91 ? -19.547 17.547 7.309 1 85.31 91 ARG B C 1
ATOM 2576 O O . ARG B 1 91 ? -19.641 18.469 8.117 1 85.31 91 ARG B O 1
ATOM 2583 N N . LEU B 1 92 ? -20.094 17.578 6.109 1 83.81 92 LEU B N 1
ATOM 2584 C CA . LEU B 1 92 ? -20.953 18.672 5.691 1 83.81 92 LEU B CA 1
ATOM 2585 C C . LEU B 1 92 ? -22.156 18.812 6.613 1 83.81 92 LEU B C 1
ATOM 2587 O O . LEU B 1 92 ? -22.562 19.922 6.961 1 83.81 92 LEU B O 1
ATOM 2591 N N . LYS B 1 93 ? -22.703 17.703 7 1 83.38 93 LYS B N 1
ATOM 2592 C CA . LYS B 1 93 ? -23.891 17.688 7.848 1 83.38 93 LYS B CA 1
ATOM 2593 C C . LYS B 1 93 ? -23.516 17.844 9.32 1 83.38 93 LYS B C 1
ATOM 2595 O O . LYS B 1 93 ? -24.391 17.828 10.188 1 83.38 93 LYS B O 1
ATOM 2600 N N . ARG B 1 94 ? -22.203 17.906 9.594 1 80.94 94 ARG B N 1
ATOM 2601 C CA . ARG B 1 94 ? -21.672 18.078 10.938 1 80.94 94 ARG B CA 1
ATOM 2602 C C . ARG B 1 94 ? -22.125 16.969 11.859 1 80.94 94 ARG B C 1
ATOM 2604 O O . ARG B 1 94 ? -22.594 17.219 12.977 1 80.94 94 ARG B O 1
ATOM 2611 N N . LEU B 1 95 ? -22.156 15.891 11.242 1 75.81 95 LEU B N 1
ATOM 2612 C CA . LEU B 1 95 ? -22.484 14.742 12.078 1 75.81 95 LEU B CA 1
ATOM 2613 C C . LEU B 1 95 ? -21.359 14.469 13.086 1 75.81 95 LEU B C 1
ATOM 2615 O O . LEU B 1 95 ? -20.203 14.773 12.828 1 75.81 95 LEU B O 1
ATOM 2619 N N . HIS B 1 96 ? -21.719 14 14.219 1 73.44 96 HIS B N 1
ATOM 2620 C CA . HIS B 1 96 ? -20.734 13.75 15.273 1 73.44 96 HIS B CA 1
ATOM 2621 C C . HIS B 1 96 ? -19.766 12.641 14.883 1 73.44 96 HIS B C 1
ATOM 2623 O O . HIS B 1 96 ? -18.578 12.695 15.211 1 73.44 96 HIS B O 1
ATOM 2629 N N . SER B 1 97 ? -20.297 11.695 14.266 1 80.81 97 SER B N 1
ATOM 2630 C CA . SER B 1 97 ? -19.438 10.594 13.852 1 80.81 97 SER B CA 1
ATOM 2631 C C . SER B 1 97 ? -19.281 10.547 12.336 1 80.81 97 SER B C 1
ATOM 2633 O O . SER B 1 97 ? -20.219 10.211 11.625 1 80.81 97 SER B O 1
ATOM 2635 N N . GLU B 1 98 ? -18.125 10.867 11.875 1 84.5 98 GLU B N 1
ATOM 2636 C CA . GLU B 1 98 ? -17.828 10.898 10.445 1 84.5 98 GLU B CA 1
ATOM 2637 C C . GLU B 1 98 ? -17.703 9.492 9.875 1 84.5 98 GLU B C 1
ATOM 2639 O O . GLU B 1 98 ? -17.875 9.289 8.672 1 84.5 98 GLU B O 1
ATOM 2644 N N . PHE B 1 99 ? -17.469 8.539 10.75 1 86.56 99 PHE B N 1
ATOM 2645 C CA . PHE B 1 99 ? -17.125 7.203 10.273 1 86.56 99 PHE B CA 1
ATOM 2646 C C . PHE B 1 99 ? -18.328 6.273 10.375 1 86.56 99 PHE B C 1
ATOM 2648 O O . PHE B 1 99 ? -18.344 5.199 9.773 1 86.56 99 PHE B O 1
ATOM 2655 N N . ALA B 1 100 ? -19.359 6.645 11.102 1 87.75 100 ALA B N 1
ATOM 2656 C CA . ALA B 1 100 ? -20.422 5.723 11.484 1 87.75 100 ALA B CA 1
ATOM 2657 C C . ALA B 1 100 ? -21.188 5.23 10.266 1 87.75 100 ALA B C 1
ATOM 2659 O O . ALA B 1 100 ? -21.469 4.035 10.141 1 87.75 100 ALA B O 1
ATOM 2660 N N . LEU B 1 101 ? -21.469 6.113 9.352 1 89.38 101 LEU B N 1
ATOM 2661 C CA . LEU B 1 101 ? -22.25 5.75 8.172 1 89.38 101 LEU B CA 1
ATOM 2662 C C . LEU B 1 101 ? -21.469 4.781 7.289 1 89.38 101 LEU B C 1
ATOM 2664 O O . LEU B 1 101 ? -22.016 3.781 6.82 1 89.38 101 LEU B O 1
ATOM 2668 N N . THR B 1 102 ? -20.188 5.094 7.062 1 93.5 102 THR B N 1
ATOM 2669 C CA . THR B 1 102 ? -19.344 4.242 6.234 1 93.5 102 THR B CA 1
ATOM 2670 C C . THR B 1 102 ? -19.156 2.873 6.887 1 93.5 102 THR B C 1
ATOM 2672 O O . THR B 1 102 ? -19.203 1.845 6.207 1 93.5 102 THR B O 1
ATOM 2675 N N . LEU B 1 103 ? -18.938 2.881 8.156 1 93.56 103 LEU B N 1
ATOM 2676 C CA . LEU B 1 103 ? -18.766 1.636 8.898 1 93.56 103 LEU B CA 1
ATOM 2677 C C . LEU B 1 103 ? -20.047 0.803 8.859 1 93.56 103 LEU B C 1
ATOM 2679 O O . LEU B 1 103 ? -20 -0.426 8.766 1 93.56 103 LEU B O 1
ATOM 2683 N N . GLY B 1 104 ? -21.203 1.501 9.039 1 93.81 104 GLY B N 1
ATOM 2684 C CA . GLY B 1 104 ? -22.469 0.815 8.914 1 93.81 104 GLY B CA 1
ATOM 2685 C C . GLY B 1 104 ? -22.672 0.168 7.559 1 93.81 104 GLY B C 1
ATOM 2686 O O . GLY B 1 104 ? -23.141 -0.969 7.469 1 93.81 104 GLY B O 1
ATOM 2687 N N . LEU B 1 105 ? -22.375 0.928 6.527 1 95.44 105 LEU B N 1
ATOM 2688 C CA . LEU B 1 105 ? -22.453 0.384 5.176 1 95.44 105 LEU B CA 1
ATOM 2689 C C . LEU B 1 105 ? -21.562 -0.842 5.027 1 95.44 105 LEU B C 1
ATOM 2691 O O . LEU B 1 105 ? -21.969 -1.838 4.422 1 95.44 105 LEU B O 1
ATOM 2695 N N . GLU B 1 106 ? -20.344 -0.783 5.531 1 95.5 106 GLU B N 1
ATOM 2696 C CA . GLU B 1 106 ? -19.422 -1.911 5.488 1 95.5 106 GLU B CA 1
ATOM 2697 C C . GLU B 1 106 ? -20.016 -3.141 6.168 1 95.5 106 GLU B C 1
ATOM 2699 O O . GLU B 1 106 ? -19.906 -4.258 5.656 1 95.5 106 GLU B O 1
ATOM 2704 N N . ALA B 1 107 ? -20.625 -2.918 7.328 1 95.44 107 ALA B N 1
ATOM 2705 C CA . ALA B 1 107 ? -21.234 -4.016 8.07 1 95.44 107 ALA B CA 1
ATOM 2706 C C . ALA B 1 107 ? -22.328 -4.691 7.258 1 95.44 107 ALA B C 1
ATOM 2708 O O . ALA B 1 107 ? -22.391 -5.922 7.184 1 95.44 107 ALA B O 1
ATOM 2709 N N . VAL B 1 108 ? -23.188 -3.91 6.645 1 95.44 108 VAL B N 1
ATOM 2710 C CA . VAL B 1 108 ? -24.297 -4.422 5.855 1 95.44 108 VAL B CA 1
ATOM 2711 C C . VAL B 1 108 ? -23.766 -5.172 4.637 1 95.44 108 VAL B C 1
ATOM 2713 O O . VAL B 1 108 ? -24.25 -6.254 4.301 1 95.44 108 VAL B O 1
ATOM 2716 N N . LEU B 1 109 ? -22.812 -4.59 3.943 1 94.81 109 LEU B N 1
ATOM 2717 C CA . LEU B 1 109 ? -22.25 -5.215 2.754 1 94.81 109 LEU B CA 1
ATOM 2718 C C . LEU B 1 109 ? -21.531 -6.516 3.109 1 94.81 109 LEU B C 1
ATOM 2720 O O . LEU B 1 109 ? -21.531 -7.465 2.318 1 94.81 109 LEU B O 1
ATOM 2724 N N . LEU B 1 110 ? -20.844 -6.551 4.242 1 93.31 110 LEU B N 1
ATOM 2725 C CA . LEU B 1 110 ? -20.203 -7.777 4.699 1 93.31 110 LEU B CA 1
ATOM 2726 C C . LEU B 1 110 ? -21.234 -8.875 4.934 1 93.31 110 LEU B C 1
ATOM 2728 O O . LEU B 1 110 ? -20.984 -10.039 4.621 1 93.31 110 LEU B O 1
ATOM 2732 N N . LEU B 1 111 ? -22.375 -8.492 5.551 1 91.12 111 LEU B N 1
ATOM 2733 C CA . LEU B 1 111 ? -23.469 -9.438 5.734 1 91.12 111 LEU B CA 1
ATOM 2734 C C . LEU B 1 111 ? -23.969 -9.945 4.391 1 91.12 111 LEU B C 1
ATOM 2736 O O . LEU B 1 111 ? -24.25 -11.141 4.234 1 91.12 111 LEU B O 1
ATOM 2740 N N . LEU B 1 112 ? -24.141 -9.023 3.467 1 89.5 112 LEU B N 1
ATOM 2741 C CA . LEU B 1 112 ? -24.578 -9.391 2.123 1 89.5 112 LEU B CA 1
ATOM 2742 C C . LEU B 1 112 ? -23.594 -10.359 1.483 1 89.5 112 LEU B C 1
ATOM 2744 O O . LEU B 1 112 ? -24 -11.289 0.783 1 89.5 112 LEU B O 1
ATOM 2748 N N . PHE B 1 113 ? -22.297 -10.141 1.643 1 87.75 113 PHE B N 1
ATOM 2749 C CA . PHE B 1 113 ? -21.281 -11.055 1.156 1 87.75 113 PHE B CA 1
ATOM 2750 C C . PHE B 1 113 ? -21.484 -12.445 1.74 1 87.75 113 PHE B C 1
ATOM 2752 O O . PHE B 1 113 ? -21.406 -13.445 1.022 1 87.75 113 PHE B O 1
ATOM 2759 N N . GLY B 1 114 ? -21.688 -12.516 3.016 1 82.75 114 GLY B N 1
ATOM 2760 C CA . GLY B 1 114 ? -21.922 -13.805 3.645 1 82.75 114 GLY B CA 1
ATOM 2761 C C . GLY B 1 114 ? -23.109 -14.547 3.061 1 82.75 114 GLY B C 1
ATOM 2762 O O . GLY B 1 114 ? -23.031 -15.758 2.83 1 82.75 114 GLY B O 1
ATOM 2763 N N . LEU B 1 115 ? -24.172 -13.836 2.82 1 81.25 115 LEU B N 1
ATOM 2764 C CA . LEU B 1 115 ? -25.391 -14.43 2.266 1 81.25 115 LEU B CA 1
ATOM 2765 C C . LEU B 1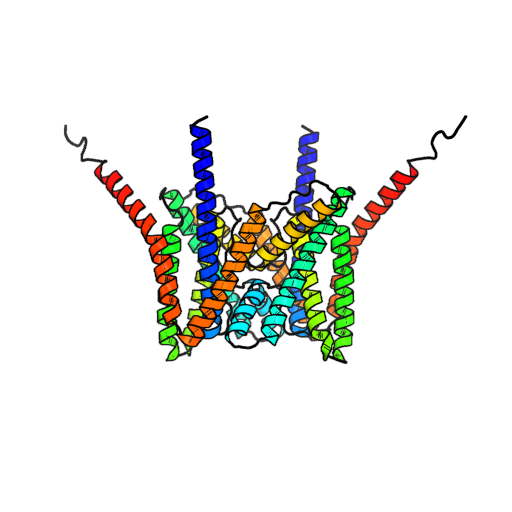 115 ? -25.156 -14.906 0.837 1 81.25 115 LEU B C 1
ATOM 2767 O O . LEU B 1 115 ? -25.609 -15.992 0.463 1 81.25 115 LEU B O 1
ATOM 2771 N N . LEU B 1 116 ? -24.484 -14.094 0.055 1 78.38 116 LEU B N 1
ATOM 2772 C CA . LEU B 1 116 ? -24.188 -14.461 -1.322 1 78.38 116 LEU B CA 1
ATOM 2773 C C . LEU B 1 116 ? -23.234 -15.664 -1.363 1 78.38 116 LEU B C 1
ATOM 2775 O O . LEU B 1 116 ? -23.391 -16.547 -2.209 1 78.38 116 LEU B O 1
ATOM 2779 N N . ALA B 1 117 ? -22.281 -15.625 -0.5 1 75.06 117 ALA B N 1
ATOM 2780 C CA . ALA B 1 117 ? -21.297 -16.703 -0.468 1 75.06 117 ALA B CA 1
ATOM 2781 C C . ALA B 1 117 ? -21.938 -18.016 -0.025 1 75.06 117 ALA B C 1
ATOM 2783 O O . ALA B 1 117 ? -21.547 -19.078 -0.493 1 75.06 117 ALA B O 1
ATOM 2784 N N . ALA B 1 118 ? -22.859 -17.969 0.883 1 70.81 118 ALA B N 1
ATOM 2785 C CA . ALA B 1 118 ? -23.578 -19.156 1.338 1 70.81 118 ALA B CA 1
ATOM 2786 C C . ALA B 1 118 ? -24.422 -19.75 0.217 1 70.81 118 ALA B C 1
ATOM 2788 O O . ALA B 1 118 ? -24.609 -20.969 0.145 1 70.81 118 ALA B O 1
ATOM 2789 N N . GLY B 1 119 ? -24.969 -18.812 -0.615 1 62.72 119 GLY B N 1
ATOM 2790 C CA . GLY B 1 119 ? -25.75 -19.297 -1.739 1 62.72 119 GLY B CA 1
ATOM 2791 C C . GLY B 1 119 ? -24.891 -19.844 -2.869 1 62.72 119 GLY B C 1
ATOM 2792 O O . GLY B 1 119 ? -25.406 -20.516 -3.77 1 62.72 119 GLY B O 1
ATOM 2793 N N . LEU B 1 120 ? -23.703 -19.234 -3.105 1 58.91 120 LEU B N 1
ATOM 2794 C CA . LEU B 1 120 ? -22.766 -19.719 -4.113 1 58.91 120 LEU B CA 1
ATOM 2795 C C . LEU B 1 120 ? -22.516 -21.219 -3.934 1 58.91 120 LEU B C 1
ATOM 2797 O O . LEU B 1 120 ? -22.203 -21.922 -4.898 1 58.91 120 LEU B O 1
ATOM 2801 N N . VAL B 1 121 ? -22.391 -21.812 -2.801 1 52.69 121 VAL B N 1
ATOM 2802 C CA . VAL B 1 121 ? -22.234 -23.25 -2.613 1 52.69 121 VAL B CA 1
ATOM 2803 C C . VAL B 1 121 ? -23.234 -24 -3.488 1 52.69 121 VAL B C 1
ATOM 2805 O O . VAL B 1 121 ? -22.953 -25.125 -3.926 1 52.69 121 VAL B O 1
ATOM 2808 N N . GLY B 1 122 ? -24.188 -23.297 -3.961 1 48.97 122 GLY B N 1
ATOM 2809 C CA . GLY B 1 122 ? -25.031 -24.031 -4.887 1 48.97 122 GLY B CA 1
ATOM 2810 C C . GLY B 1 122 ? -24.75 -23.703 -6.34 1 48.97 122 GLY B C 1
ATOM 2811 O O . GLY B 1 122 ? -24.406 -24.594 -7.121 1 48.97 122 GLY B O 1
ATOM 2812 N N . ASP B 1 123 ? -25.188 -22.641 -6.988 1 50.5 123 ASP B N 1
ATOM 2813 C CA . ASP B 1 123 ? -25.031 -22.25 -8.391 1 50.5 123 ASP B CA 1
ATOM 2814 C C . ASP B 1 123 ? -23.891 -21.25 -8.57 1 50.5 123 ASP B C 1
ATOM 2816 O O . ASP B 1 123 ? -24.078 -20.062 -8.359 1 50.5 123 ASP B O 1
ATOM 2820 N N . ILE B 1 124 ? -22.656 -21.656 -8.734 1 51.44 124 ILE B N 1
ATOM 2821 C CA . ILE B 1 124 ? -21.328 -21.062 -8.625 1 51.44 124 ILE B CA 1
ATOM 2822 C C . ILE B 1 124 ? -21.156 -19.984 -9.695 1 51.44 124 ILE B C 1
ATOM 2824 O O . ILE B 1 124 ? -20.391 -19.031 -9.508 1 51.44 124 ILE B O 1
ATOM 2828 N N . ASP B 1 125 ? -21.938 -19.844 -10.898 1 57.97 125 ASP B N 1
ATOM 2829 C CA . ASP B 1 125 ? -21.422 -19.234 -12.117 1 57.97 125 ASP B CA 1
ATOM 2830 C C . ASP B 1 125 ? -21.297 -17.719 -11.945 1 57.97 125 ASP B C 1
ATOM 2832 O O . ASP B 1 125 ? -20.203 -17.172 -12.07 1 57.97 125 ASP B O 1
ATOM 2836 N N . LEU B 1 126 ? -22.344 -16.953 -12.031 1 55.44 126 LEU B N 1
ATOM 2837 C CA . LEU B 1 126 ? -22.328 -15.492 -12.07 1 55.44 126 LEU B CA 1
ATOM 2838 C C . LEU B 1 126 ? -22.078 -14.922 -10.68 1 55.44 126 LEU B C 1
ATOM 2840 O O . LEU B 1 126 ? -21.703 -13.75 -10.547 1 55.44 126 LEU B O 1
ATOM 2844 N N . SER B 1 127 ? -21.875 -15.82 -9.711 1 76.25 127 SER B N 1
ATOM 2845 C CA . SER B 1 127 ? -21.891 -15.391 -8.32 1 76.25 127 SER B CA 1
ATOM 2846 C C . SER B 1 127 ? -20.469 -15.164 -7.797 1 76.25 127 SER B C 1
ATOM 2848 O O . SER B 1 127 ? -20.234 -14.266 -6.988 1 76.25 127 SER B O 1
ATOM 2850 N N . LEU B 1 128 ? -19.547 -15.727 -8.633 1 83.12 128 LEU B N 1
ATOM 2851 C CA . LEU B 1 128 ? -18.203 -15.688 -8.086 1 83.12 128 LEU B CA 1
ATOM 2852 C C . LEU B 1 128 ? -17.547 -14.336 -8.344 1 83.12 128 LEU B C 1
ATOM 2854 O O . LEU B 1 128 ? -17.094 -13.672 -7.414 1 83.12 128 LEU B O 1
ATOM 2858 N N . PRO B 1 129 ? -17.625 -13.836 -9.609 1 86.12 129 PRO B N 1
ATOM 2859 C CA . PRO B 1 129 ? -17.016 -12.523 -9.867 1 86.12 129 PRO B CA 1
ATOM 2860 C C . PRO B 1 129 ? -17.688 -11.398 -9.07 1 86.12 129 PRO B C 1
ATOM 2862 O O . PRO B 1 129 ? -17.016 -10.453 -8.648 1 86.12 129 PRO B O 1
ATOM 2865 N N . LEU B 1 130 ? -18.938 -11.523 -8.859 1 87.38 130 LEU B N 1
ATOM 2866 C CA . LEU B 1 130 ? -19.656 -10.5 -8.109 1 87.38 130 LEU B CA 1
ATOM 2867 C C . LEU B 1 130 ? -19.234 -10.508 -6.641 1 87.38 130 LEU B C 1
ATOM 2869 O O . LEU B 1 130 ? -19.109 -9.453 -6.023 1 87.38 130 LEU B O 1
ATOM 2873 N N . THR B 1 131 ? -19.094 -11.703 -6.133 1 88.12 131 THR B N 1
ATOM 2874 C CA . THR B 1 131 ? -18.688 -11.836 -4.742 1 88.12 131 THR B CA 1
ATOM 2875 C C . THR B 1 131 ? -17.281 -11.273 -4.543 1 88.12 131 THR B C 1
ATOM 2877 O O . THR B 1 131 ? -17.016 -10.562 -3.566 1 88.12 131 THR B O 1
ATOM 2880 N N . ILE B 1 132 ? -16.422 -11.523 -5.484 1 91 132 ILE B N 1
ATOM 2881 C CA . ILE B 1 132 ? -15.07 -10.992 -5.438 1 91 132 ILE B CA 1
ATOM 2882 C C . ILE B 1 132 ? -15.109 -9.477 -5.559 1 91 132 ILE B C 1
ATOM 2884 O O . ILE B 1 132 ? -14.438 -8.766 -4.805 1 91 132 ILE B O 1
ATOM 2888 N N . GLY B 1 133 ? -15.898 -9.031 -6.52 1 93.75 133 GLY B N 1
ATOM 2889 C CA . GLY B 1 133 ? -16.047 -7.594 -6.688 1 93.75 133 GLY B CA 1
ATOM 2890 C C . GLY B 1 133 ? -16.562 -6.898 -5.438 1 93.75 133 GLY B C 1
ATOM 2891 O O . GLY B 1 133 ? -16.078 -5.816 -5.082 1 93.75 133 GLY B O 1
ATOM 2892 N N . LEU B 1 134 ? -17.516 -7.504 -4.793 1 93.44 134 LEU B N 1
ATOM 2893 C CA . LEU B 1 134 ? -18.078 -6.957 -3.564 1 93.44 134 LEU B CA 1
ATOM 2894 C C . LEU B 1 134 ? -17.016 -6.855 -2.479 1 93.44 134 LEU B C 1
ATOM 2896 O O . LEU B 1 134 ? -16.938 -5.855 -1.758 1 93.44 134 LEU B O 1
ATOM 2900 N N . LEU B 1 135 ? -16.203 -7.875 -2.355 1 93.44 135 LEU B N 1
ATOM 2901 C CA . LEU B 1 135 ? -15.141 -7.871 -1.36 1 93.44 135 LEU B CA 1
ATOM 2902 C C . LEU B 1 135 ? -14.109 -6.793 -1.674 1 93.44 135 LEU B C 1
ATOM 2904 O O . LEU B 1 135 ? -13.633 -6.105 -0.769 1 93.44 135 LEU B O 1
ATOM 2908 N N . CYS B 1 136 ? -13.734 -6.656 -2.943 1 96 136 CYS B N 1
ATOM 2909 C CA . CYS B 1 136 ? -12.828 -5.59 -3.346 1 96 136 CYS B CA 1
ATOM 2910 C C . CYS B 1 136 ? -13.414 -4.223 -3.016 1 96 136 CYS B C 1
ATOM 2912 O O . CYS B 1 136 ? -12.711 -3.348 -2.504 1 96 136 CYS B O 1
ATOM 2914 N N . TYR B 1 137 ? -14.711 -4.059 -3.352 1 97.38 137 TYR B N 1
ATOM 2915 C CA . TYR B 1 137 ? -15.414 -2.82 -3.045 1 97.38 137 TYR B CA 1
ATOM 2916 C C . TYR B 1 137 ? -15.359 -2.512 -1.553 1 97.38 137 TYR B C 1
ATOM 2918 O O . TYR B 1 137 ? -15.078 -1.378 -1.158 1 97.38 137 TYR B O 1
ATOM 2926 N N . LEU B 1 138 ? -15.562 -3.529 -0.748 1 95.81 138 LEU B N 1
ATOM 2927 C CA . LEU B 1 138 ? -15.547 -3.402 0.706 1 95.81 138 LEU B CA 1
ATOM 2928 C C . LEU B 1 138 ? -14.172 -2.973 1.2 1 95.81 138 LEU B C 1
ATOM 2930 O O . LEU B 1 138 ? -14.062 -2.133 2.096 1 95.81 138 LEU B O 1
ATOM 2934 N N . MET B 1 139 ? -13.141 -3.578 0.685 1 95.38 139 MET B N 1
ATOM 2935 C CA . MET B 1 139 ? -11.781 -3.248 1.098 1 95.38 139 MET B CA 1
ATOM 2936 C C . MET B 1 139 ? -11.422 -1.814 0.715 1 95.38 139 MET B C 1
ATOM 2938 O O . MET B 1 139 ? -10.781 -1.101 1.488 1 95.38 139 MET B O 1
ATOM 2942 N N . GLY B 1 140 ? -11.844 -1.382 -0.5 1 96.69 140 GLY B N 1
ATOM 2943 C CA . GLY B 1 140 ? -11.648 0.005 -0.894 1 96.69 140 GLY B CA 1
ATOM 2944 C C . GLY B 1 140 ? -12.383 0.986 0.006 1 96.69 140 GLY B C 1
ATOM 2945 O O . GLY B 1 140 ? -11.828 2.021 0.382 1 96.69 140 GLY B O 1
ATOM 2946 N N . LEU B 1 141 ? -13.625 0.61 0.345 1 97 141 LEU B N 1
ATOM 2947 C CA . LEU B 1 141 ? -14.461 1.41 1.237 1 97 141 LEU B CA 1
ATOM 2948 C C . LEU B 1 141 ? -13.781 1.6 2.59 1 97 141 LEU B C 1
ATOM 2950 O O . LEU B 1 141 ? -13.688 2.723 3.09 1 97 141 LEU B O 1
ATOM 2954 N N . GLN B 1 142 ? -13.297 0.514 3.123 1 95.31 142 GLN B N 1
ATOM 2955 C CA . GLN B 1 142 ? -12.68 0.518 4.445 1 95.31 142 GLN B CA 1
ATOM 2956 C C . GLN B 1 142 ? -11.367 1.294 4.434 1 95.31 142 GLN B C 1
ATOM 2958 O O . GLN B 1 142 ? -11.086 2.072 5.348 1 95.31 142 GLN B O 1
ATOM 2963 N N . ASN B 1 143 ? -10.516 1.104 3.492 1 95.38 143 ASN B N 1
ATOM 2964 C CA . ASN B 1 143 ? -9.227 1.785 3.402 1 95.38 143 ASN B CA 1
ATOM 2965 C C . ASN B 1 143 ? -9.398 3.299 3.305 1 95.38 143 ASN B C 1
ATOM 2967 O O . ASN B 1 143 ? -8.688 4.055 3.969 1 95.38 143 ASN B O 1
ATOM 2971 N N . SER B 1 144 ? -10.305 3.689 2.434 1 95.56 144 SER B N 1
ATOM 2972 C CA . SER B 1 144 ? -10.57 5.113 2.26 1 95.56 144 SER B CA 1
ATOM 2973 C C . SER B 1 144 ? -11.102 5.738 3.547 1 95.56 144 SER B C 1
ATOM 2975 O O . SER B 1 144 ? -10.727 6.859 3.896 1 95.56 144 SER B O 1
ATOM 2977 N N . LEU B 1 145 ? -11.914 5.047 4.258 1 94.25 145 LEU B N 1
ATOM 2978 C CA . LEU B 1 145 ? -12.453 5.523 5.531 1 94.25 145 LEU B CA 1
ATOM 2979 C C . LEU B 1 145 ? -11.328 5.816 6.516 1 94.25 145 LEU B C 1
ATOM 2981 O O . LEU B 1 145 ? -11.242 6.926 7.051 1 94.25 145 LEU B O 1
ATOM 2985 N N . MET B 1 146 ? -10.43 4.848 6.688 1 93 146 MET B N 1
ATOM 2986 C CA . MET B 1 146 ? -9.367 5 7.68 1 93 146 MET B CA 1
ATOM 2987 C C . MET B 1 146 ? -8.336 6.027 7.223 1 93 146 MET B C 1
ATOM 2989 O O . MET B 1 146 ? -7.797 6.777 8.039 1 93 146 MET B O 1
ATOM 2993 N N . THR B 1 147 ? -8.094 6.035 5.961 1 91.19 147 THR B N 1
ATOM 2994 C CA . THR B 1 147 ? -7.172 7.023 5.422 1 91.19 147 THR B CA 1
ATOM 2995 C C . THR B 1 147 ? -7.676 8.438 5.684 1 91.19 147 THR B C 1
ATOM 2997 O O . THR B 1 147 ? -6.922 9.297 6.148 1 91.19 147 THR B O 1
ATOM 3000 N N . LYS B 1 148 ? -8.898 8.68 5.465 1 90.38 148 LYS B N 1
ATOM 3001 C CA . LYS B 1 148 ? -9.477 10.008 5.652 1 90.38 148 LYS B CA 1
ATOM 3002 C C . LYS B 1 148 ? -9.547 10.367 7.133 1 90.38 148 LYS B C 1
ATOM 3004 O O . LYS B 1 148 ? -9.242 11.5 7.516 1 90.38 148 LYS B O 1
ATOM 3009 N N . LEU B 1 149 ? -9.891 9.461 7.957 1 87.69 149 LEU B N 1
ATOM 3010 C CA . LEU B 1 149 ? -10.047 9.727 9.383 1 87.69 149 LEU B CA 1
ATOM 3011 C C . LEU B 1 149 ? -8.695 10.008 10.039 1 87.69 149 LEU B C 1
ATOM 3013 O O . LEU B 1 149 ? -8.602 10.836 10.945 1 87.69 149 LEU B O 1
ATOM 3017 N N . SER B 1 150 ? -7.684 9.328 9.555 1 88.38 150 SER B N 1
ATOM 3018 C CA . SER B 1 150 ? -6.379 9.391 10.203 1 88.38 150 SER B CA 1
ATOM 3019 C C . SER B 1 150 ? -5.441 10.352 9.477 1 88.38 150 SER B C 1
ATOM 3021 O O . SER B 1 150 ? -4.254 10.422 9.789 1 88.38 150 SER B O 1
ATOM 3023 N N . HIS B 1 151 ? -5.941 11.023 8.492 1 85.25 151 HIS B N 1
ATOM 3024 C CA . HIS B 1 151 ? -5.129 11.922 7.684 1 85.25 151 HIS B CA 1
ATOM 3025 C C . HIS B 1 151 ? -3.945 11.188 7.066 1 85.25 151 HIS B C 1
ATOM 3027 O O . HIS B 1 151 ? -2.803 11.641 7.18 1 85.25 151 HIS B O 1
ATOM 3033 N N . ALA B 1 152 ? -4.211 9.953 6.527 1 78.25 152 ALA B N 1
ATOM 3034 C CA . ALA B 1 152 ? -3.314 9.133 5.715 1 78.25 152 ALA B CA 1
ATOM 3035 C C . ALA B 1 152 ? -2.264 8.445 6.582 1 78.25 152 ALA B C 1
ATOM 3037 O O . ALA B 1 152 ? -1.263 7.938 6.07 1 78.25 152 ALA B O 1
ATOM 3038 N N . GLU B 1 153 ? -2.516 8.383 7.883 1 79.94 153 GLU B N 1
ATOM 3039 C CA . GLU B 1 153 ? -1.562 7.742 8.781 1 79.94 153 GLU B CA 1
ATOM 3040 C C . GLU B 1 153 ? -1.863 6.258 8.938 1 79.94 153 GLU B C 1
ATOM 3042 O O . GLU B 1 153 ? -0.958 5.457 9.188 1 79.94 153 GLU B O 1
ATOM 3047 N N . ILE B 1 154 ? -3.094 5.977 8.82 1 86.06 154 ILE B N 1
ATOM 3048 C CA . ILE B 1 154 ? -3.504 4.598 9.055 1 86.06 154 ILE B CA 1
ATOM 3049 C C . ILE B 1 154 ? -4.156 4.035 7.793 1 86.06 154 ILE B C 1
ATOM 3051 O O . ILE B 1 154 ? -5.09 4.629 7.25 1 86.06 154 ILE B O 1
ATOM 3055 N N . ARG B 1 155 ? -3.602 2.928 7.348 1 87.31 155 ARG B N 1
ATOM 3056 C CA . ARG B 1 155 ? -4.184 2.139 6.266 1 87.31 155 ARG B CA 1
ATOM 3057 C C . ARG B 1 155 ? -4.289 0.668 6.656 1 87.31 155 ARG B C 1
ATOM 3059 O O . ARG B 1 155 ? -3.332 0.085 7.168 1 87.31 155 ARG B O 1
ATOM 3066 N N . THR B 1 156 ? -5.43 0.098 6.406 1 89.12 156 THR B N 1
ATOM 3067 C CA . THR B 1 156 ? -5.754 -1.169 7.051 1 89.12 156 THR B CA 1
ATOM 3068 C C . THR B 1 156 ? -5.309 -2.346 6.188 1 89.12 156 THR B C 1
ATOM 3070 O O . THR B 1 156 ? -5.121 -3.455 6.691 1 89.12 156 THR B O 1
ATOM 3073 N N . THR B 1 157 ? -5.273 -2.15 4.871 1 87.81 157 THR B N 1
ATOM 3074 C CA . THR B 1 157 ? -4.934 -3.281 4.016 1 87.81 157 THR B CA 1
ATOM 3075 C C . THR B 1 157 ? -3.648 -3.01 3.24 1 87.81 157 THR B C 1
ATOM 3077 O O . THR B 1 157 ? -3.336 -3.715 2.279 1 87.81 157 THR B O 1
ATOM 3080 N N . HIS B 1 158 ? -2.945 -1.974 3.502 1 88.31 158 HIS B N 1
ATOM 3081 C CA . HIS B 1 158 ? -1.715 -1.614 2.805 1 88.31 158 HIS B CA 1
ATOM 3082 C C . HIS B 1 158 ? -0.487 -2.111 3.561 1 88.31 158 HIS B C 1
ATOM 3084 O O . HIS B 1 158 ? 0.316 -1.312 4.043 1 88.31 158 HIS B O 1
ATOM 3090 N N . MET B 1 159 ? -0.222 -3.342 3.537 1 91.19 159 MET B N 1
ATOM 3091 C CA . MET B 1 159 ? 0.844 -3.928 4.344 1 91.19 159 MET B CA 1
ATOM 3092 C C . MET B 1 159 ? 2.211 -3.627 3.74 1 91.19 159 MET B C 1
ATOM 3094 O O . MET B 1 159 ? 3.197 -3.488 4.465 1 91.19 159 MET B O 1
ATOM 3098 N N . THR B 1 160 ? 2.236 -3.488 2.41 1 92.38 160 THR B N 1
ATOM 3099 C CA . THR B 1 160 ? 3.494 -3.113 1.773 1 92.38 160 THR B CA 1
ATOM 3100 C C . THR B 1 160 ? 4.004 -1.782 2.322 1 92.38 160 THR B C 1
ATOM 3102 O O . THR B 1 160 ? 5.176 -1.658 2.674 1 92.38 160 THR B O 1
ATOM 3105 N N . GLY B 1 161 ? 3.102 -0.829 2.402 1 92 161 GLY B N 1
ATOM 3106 C CA . GLY B 1 161 ? 3.465 0.458 2.975 1 92 161 GLY B CA 1
ATOM 3107 C C . GLY B 1 161 ? 3.859 0.371 4.438 1 92 161 GLY B C 1
ATOM 3108 O O . GLY B 1 161 ? 4.816 1.019 4.867 1 92 161 GLY B O 1
ATOM 3109 N N . ILE B 1 162 ? 3.209 -0.43 5.195 1 93.75 162 ILE B N 1
ATOM 3110 C CA . ILE B 1 162 ? 3.473 -0.581 6.625 1 93.75 162 ILE B CA 1
ATOM 3111 C C . ILE B 1 162 ? 4.852 -1.2 6.832 1 93.75 162 ILE B C 1
ATOM 3113 O O . ILE B 1 162 ? 5.633 -0.727 7.66 1 93.75 162 ILE B O 1
ATOM 3117 N N . ILE B 1 163 ? 5.145 -2.164 6.07 1 95.44 163 ILE B N 1
ATOM 3118 C CA . ILE B 1 163 ? 6.43 -2.842 6.203 1 95.44 163 ILE B CA 1
ATOM 3119 C C . ILE B 1 163 ? 7.551 -1.913 5.75 1 95.44 163 ILE B C 1
ATOM 3121 O O . ILE B 1 163 ? 8.633 -1.896 6.348 1 95.44 163 ILE B O 1
ATOM 3125 N N . THR B 1 164 ? 7.289 -1.182 4.672 1 95.38 164 THR B N 1
ATOM 3126 C CA . THR B 1 164 ? 8.25 -0.171 4.254 1 95.38 164 THR B CA 1
ATOM 3127 C C . THR B 1 164 ? 8.531 0.816 5.383 1 95.38 164 THR B C 1
ATOM 3129 O O . THR B 1 164 ? 9.688 1.088 5.707 1 95.38 164 THR B O 1
ATOM 3132 N N . ASP B 1 165 ? 7.492 1.35 5.992 1 95.06 165 ASP B N 1
ATOM 3133 C CA . ASP B 1 165 ? 7.637 2.338 7.059 1 95.06 165 ASP B CA 1
ATOM 3134 C C . ASP B 1 165 ? 8.336 1.734 8.273 1 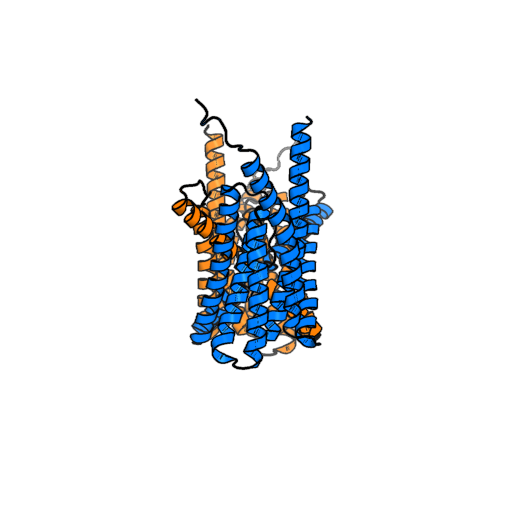95.06 165 ASP B C 1
ATOM 3136 O O . ASP B 1 165 ? 9.109 2.412 8.953 1 95.06 165 ASP B O 1
ATOM 3140 N N . LEU B 1 166 ? 8 0.526 8.547 1 95.81 166 LEU B N 1
ATOM 3141 C CA . LEU B 1 166 ? 8.688 -0.162 9.633 1 95.81 166 LEU B CA 1
ATOM 3142 C C . LEU B 1 166 ? 10.18 -0.281 9.344 1 95.81 166 LEU B C 1
ATOM 3144 O O . LEU B 1 166 ? 11.008 -0.118 10.242 1 95.81 166 LEU B O 1
ATOM 3148 N N . GLY B 1 167 ? 10.523 -0.645 8.141 1 96.81 167 GLY B N 1
ATOM 3149 C CA . GLY B 1 167 ? 11.922 -0.682 7.742 1 96.81 167 GLY B CA 1
ATOM 3150 C C . GLY B 1 167 ? 12.625 0.656 7.895 1 96.81 167 GLY B C 1
ATOM 3151 O O . GLY B 1 167 ? 13.766 0.715 8.352 1 96.81 167 GLY B O 1
ATOM 3152 N N . ILE B 1 168 ? 11.938 1.683 7.492 1 95.31 168 ILE B N 1
ATOM 3153 C CA . ILE B 1 168 ? 12.484 3.029 7.617 1 95.31 168 ILE B CA 1
ATOM 3154 C C . ILE B 1 168 ? 12.742 3.35 9.086 1 95.31 168 ILE B C 1
ATOM 3156 O O . ILE B 1 168 ? 13.828 3.812 9.445 1 95.31 168 ILE B O 1
ATOM 3160 N N . GLU B 1 169 ? 11.766 3.084 9.969 1 94.56 169 GLU B N 1
ATOM 3161 C CA . GLU B 1 169 ? 11.922 3.365 11.391 1 94.56 169 GLU B CA 1
ATOM 3162 C C . GLU B 1 169 ? 13.023 2.512 12.008 1 94.56 169 GLU B C 1
ATOM 3164 O O . GLU B 1 169 ? 13.781 2.986 12.859 1 94.56 169 GLU B O 1
ATOM 3169 N N . ALA B 1 170 ? 13.078 1.304 11.594 1 95.44 170 ALA B N 1
ATOM 3170 C CA . ALA B 1 170 ? 14.14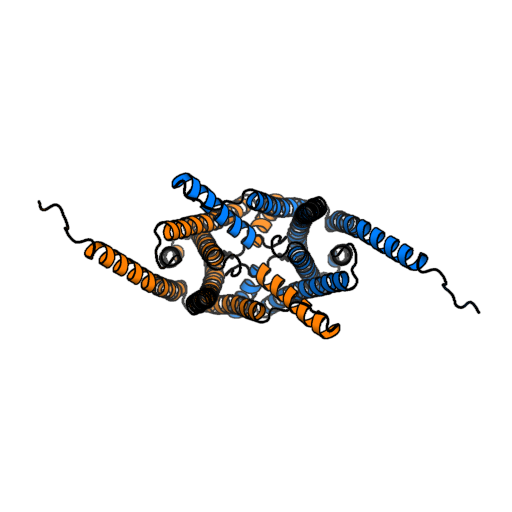8 0.434 12.07 1 95.44 170 ALA B CA 1
ATOM 3171 C C . ALA B 1 170 ? 15.516 0.965 11.648 1 95.44 170 ALA B C 1
ATOM 3173 O O . ALA B 1 170 ? 16.469 0.954 12.438 1 95.44 170 ALA B O 1
ATOM 3174 N N . GLY B 1 171 ? 15.609 1.373 10.414 1 94.56 171 GLY B N 1
ATOM 3175 C CA . GLY B 1 171 ? 16.844 1.976 9.938 1 94.56 171 GLY B CA 1
ATOM 3176 C C . GLY B 1 171 ? 17.234 3.223 10.711 1 94.56 171 GLY B C 1
ATOM 3177 O O . GLY B 1 171 ? 18.422 3.426 11.016 1 94.56 171 GLY B O 1
ATOM 3178 N N . ARG B 1 172 ? 16.25 4.043 10.977 1 93.12 172 ARG B N 1
ATOM 3179 C CA . ARG B 1 172 ? 16.5 5.242 11.773 1 93.12 172 ARG B CA 1
ATOM 3180 C C . ARG B 1 172 ? 17.016 4.883 13.164 1 93.12 172 ARG B C 1
ATOM 3182 O O . ARG B 1 172 ? 17.938 5.512 13.672 1 93.12 172 ARG B O 1
ATOM 3189 N N . PHE B 1 173 ? 16.344 3.924 13.766 1 92.31 173 PHE B N 1
ATOM 3190 C CA . PHE B 1 173 ? 16.734 3.475 15.094 1 92.31 173 PHE B CA 1
ATOM 3191 C C . PHE B 1 173 ? 18.172 2.957 15.102 1 92.31 173 PHE B C 1
ATOM 3193 O O . PHE B 1 173 ? 18.969 3.344 15.953 1 92.31 173 PHE B O 1
ATOM 3200 N N . LEU B 1 174 ? 18.484 2.135 14.172 1 92.38 174 LEU B N 1
ATOM 3201 C CA . LEU B 1 174 ? 19.812 1.539 14.078 1 92.38 174 LEU B CA 1
ATOM 3202 C C . LEU B 1 174 ? 20.875 2.602 13.789 1 92.38 174 LEU B C 1
ATOM 3204 O O . LEU B 1 174 ? 21.969 2.561 14.344 1 92.38 174 LEU B O 1
ATOM 3208 N N . PHE B 1 175 ? 20.5 3.477 12.906 1 90.56 175 PHE B N 1
ATOM 3209 C CA . PHE B 1 175 ? 21.422 4.547 12.555 1 90.56 175 PHE B CA 1
ATOM 3210 C C . PHE B 1 175 ? 21.688 5.449 13.75 1 90.56 175 PHE B C 1
ATOM 3212 O O . PHE B 1 175 ? 22.828 5.836 14 1 90.56 175 PHE B O 1
ATOM 3219 N N . GLY B 1 176 ? 20.672 5.852 14.422 1 87.31 176 GLY B N 1
ATOM 3220 C CA . GLY B 1 176 ? 20.828 6.664 15.617 1 87.31 176 GLY B CA 1
ATOM 3221 C C . GLY B 1 176 ? 21.672 5.992 16.688 1 87.31 176 GLY B C 1
ATOM 3222 O O . GLY B 1 176 ? 22.531 6.637 17.312 1 87.31 176 GLY B O 1
ATOM 3223 N N . ARG B 1 177 ? 21.484 4.793 16.891 1 86.12 177 ARG B N 1
ATOM 3224 C CA . ARG B 1 177 ? 22.25 4.039 17.891 1 86.12 177 ARG B CA 1
ATOM 3225 C C . ARG B 1 177 ? 23.719 3.959 17.516 1 86.12 177 ARG B C 1
ATOM 3227 O O . ARG B 1 177 ? 24.594 4.023 18.375 1 86.12 177 ARG B O 1
ATOM 3234 N N . ALA B 1 178 ? 23.953 3.852 16.266 1 84.69 178 ALA B N 1
ATOM 3235 C CA . ALA B 1 178 ? 25.312 3.658 15.789 1 84.69 178 ALA B CA 1
ATOM 3236 C C . ALA B 1 178 ? 26.078 4.98 15.75 1 84.69 178 ALA B C 1
ATOM 3238 O O . ALA B 1 178 ? 27.266 5.027 16.031 1 84.69 178 ALA B O 1
ATOM 3239 N N . THR B 1 179 ? 25.438 6.086 15.383 1 83.5 179 THR B N 1
ATOM 3240 C CA . THR B 1 179 ? 26.141 7.332 15.125 1 83.5 179 THR B CA 1
ATOM 3241 C C . THR B 1 179 ? 25.828 8.359 16.203 1 83.5 179 THR B C 1
ATOM 3243 O O . THR B 1 179 ? 26.5 9.398 16.297 1 83.5 179 THR B O 1
ATOM 3246 N N . HIS B 1 180 ? 24.812 8.016 17.047 1 74.75 180 HIS B N 1
ATOM 3247 C CA . HIS B 1 180 ? 24.359 8.961 18.062 1 74.75 180 HIS B CA 1
ATOM 3248 C C . HIS B 1 180 ? 23.828 10.234 17.422 1 74.75 180 HIS B C 1
ATOM 3250 O O . HIS B 1 180 ? 23.766 11.281 18.062 1 74.75 180 HIS B O 1
ATOM 3256 N N . ALA B 1 181 ? 23.656 10.133 16.141 1 72.56 181 ALA B N 1
ATOM 3257 C CA . ALA B 1 181 ? 23.062 11.258 15.43 1 72.56 181 ALA B CA 1
ATOM 3258 C C . ALA B 1 181 ? 21.531 11.242 15.547 1 72.56 181 ALA B C 1
ATOM 3260 O O . ALA B 1 181 ? 20.938 10.203 15.852 1 72.56 181 ALA B O 1
ATOM 3261 N N . GLU B 1 182 ? 20.953 12.445 15.555 1 66.44 182 GLU B N 1
ATOM 3262 C CA . GLU B 1 182 ? 19.5 12.555 15.672 1 66.44 182 GLU B CA 1
ATOM 3263 C C . GLU B 1 182 ? 18.797 11.938 14.469 1 66.44 182 GLU B C 1
ATOM 3265 O O . GLU B 1 182 ? 18.984 12.375 13.336 1 66.44 182 GLU B O 1
ATOM 3270 N N . ALA B 1 183 ? 18.656 10.695 14.57 1 66.88 183 ALA B N 1
ATOM 3271 C CA . ALA B 1 183 ? 17.75 10.117 13.586 1 66.88 183 ALA B CA 1
ATOM 3272 C C . ALA B 1 183 ? 16.328 10.031 14.125 1 66.88 183 ALA B C 1
ATOM 3274 O O . ALA B 1 183 ? 16.109 9.57 15.25 1 66.88 183 ALA B O 1
ATOM 3275 N N . ARG B 1 184 ? 15.398 10.906 13.711 1 78.81 184 ARG B N 1
ATOM 3276 C CA . ARG B 1 184 ? 14.047 11.109 14.227 1 78.81 184 ARG B CA 1
ATOM 3277 C C . ARG B 1 184 ? 13.258 9.805 14.227 1 78.81 184 ARG B C 1
ATOM 3279 O O . ARG B 1 184 ? 12.406 9.594 13.359 1 78.81 184 ARG B O 1
ATOM 3286 N N . PHE B 1 185 ? 13.734 8.82 15.109 1 82.94 185 PHE B N 1
ATOM 3287 C CA . PHE B 1 185 ? 12.961 7.609 15.352 1 82.94 185 PHE B CA 1
ATOM 3288 C C . PHE B 1 185 ? 11.664 7.934 16.094 1 82.94 185 PHE B C 1
ATOM 3290 O O . PHE B 1 185 ? 11.672 8.688 17.062 1 82.94 185 PHE B O 1
ATOM 3297 N N . HIS B 1 186 ? 10.508 7.484 15.578 1 88.69 186 HIS B N 1
ATOM 3298 C CA . HIS B 1 186 ? 9.195 7.707 16.172 1 88.69 186 HIS B CA 1
ATOM 3299 C C . HIS B 1 186 ? 8.609 6.414 16.719 1 88.69 186 HIS B C 1
ATOM 3301 O O . HIS B 1 186 ? 7.902 5.691 16.016 1 88.69 186 HIS B O 1
ATOM 3307 N N . PRO B 1 187 ? 8.891 6.125 18.047 1 90.06 187 PRO B N 1
ATOM 3308 C CA . PRO B 1 187 ? 8.438 4.855 18.625 1 90.06 187 PRO B CA 1
ATOM 3309 C C . PRO B 1 187 ? 6.918 4.688 18.562 1 90.06 187 PRO B C 1
ATOM 3311 O O . PRO B 1 187 ? 6.422 3.568 18.406 1 90.06 187 PRO B O 1
ATOM 3314 N N . LYS B 1 188 ? 6.137 5.727 18.75 1 90.88 188 LYS B N 1
ATOM 3315 C CA . LYS B 1 188 ? 4.68 5.656 18.672 1 90.88 188 LYS B CA 1
ATOM 3316 C C . LYS B 1 188 ? 4.215 5.219 17.297 1 90.88 188 LYS B C 1
ATOM 3318 O O . LYS B 1 188 ? 3.303 4.398 17.172 1 90.88 188 LYS B O 1
ATOM 3323 N N . LYS B 1 189 ? 4.859 5.75 16.297 1 91.56 189 LYS B N 1
ATOM 3324 C CA . LYS B 1 189 ? 4.547 5.355 14.93 1 91.56 189 LYS B CA 1
ATOM 3325 C C . LYS B 1 189 ? 4.875 3.885 14.688 1 91.56 189 LYS B C 1
ATOM 3327 O O . LYS B 1 189 ? 4.074 3.15 14.102 1 91.56 189 LYS B O 1
ATOM 3332 N N . ALA B 1 190 ? 6.07 3.48 15.164 1 94.25 190 ALA B N 1
ATOM 3333 C CA . ALA B 1 190 ? 6.492 2.092 15 1 94.25 190 ALA B CA 1
ATOM 3334 C C . ALA B 1 190 ? 5.516 1.137 15.68 1 94.25 190 ALA B C 1
ATOM 3336 O O . ALA B 1 190 ? 5.16 0.099 15.117 1 94.25 190 ALA B O 1
ATOM 3337 N N . ARG B 1 191 ? 5.082 1.479 16.859 1 94.69 191 ARG B N 1
ATOM 3338 C CA . ARG B 1 191 ? 4.137 0.647 17.594 1 94.69 191 ARG B CA 1
ATOM 3339 C C . ARG B 1 191 ? 2.805 0.544 16.859 1 94.69 191 ARG B C 1
ATOM 3341 O O . ARG B 1 191 ? 2.193 -0.526 16.812 1 94.69 191 ARG B O 1
ATOM 3348 N N . LEU B 1 192 ? 2.338 1.647 16.328 1 94.75 192 LEU B N 1
ATOM 3349 C CA . LEU B 1 192 ? 1.104 1.652 15.547 1 94.75 192 LEU B CA 1
ATOM 3350 C C . LEU B 1 192 ? 1.231 0.75 14.32 1 94.75 192 LEU B C 1
ATOM 3352 O O . LEU B 1 192 ? 0.344 -0.062 14.047 1 94.75 192 LEU B O 1
ATOM 3356 N N . LEU B 1 193 ? 2.354 0.87 13.68 1 95.94 193 LEU B N 1
ATOM 3357 C CA . LEU B 1 193 ? 2.582 0.083 12.477 1 95.94 193 LEU B CA 1
ATOM 3358 C C . LEU B 1 193 ? 2.621 -1.407 12.797 1 95.94 193 LEU B C 1
ATOM 3360 O O . LEU B 1 193 ? 2.014 -2.215 12.086 1 95.94 193 LEU B O 1
ATOM 3364 N N . VAL B 1 194 ? 3.275 -1.752 13.859 1 96.81 194 VAL B N 1
ATOM 3365 C CA . VAL B 1 194 ? 3.355 -3.145 14.281 1 96.81 194 VAL B CA 1
ATOM 3366 C C . VAL B 1 194 ? 1.966 -3.65 14.664 1 96.81 194 VAL B C 1
ATOM 3368 O O . VAL B 1 194 ? 1.609 -4.793 14.359 1 96.81 194 VAL B O 1
ATOM 3371 N N . SER B 1 195 ? 1.223 -2.799 15.328 1 96.94 195 SER B N 1
ATOM 3372 C CA . SER B 1 195 ? -0.126 -3.18 15.734 1 96.94 195 SER B CA 1
ATOM 3373 C C . SER B 1 195 ? -1.021 -3.424 14.531 1 96.94 195 SER B C 1
ATOM 3375 O O . SER B 1 195 ? -1.81 -4.371 14.516 1 96.94 195 SER B O 1
ATOM 3377 N N . LEU B 1 196 ? -0.932 -2.602 13.523 1 96.19 196 LEU B N 1
ATOM 3378 C CA . LEU B 1 196 ? -1.73 -2.746 12.312 1 96.19 196 LEU B CA 1
ATOM 3379 C C . LEU B 1 196 ? -1.346 -4.012 11.555 1 96.19 196 LEU B C 1
ATOM 3381 O O . LEU B 1 196 ? -2.215 -4.789 11.148 1 96.19 196 LEU B O 1
ATOM 3385 N N . LEU B 1 197 ? -0.035 -4.211 11.422 1 96.44 197 LEU B N 1
ATOM 3386 C CA . LEU B 1 197 ? 0.474 -5.406 10.758 1 96.44 197 LEU B CA 1
ATOM 3387 C C . LEU B 1 197 ? 0.061 -6.668 11.508 1 96.44 197 LEU B C 1
ATOM 3389 O O . LEU B 1 197 ? -0.395 -7.637 10.906 1 96.44 197 LEU B O 1
ATOM 3393 N N . GLY B 1 198 ? 0.264 -6.621 12.805 1 97.12 198 GLY B N 1
ATOM 3394 C CA . GLY B 1 198 ? -0.127 -7.742 13.641 1 97.12 198 GLY B CA 1
ATOM 3395 C C . GLY B 1 198 ? -1.614 -8.039 13.594 1 97.12 198 GLY B C 1
ATOM 3396 O O . GLY B 1 198 ? -2.021 -9.203 13.562 1 97.12 198 GLY B O 1
ATOM 3397 N N . ALA B 1 199 ? -2.426 -7.031 13.625 1 96.94 199 ALA B N 1
ATOM 3398 C CA . ALA B 1 199 ? -3.877 -7.191 13.555 1 96.94 199 ALA B CA 1
ATOM 3399 C C . ALA B 1 199 ? -4.301 -7.793 12.227 1 96.94 199 ALA B C 1
ATOM 3401 O O . ALA B 1 199 ? -5.156 -8.688 12.18 1 96.94 199 ALA B O 1
ATOM 3402 N N . PHE B 1 200 ? -3.748 -7.34 11.148 1 96.81 200 PHE B N 1
ATOM 3403 C CA . PHE B 1 200 ? -4.047 -7.875 9.828 1 96.81 200 PHE B CA 1
ATOM 3404 C C . PHE B 1 200 ? -3.688 -9.352 9.75 1 96.81 200 PHE B C 1
ATOM 3406 O O . PHE B 1 200 ? -4.477 -10.164 9.266 1 96.81 200 PHE B O 1
ATOM 3413 N N . ALA B 1 201 ? -2.463 -9.695 10.211 1 96.25 201 ALA B N 1
ATOM 3414 C CA . ALA B 1 201 ? -2.01 -11.086 10.211 1 96.25 201 ALA B CA 1
ATOM 3415 C C . ALA B 1 201 ? -2.893 -11.953 11.102 1 96.25 201 ALA B C 1
ATOM 3417 O O . ALA B 1 201 ? -3.299 -13.047 10.711 1 96.25 201 ALA B O 1
ATOM 3418 N N . ALA B 1 202 ? -3.154 -11.477 12.297 1 96.94 202 ALA B N 1
ATOM 3419 C CA . ALA B 1 202 ? -4.012 -12.211 13.227 1 96.94 202 ALA B CA 1
ATOM 3420 C C . ALA B 1 202 ? -5.414 -12.391 12.656 1 96.94 202 ALA B C 1
ATOM 3422 O O . ALA B 1 202 ? -6.027 -13.445 12.82 1 96.94 202 ALA B O 1
ATOM 3423 N N . GLY B 1 203 ? -5.945 -11.344 12.062 1 96.44 203 GLY B N 1
ATOM 3424 C CA . GLY B 1 203 ? -7.215 -11.445 11.367 1 96.44 203 GLY B CA 1
ATOM 3425 C C . GLY B 1 203 ? -7.203 -12.484 10.258 1 96.44 203 GLY B C 1
ATOM 3426 O O . GLY B 1 203 ? -8.141 -13.281 10.133 1 96.44 203 GLY B O 1
ATOM 3427 N N . GLY B 1 204 ? -6.137 -12.406 9.492 1 95.12 204 GLY B N 1
ATOM 3428 C CA . GLY B 1 204 ? -5.992 -13.406 8.453 1 95.12 204 GLY B CA 1
ATOM 3429 C C . GLY B 1 204 ? -6.012 -14.828 8.984 1 95.12 204 GLY B C 1
ATOM 3430 O O . GLY B 1 204 ? -6.695 -15.695 8.43 1 95.12 204 GLY B O 1
ATOM 3431 N N . LEU B 1 205 ? -5.277 -15.125 10.039 1 95.31 205 LEU B N 1
ATOM 3432 C CA . LEU B 1 205 ? -5.246 -16.438 10.664 1 95.31 205 LEU B CA 1
ATOM 3433 C C . LEU B 1 205 ? -6.629 -16.844 11.164 1 95.31 205 LEU B C 1
ATOM 3435 O O . LEU B 1 205 ? -7.078 -17.969 10.93 1 95.31 205 LEU B O 1
ATOM 3439 N N . THR B 1 206 ? -7.285 -15.93 11.828 1 95.06 206 THR B N 1
ATOM 3440 C CA . THR B 1 206 ? -8.609 -16.188 12.375 1 95.06 206 THR B CA 1
ATOM 3441 C C . THR B 1 206 ? -9.625 -16.406 11.25 1 95.06 206 THR B C 1
ATOM 3443 O O . THR B 1 206 ? -10.461 -17.297 11.336 1 95.06 206 THR B O 1
ATOM 3446 N N . GLY B 1 207 ? -9.578 -15.531 10.242 1 92.5 207 GLY B N 1
ATOM 3447 C CA . GLY B 1 207 ? -10.469 -15.672 9.102 1 92.5 207 GLY B CA 1
ATOM 3448 C C . GLY B 1 207 ? -10.266 -16.969 8.344 1 92.5 207 GLY B C 1
ATOM 3449 O O . GLY B 1 207 ? -11.227 -17.672 8.039 1 92.5 207 GLY B O 1
ATOM 3450 N N . ALA B 1 208 ? -8.992 -17.266 8.031 1 91.75 208 ALA B N 1
ATOM 3451 C CA . ALA B 1 208 ? -8.688 -18.516 7.34 1 91.75 208 ALA B CA 1
ATOM 3452 C C . ALA B 1 208 ? -9.172 -19.719 8.141 1 91.75 208 ALA B C 1
ATOM 3454 O O . ALA B 1 208 ? -9.75 -20.656 7.582 1 91.75 208 ALA B O 1
ATOM 3455 N N . PHE B 1 209 ? -8.938 -19.672 9.422 1 92.88 209 PHE B N 1
ATOM 3456 C CA . PHE B 1 209 ? -9.375 -20.75 10.289 1 92.88 209 PHE B CA 1
ATOM 3457 C C . PHE B 1 209 ? -10.898 -20.844 10.312 1 92.88 209 PHE B C 1
ATOM 3459 O O . PHE B 1 209 ? -11.461 -21.938 10.188 1 92.88 209 PHE B O 1
ATOM 3466 N N . GLY B 1 210 ? -11.57 -19.781 10.484 1 91.25 210 GLY B N 1
ATOM 3467 C CA . GLY B 1 210 ? -13.023 -19.75 10.523 1 91.25 210 GLY B CA 1
ATOM 3468 C C . GLY B 1 210 ? -13.664 -20.234 9.234 1 91.25 210 GLY B C 1
ATOM 3469 O O . GLY B 1 210 ? -14.562 -21.078 9.258 1 91.25 210 GLY B O 1
ATOM 3470 N N . PHE B 1 211 ? -13.227 -19.734 8.133 1 86.44 211 PHE B N 1
ATOM 3471 C CA . PHE B 1 211 ? -13.812 -20.078 6.84 1 86.44 211 PHE B CA 1
ATOM 3472 C C . PHE B 1 211 ? -13.539 -21.531 6.496 1 86.44 211 PHE B C 1
ATOM 3474 O O . PHE B 1 211 ? -14.359 -22.188 5.855 1 86.44 211 PHE B O 1
ATOM 3481 N N . SER B 1 212 ? -12.352 -22.016 6.883 1 86.62 212 SER B N 1
ATOM 3482 C CA . SER B 1 212 ? -12.016 -23.406 6.602 1 86.62 212 SER B CA 1
ATOM 3483 C C . SER B 1 212 ? -12.852 -24.359 7.445 1 86.62 212 SER B C 1
ATOM 3485 O O . SER B 1 212 ? -13.227 -25.438 6.984 1 86.62 212 SER B O 1
ATOM 3487 N N . HIS B 1 213 ? -13.273 -23.984 8.68 1 88.62 213 HIS B N 1
ATOM 3488 C CA . HIS B 1 213 ? -13.914 -24.922 9.602 1 88.62 213 HIS B CA 1
ATOM 3489 C C . HIS B 1 213 ? -15.406 -24.609 9.742 1 88.62 213 HIS B C 1
ATOM 3491 O O . HIS B 1 213 ? -16.203 -25.516 9.992 1 88.62 213 HIS B O 1
ATOM 3497 N N . MET B 1 214 ? -15.773 -23.328 9.656 1 86.94 214 MET B N 1
ATOM 3498 C CA . MET B 1 214 ? -17.156 -22.953 9.922 1 86.94 214 MET B CA 1
ATOM 3499 C C . MET B 1 214 ? -17.828 -22.422 8.656 1 86.94 214 MET B C 1
ATOM 3501 O O . MET B 1 214 ? -19.031 -22.203 8.633 1 86.94 214 MET B O 1
ATOM 3505 N N . GLY B 1 215 ? -16.984 -22.188 7.629 1 82.38 215 GLY B N 1
ATOM 3506 C CA . GLY B 1 215 ? -17.547 -21.688 6.387 1 82.38 215 GLY B CA 1
ATOM 3507 C C . GLY B 1 215 ? -17.891 -20.203 6.453 1 82.38 215 GLY B C 1
ATOM 3508 O O . GLY B 1 215 ? -17.203 -19.422 7.105 1 82.38 215 GLY B O 1
ATOM 3509 N N . PHE B 1 216 ? -18.922 -19.828 5.758 1 81.88 216 PHE B N 1
ATOM 3510 C CA . PHE B 1 216 ? -19.234 -18.422 5.512 1 81.88 216 PHE B CA 1
ATOM 3511 C C . PHE B 1 216 ? -19.875 -17.781 6.738 1 81.88 216 PHE B C 1
ATOM 3513 O O . PHE B 1 216 ? -19.969 -16.562 6.828 1 81.88 216 PHE B O 1
ATOM 3520 N N . VAL B 1 217 ? -20.281 -18.594 7.742 1 85.44 217 VAL B N 1
ATOM 3521 C CA . VAL B 1 217 ? -20.875 -18.078 8.969 1 85.44 217 VAL B CA 1
ATOM 3522 C C . VAL B 1 217 ? -19.859 -17.219 9.711 1 85.44 217 VAL B C 1
ATOM 3524 O O . VAL B 1 217 ? -20.219 -16.391 10.547 1 85.44 217 VAL B O 1
ATOM 3527 N N . THR B 1 218 ? -18.594 -17.406 9.359 1 88.75 218 THR B N 1
ATOM 3528 C CA . THR B 1 218 ? -17.516 -16.672 9.977 1 88.75 218 THR B CA 1
ATOM 3529 C C . THR B 1 218 ? -17.688 -15.164 9.75 1 88.75 218 THR B C 1
ATOM 3531 O O . THR B 1 218 ? -17.203 -14.352 10.539 1 88.75 218 THR B O 1
ATOM 3534 N N . VAL B 1 219 ? -18.375 -14.75 8.727 1 89.38 219 VAL B N 1
ATOM 3535 C CA . VAL B 1 219 ? -18.547 -13.344 8.383 1 89.38 219 VAL B CA 1
ATOM 3536 C C . VAL B 1 219 ? -19.5 -12.68 9.375 1 89.38 219 VAL B C 1
ATOM 3538 O O . VAL B 1 219 ? -19.438 -11.469 9.594 1 89.38 219 VAL B O 1
ATOM 3541 N N . LEU B 1 220 ? -20.344 -13.43 10.031 1 90.75 220 LEU B N 1
ATOM 3542 C CA . LEU B 1 220 ? -21.406 -12.898 10.867 1 90.75 220 LEU B CA 1
ATOM 3543 C C . LEU B 1 220 ? -20.844 -12.148 12.07 1 90.75 220 LEU B C 1
ATOM 3545 O O . LEU B 1 220 ? -21.203 -10.992 12.305 1 90.75 220 LEU B O 1
ATOM 3549 N N . PRO B 1 221 ? -19.953 -12.828 12.82 1 92.88 221 PRO B N 1
ATOM 3550 C CA . PRO B 1 221 ? -19.422 -12.078 13.953 1 92.88 221 PRO B CA 1
ATOM 3551 C C . PRO B 1 221 ? -18.656 -10.82 13.531 1 92.88 221 PRO B C 1
ATOM 3553 O O . PRO B 1 221 ? -18.672 -9.82 14.25 1 92.88 221 PRO B O 1
ATOM 3556 N N . LEU B 1 222 ? -17.969 -10.844 12.43 1 94.5 222 LEU B N 1
ATOM 3557 C CA . LEU B 1 222 ? -17.25 -9.68 11.93 1 94.5 222 LEU B CA 1
ATOM 3558 C C . LEU B 1 222 ? -18.234 -8.562 11.57 1 94.5 222 LEU B C 1
ATOM 3560 O O . LEU B 1 222 ? -18.031 -7.41 11.969 1 94.5 222 LEU B O 1
ATOM 3564 N N . SER B 1 223 ? -19.25 -8.922 10.82 1 94.69 223 SER B N 1
ATOM 3565 C CA . SER B 1 223 ? -20.25 -7.957 10.391 1 94.69 223 SER B CA 1
ATOM 3566 C C . SER B 1 223 ? -21 -7.371 11.586 1 94.69 223 SER B C 1
ATOM 3568 O O . SER B 1 223 ? -21.219 -6.16 11.656 1 94.69 223 SER B O 1
ATOM 3570 N N . LEU B 1 224 ? -21.375 -8.203 12.508 1 92.19 224 LEU B N 1
ATOM 3571 C CA . LEU B 1 224 ? -22.094 -7.758 13.695 1 92.19 224 LEU B CA 1
ATOM 3572 C C . LEU B 1 224 ? -21.219 -6.855 14.562 1 92.19 224 LEU B C 1
ATOM 3574 O O . LEU B 1 224 ? -21.688 -5.867 15.117 1 92.19 224 LEU B O 1
ATOM 3578 N N . GLY B 1 225 ? -19.969 -7.273 14.727 1 93.25 225 GLY B N 1
ATOM 3579 C CA . GLY B 1 225 ? -19.031 -6.43 15.461 1 93.25 225 GLY B CA 1
ATOM 3580 C C . GLY B 1 225 ? -18.891 -5.039 14.875 1 93.25 225 GLY B C 1
ATOM 3581 O O . GLY B 1 225 ? -18.984 -4.043 15.602 1 93.25 225 GLY B O 1
ATOM 3582 N N . LEU B 1 226 ? -18.719 -4.926 13.562 1 93.31 226 LEU B N 1
ATOM 3583 C CA . LEU B 1 226 ? -18.625 -3.639 12.883 1 93.31 226 LEU B CA 1
ATOM 3584 C C . LEU B 1 226 ? -19.922 -2.854 13.016 1 93.31 226 LEU B C 1
ATOM 3586 O O . LEU B 1 226 ? -19.906 -1.637 13.219 1 93.31 226 LEU B O 1
ATOM 3590 N N . GLY B 1 227 ? -21.047 -3.582 12.859 1 92.62 227 GLY B N 1
ATOM 3591 C CA . GLY B 1 227 ? -22.344 -2.949 13.016 1 92.62 227 GLY B CA 1
ATOM 3592 C C . GLY B 1 227 ? -22.547 -2.334 14.391 1 92.62 227 GLY B C 1
ATOM 3593 O O . GLY B 1 227 ? -23.094 -1.241 14.516 1 92.62 227 GLY B O 1
ATOM 3594 N N . LEU B 1 228 ? -22.094 -3.021 15.383 1 91.38 228 LEU B N 1
ATOM 3595 C CA . LEU B 1 228 ? -22.219 -2.535 16.75 1 91.38 228 LEU B CA 1
ATOM 3596 C C . LEU B 1 228 ? -21.375 -1.289 16.969 1 91.38 228 LEU B C 1
ATOM 3598 O O . LEU B 1 228 ? -21.797 -0.345 17.641 1 91.38 228 LEU B O 1
ATOM 3602 N N . ILE B 1 229 ? -20.188 -1.265 16.453 1 90.19 229 ILE B N 1
ATOM 3603 C CA . ILE B 1 229 ? -19.312 -0.108 16.562 1 90.19 229 ILE B CA 1
ATOM 3604 C C . ILE B 1 229 ? -19.938 1.092 15.859 1 90.19 229 ILE B C 1
ATOM 3606 O O . ILE B 1 229 ? -19.844 2.223 16.344 1 90.19 229 ILE B O 1
ATOM 3610 N N . ALA B 1 230 ? -20.562 0.855 14.734 1 88.94 230 ALA B N 1
ATOM 3611 C CA . ALA B 1 230 ? -21.172 1.917 13.938 1 88.94 230 ALA B CA 1
ATOM 3612 C C . ALA B 1 230 ? -22.453 2.424 14.594 1 88.94 230 ALA B C 1
ATOM 3614 O O . ALA B 1 230 ? -22.797 3.598 14.453 1 88.94 230 ALA B O 1
ATOM 3615 N N . LEU B 1 231 ? -23.188 1.571 15.234 1 85.56 231 LEU B N 1
ATOM 3616 C CA . LEU B 1 231 ? -24.516 1.868 15.75 1 85.56 231 LEU B CA 1
ATOM 3617 C C . LEU B 1 231 ? -24.438 2.861 16.906 1 85.56 231 LEU B C 1
ATOM 3619 O O . LEU B 1 231 ? -25.281 3.748 17.031 1 85.56 231 LEU B O 1
ATOM 3623 N N . VAL B 1 232 ? -23.469 2.758 17.719 1 81.94 232 VAL B N 1
ATOM 3624 C CA . VAL B 1 232 ? -23.375 3.588 18.922 1 81.94 232 VAL B CA 1
ATOM 3625 C C . VAL B 1 232 ? -23.281 5.059 18.531 1 81.94 232 VAL B C 1
ATOM 3627 O O . VAL B 1 232 ? -24.094 5.875 18.938 1 81.94 232 VAL B O 1
ATOM 3630 N N . PRO B 1 233 ? -22.391 5.344 17.703 1 78.94 233 PRO B N 1
ATOM 3631 C CA . PRO B 1 233 ? -22.328 6.75 17.312 1 78.94 233 PRO B CA 1
ATOM 3632 C C . PRO B 1 233 ? -23.5 7.172 16.438 1 78.94 233 PRO B C 1
ATOM 3634 O O . PRO B 1 233 ? -23.922 8.336 16.469 1 78.94 233 PRO B O 1
ATOM 3637 N N . MET B 1 234 ? -24.016 6.324 15.727 1 78.75 234 MET B N 1
ATOM 3638 C CA . MET B 1 234 ? -25.156 6.656 14.883 1 78.75 234 MET B CA 1
ATOM 3639 C C . MET B 1 234 ? -26.359 7.031 15.734 1 78.75 234 MET B C 1
ATOM 3641 O O . MET B 1 234 ? -27.094 7.969 15.398 1 78.75 234 MET B O 1
ATOM 3645 N N . LEU B 1 235 ? -26.547 6.293 16.781 1 77.25 235 LEU B N 1
ATOM 3646 C CA . LEU B 1 235 ? -27.656 6.57 17.688 1 77.25 235 LEU B CA 1
ATOM 3647 C C . LEU B 1 235 ? -27.453 7.883 18.422 1 77.25 235 LEU B C 1
ATOM 3649 O O . LEU B 1 235 ? -28.391 8.633 18.672 1 77.25 235 LEU B O 1
ATOM 3653 N N . ASP B 1 236 ? -26.219 8.125 18.797 1 77 236 ASP B N 1
ATOM 3654 C CA . ASP B 1 236 ? -25.906 9.391 19.453 1 77 236 ASP B CA 1
ATOM 3655 C C . ASP B 1 236 ? -26.203 10.578 18.531 1 77 236 ASP B C 1
ATOM 3657 O O . ASP B 1 236 ? -26.719 11.602 18.984 1 77 236 ASP B O 1
ATOM 3661 N N . ASP B 1 237 ? -25.922 10.406 17.328 1 76 237 ASP B N 1
ATOM 3662 C CA . ASP B 1 237 ? -26.156 11.477 16.375 1 76 237 ASP B CA 1
ATOM 3663 C C . ASP B 1 237 ? -27.656 11.695 16.141 1 76 237 ASP B C 1
ATOM 3665 O O . ASP B 1 237 ? -28.109 12.828 16.016 1 76 237 ASP B O 1
ATOM 3669 N N . LEU B 1 238 ? -28.406 10.648 16.094 1 72.88 238 LEU B N 1
ATOM 3670 C CA . LEU B 1 238 ? -29.859 10.742 15.914 1 72.88 238 LEU B CA 1
ATOM 3671 C C . LEU B 1 238 ? -30.516 11.398 17.125 1 72.88 238 LEU B C 1
ATOM 3673 O O . LEU B 1 238 ? -31.438 12.203 16.969 1 72.88 238 LEU B O 1
ATOM 3677 N N . SER B 1 239 ? -30.031 11.055 18.281 1 74.38 239 SER B N 1
ATOM 3678 C CA . SER B 1 239 ? -30.578 11.625 19.5 1 74.38 239 SER B CA 1
ATOM 3679 C C . SER B 1 239 ? -30.281 13.117 19.609 1 74.38 239 SER B C 1
ATOM 3681 O O . SER B 1 239 ? -31.109 13.898 20.062 1 74.38 239 SER B O 1
ATOM 3683 N N . ARG B 1 240 ? -29.172 13.398 19.156 1 72.5 240 ARG B N 1
ATOM 3684 C CA . ARG B 1 240 ? -28.781 14.805 19.188 1 72.5 240 ARG B CA 1
ATOM 3685 C C . ARG B 1 240 ? -29.594 15.617 18.188 1 72.5 240 ARG B C 1
ATOM 3687 O O . ARG B 1 240 ? -29.969 16.766 18.469 1 72.5 240 ARG B O 1
ATOM 3694 N N . GLN B 1 241 ? -29.797 15.078 17.078 1 68.25 241 GLN B N 1
ATOM 3695 C CA . GLN B 1 241 ? -30.594 15.766 16.062 1 68.25 241 GLN B CA 1
ATOM 3696 C C . GLN B 1 241 ? -32.031 15.93 16.531 1 68.25 241 GLN B C 1
ATOM 3698 O O . GLN B 1 241 ? -32.656 16.969 16.281 1 68.25 241 GLN B O 1
ATOM 3703 N N . LYS B 1 242 ? -32.562 14.906 17.203 1 68.56 242 LYS B N 1
ATOM 3704 C CA . LYS B 1 242 ? -33.906 14.992 17.734 1 68.56 242 LYS B CA 1
ATOM 3705 C C . LYS B 1 242 ? -34 16.062 18.828 1 68.56 242 LYS B C 1
ATOM 3707 O O . LYS B 1 242 ? -34.969 16.797 18.906 1 68.56 242 LYS B O 1
ATOM 3712 N N . ARG B 1 243 ? -33 16.078 19.594 1 65.75 243 ARG B N 1
ATOM 3713 C CA . ARG B 1 243 ? -32.969 17.078 20.656 1 65.75 243 ARG B CA 1
ATOM 3714 C C . ARG B 1 243 ? -32.906 18.484 20.094 1 65.75 243 ARG B C 1
ATOM 3716 O O . ARG B 1 243 ? -33.531 19.406 20.594 1 65.75 243 ARG B O 1
ATOM 3723 N N . ARG B 1 244 ? -32.125 18.562 19.062 1 63.22 244 ARG B N 1
ATOM 3724 C CA . ARG B 1 244 ? -31.984 19.875 18.422 1 63.22 244 ARG B CA 1
ATOM 3725 C C . ARG B 1 244 ? -33.281 20.281 17.75 1 63.22 244 ARG B C 1
ATOM 3727 O O . ARG B 1 244 ? -33.656 21.469 17.766 1 63.22 244 ARG B O 1
ATOM 3734 N N . ARG B 1 245 ? -33.938 19.328 17.188 1 62.31 245 ARG B N 1
ATOM 3735 C CA . ARG B 1 245 ? -35.219 19.609 16.578 1 62.31 245 ARG B CA 1
ATOM 3736 C C . ARG B 1 245 ? -36.312 19.875 17.625 1 62.31 245 ARG B C 1
ATOM 3738 O O . ARG B 1 245 ? -37.219 20.688 17.422 1 62.31 245 ARG B O 1
ATOM 3745 N N . GLY B 1 246 ? -36.219 19.094 18.688 1 58.03 246 GLY B N 1
ATOM 3746 C CA . GLY B 1 246 ? -37.188 19.328 19.766 1 58.03 246 GLY B CA 1
ATOM 3747 C C . GLY B 1 246 ? -37 20.688 20.422 1 58.03 246 GLY B C 1
ATOM 3748 O O . GLY B 1 246 ? -37.969 21.281 20.891 1 58.03 246 GLY B O 1
ATOM 3749 N N . LEU B 1 247 ? -35.781 21.047 20.672 1 55.03 247 LEU B N 1
ATOM 3750 C CA . LEU B 1 247 ? -35.562 22.359 21.266 1 55.03 247 LEU B CA 1
ATOM 3751 C C . LEU B 1 247 ? -36 23.469 20.328 1 55.03 247 LEU B C 1
ATOM 3753 O O . LEU B 1 247 ? -36.156 24.625 20.75 1 55.03 247 LEU B O 1
ATOM 3757 N N . LYS B 1 248 ? -35.969 23.312 19.031 1 54.03 248 LYS B N 1
ATOM 3758 C CA . LYS B 1 248 ? -36.531 24.328 18.156 1 54.03 248 LYS B CA 1
ATOM 3759 C C . LYS B 1 248 ? -38.062 24.375 18.266 1 54.03 248 LYS B C 1
ATOM 3761 O O . LYS B 1 248 ? -38.75 23.547 17.672 1 54.03 248 LYS B O 1
ATOM 3766 N N . GLY B 1 249 ? -38.719 24.484 19.469 1 46.75 249 GLY B N 1
ATOM 3767 C CA . GLY B 1 249 ? -40.094 24.672 19.812 1 46.75 249 GLY B CA 1
ATOM 3768 C C . GLY B 1 249 ? -40.812 25.641 18.891 1 46.75 249 GLY B C 1
ATOM 3769 O O . GLY B 1 249 ? -40.188 26.375 18.125 1 46.75 249 GLY B O 1
ATOM 3770 N N . PRO B 1 250 ? -42.219 25.391 18.719 1 48.44 250 PRO B N 1
ATOM 3771 C CA . PRO B 1 250 ? -43.156 26.25 17.984 1 48.44 250 PRO B CA 1
ATOM 3772 C C . PRO B 1 250 ? -43 27.734 18.297 1 48.44 250 PRO B C 1
ATOM 3774 O O . PRO B 1 250 ? -43.406 28.188 19.359 1 48.44 250 PRO B O 1
ATOM 3777 N N . THR B 1 251 ? -41.875 28.281 18.453 1 42.47 251 THR B N 1
ATOM 3778 C CA . THR B 1 251 ? -41.938 29.688 18.812 1 42.47 251 THR B CA 1
ATOM 3779 C C . THR B 1 251 ? -43.031 30.406 18.047 1 42.47 251 THR B C 1
ATOM 3781 O O . THR B 1 251 ? -43.906 31.047 18.641 1 42.47 251 THR B O 1
ATOM 3784 N N . GLU B 1 252 ? -42.688 31.672 17.281 1 41.31 252 GLU B N 1
ATOM 3785 C CA . GLU B 1 252 ? -43.375 32.938 17.172 1 41.31 252 GLU B CA 1
ATOM 3786 C C . GLU B 1 252 ? -44.469 32.906 16.109 1 41.31 252 GLU B C 1
ATOM 3788 O O . GLU B 1 252 ? -44.188 33.125 14.93 1 41.31 252 GLU B O 1
ATOM 3793 N N . THR B 1 253 ? -45 31.688 15.688 1 39.62 253 THR B N 1
ATOM 3794 C CA . THR B 1 253 ? -46.094 32.094 14.812 1 39.62 253 THR B CA 1
ATOM 3795 C C . THR B 1 253 ? -47.188 32.812 15.602 1 39.62 253 THR B C 1
ATOM 3797 O O . THR B 1 253 ? -48.312 32.969 15.133 1 39.62 253 THR B O 1
ATOM 3800 N N . ALA B 1 254 ? -46.906 33 16.938 1 39.59 254 ALA B N 1
ATOM 3801 C CA . ALA B 1 254 ? -48.125 33.531 17.578 1 39.59 254 ALA B CA 1
ATOM 3802 C C . ALA B 1 254 ? -48.469 34.906 17 1 39.59 254 ALA B C 1
ATOM 3804 O O . ALA B 1 254 ? -49.625 35.125 16.625 1 39.59 254 ALA B O 1
ATOM 3805 N N . ASN B 1 255 ? -48.062 36.125 17.562 1 31.64 255 ASN B N 1
ATOM 3806 C CA . ASN B 1 255 ? -48.844 37.375 17.375 1 31.64 255 ASN B CA 1
A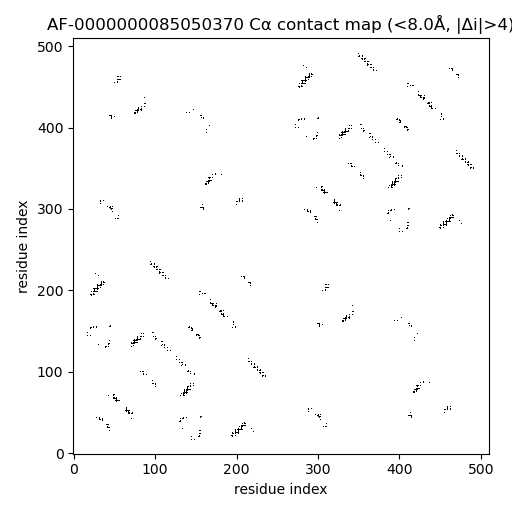TOM 3807 C C . ASN B 1 255 ? -48.656 37.938 15.961 1 31.64 255 ASN B C 1
ATOM 3809 O O . ASN B 1 255 ? -47.531 37.969 15.453 1 31.64 255 ASN B O 1
#

InterPro domains:
  IPR010699 Protein of unknown function DUF1275 [PF06912] (21-231)

Solvent-accessible surface area (backbone atoms only — not comparable to full-atom values): 24102 Å² total; per-residue (Å²): 109,70,67,58,50,51,50,50,50,50,50,48,52,48,51,54,51,45,50,54,51,39,28,52,48,2,18,50,45,18,15,50,29,26,21,40,21,76,73,72,72,48,69,43,50,37,40,35,52,32,48,38,46,23,22,39,24,49,67,72,64,37,55,67,64,16,51,49,28,50,49,34,48,47,28,17,29,51,18,0,20,50,23,28,37,47,35,51,49,25,53,72,69,61,44,82,47,48,56,23,64,54,38,34,50,49,16,51,53,41,44,50,46,27,53,51,54,59,53,29,78,68,65,53,75,80,45,47,65,52,52,50,29,50,47,9,17,47,43,16,23,51,31,20,42,39,21,63,76,46,73,68,71,39,62,42,56,40,41,38,55,41,42,29,51,44,10,31,43,50,13,26,46,53,45,18,70,74,67,70,44,94,39,91,51,52,67,69,58,49,52,50,41,50,45,32,53,49,24,18,42,52,17,6,37,51,19,24,43,31,33,74,76,61,32,52,63,51,39,49,63,57,18,51,52,40,31,54,64,13,45,56,47,46,50,52,42,51,51,48,50,49,48,54,55,56,67,59,54,88,65,83,78,66,136,110,68,67,59,51,52,50,50,50,51,50,49,51,48,50,53,50,46,50,54,51,40,29,52,48,2,18,51,45,19,14,49,28,25,22,40,20,76,72,72,71,48,68,43,50,36,41,36,52,31,49,36,45,22,21,39,24,48,67,72,65,38,55,67,65,16,52,49,29,52,49,33,49,48,28,17,30,50,18,2,20,51,24,28,36,48,34,52,48,25,54,74,69,61,44,82,46,46,54,22,64,52,37,35,50,47,14,53,51,41,45,50,47,28,55,51,55,59,51,30,79,67,66,52,75,80,46,47,64,52,51,51,27,50,48,8,18,46,42,16,23,53,33,20,44,37,20,64,75,46,72,68,71,39,63,40,55,40,42,39,54,42,41,28,51,45,12,31,42,50,12,27,45,53,42,20,71,72,67,70,44,92,38,92,52,53,67,69,58,49,51,51,40,50,45,32,54,48,25,18,42,51,16,7,37,51,19,23,44,30,32,73,75,61,32,52,64,51,39,47,63,56,18,51,52,38,32,54,63,14,44,54,47,46,50,54,42,51,53,49,51,48,48,55,54,58,68,60,55,92,62,84,81,66,133

Radius of gyration: 25.1 Å; Cα contacts (8 Å, |Δi|>4): 792; chains: 2; bounding box: 107×65×55 Å